Protein AF-A0A957HEE0-F1 (afdb_monomer_lite)

Sequence (381 aa):
MAFEAFITRAPDGRENDFDRDFEREPVIQIARSLYEHFSHGSKYYALLANLSLPTGKADHTRQVDALILSEDGIGVLDFKNAHAPFVPTLDDRPWEYDNGKKVKAGSSKNPFRQIEAQREAVYQMLTSLPLLINETQLPKPFVQHAGRNLKSKKSNKHFYHFEVPARVVLTGERFVIPEYKRESNQRWFDIIWMEECPQFTKTLSFNKGVTLSQDVIRVMIEKLFKMSPWIELESLYRKPYGYLAGDTLSSPLPLLLSSMSLGRRSDLAVRIPAERKHVSRRHATIRQTPHGAVIRDEGSTNGTWVNGVRLKKEGQCLLHHEDTIVLGKLDTGNSAQNATFTYLQHLNSLQPMNLPEFEETVSFTAIQFDSDVMDEEKQDE

Radius of gyration: 26.2 Å; chains: 1; bounding box: 78×48×88 Å

pLDDT: mean 76.29, std 20.08, range [25.2, 97.88]

Secondary structure (DSSP, 8-state):
--EEEEE-B-TTS-B---SSHHHHHHHHHHHHHHHHHHTTSSS-EEEEEEEEEEPSSTT-EEEEEEEEEETTEEEEEEEEE--S-EE--SSSSPPEETTSPBPP-TTSSSHHHHHHHHHHHHHHHHHT-TTTS-TTTS-S-----S-S-S---------------EEEEEESS--PPP-----TT-TTEEEEEGGGHHHHHHT----TT----HHHHHHIIIIIS--EE-HHHHTTTS--SEEEEETT-SSPEE--SSEEEEES-TTSSEEPPTT-TTS-SS-EEEEEETTEEEEEE-S-SS-EEETTEEPPTT-EEE--TT-EEEES-SS-S-GGGSEEEEEEE----SS---PPPS-----------------------

Structure (mmCIF, N/CA/C/O backbone):
data_AF-A0A957HEE0-F1
#
_entry.id   AF-A0A957HEE0-F1
#
loop_
_atom_site.group_PDB
_atom_site.id
_atom_site.type_symbol
_atom_site.label_atom_id
_atom_site.label_alt_id
_atom_site.label_comp_id
_atom_site.label_asym_id
_atom_site.label_entity_id
_atom_site.label_seq_id
_atom_site.pdbx_PDB_ins_code
_atom_site.Cartn_x
_atom_site.Cartn_y
_atom_site.Cartn_z
_atom_site.occupancy
_atom_site.B_iso_or_equiv
_atom_site.auth_seq_id
_atom_site.auth_comp_id
_atom_site.auth_asym_id
_atom_site.auth_atom_id
_atom_site.pdbx_PDB_model_num
ATOM 1 N N . MET A 1 1 ? 1.066 -7.269 12.495 1.00 59.47 1 MET A N 1
ATOM 2 C CA . MET A 1 1 ? 0.806 -7.773 11.130 1.00 59.47 1 MET A CA 1
ATOM 3 C C . MET A 1 1 ? 2.078 -7.605 10.331 1.00 59.47 1 MET A C 1
ATOM 5 O O . MET A 1 1 ? 2.776 -6.632 10.584 1.00 59.47 1 MET A O 1
ATOM 9 N N . ALA A 1 2 ? 2.401 -8.557 9.455 1.00 80.69 2 ALA A N 1
ATOM 10 C CA . ALA A 1 2 ? 3.632 -8.527 8.663 1.00 80.69 2 ALA A CA 1
ATOM 11 C C . ALA A 1 2 ? 3.466 -7.803 7.312 1.00 80.69 2 ALA A C 1
ATOM 13 O O . ALA A 1 2 ? 4.456 -7.390 6.729 1.00 80.69 2 ALA A O 1
ATOM 14 N N . PHE A 1 3 ? 2.231 -7.576 6.848 1.00 87.88 3 PHE A N 1
ATOM 15 C CA . PHE A 1 3 ? 1.937 -6.787 5.649 1.00 87.88 3 PHE A CA 1
ATOM 16 C C . PHE A 1 3 ? 0.722 -5.875 5.867 1.00 87.88 3 PHE A C 1
ATOM 18 O O . PHE A 1 3 ? -0.255 -6.317 6.478 1.00 87.88 3 PHE A O 1
ATOM 25 N N . GLU A 1 4 ? 0.769 -4.641 5.369 1.00 89.56 4 GLU A N 1
ATOM 26 C CA . GLU A 1 4 ? -0.338 -3.666 5.356 1.00 89.56 4 GLU A CA 1
ATOM 27 C C . GLU A 1 4 ? -0.292 -2.848 4.048 1.00 89.56 4 GLU A C 1
ATOM 29 O O . GLU A 1 4 ? 0.790 -2.559 3.529 1.00 89.56 4 GLU A O 1
ATOM 34 N N . ALA A 1 5 ? -1.450 -2.463 3.507 1.00 90.56 5 ALA A N 1
ATOM 35 C CA . ALA A 1 5 ? -1.536 -1.589 2.333 1.00 90.56 5 ALA A CA 1
ATOM 36 C C . ALA A 1 5 ? -2.110 -0.214 2.703 1.00 90.56 5 ALA A C 1
ATOM 38 O O . ALA A 1 5 ? -2.983 -0.108 3.564 1.00 90.56 5 ALA A O 1
ATOM 39 N N . PHE A 1 6 ? -1.634 0.844 2.048 1.00 90.69 6 PHE A N 1
ATOM 40 C CA . PHE A 1 6 ? -2.019 2.223 2.338 1.00 90.69 6 PHE A CA 1
ATOM 41 C C . PHE A 1 6 ? -2.271 3.015 1.060 1.00 90.69 6 PHE A C 1
ATOM 43 O O . PHE A 1 6 ? -1.596 2.817 0.048 1.00 90.69 6 PHE A O 1
ATOM 50 N N . ILE A 1 7 ? -3.194 3.969 1.149 1.00 88.81 7 ILE A N 1
ATOM 51 C CA . ILE A 1 7 ? -3.546 4.886 0.065 1.00 88.81 7 ILE A CA 1
ATOM 52 C C . ILE A 1 7 ? -3.644 6.325 0.577 1.00 88.81 7 ILE A C 1
ATOM 54 O O . ILE A 1 7 ? -3.912 6.583 1.760 1.00 88.81 7 ILE A O 1
ATOM 58 N N . THR A 1 8 ? -3.431 7.279 -0.323 1.00 82.56 8 THR A N 1
ATOM 59 C CA . THR A 1 8 ? -3.755 8.686 -0.084 1.00 82.56 8 THR A CA 1
ATOM 60 C C . THR A 1 8 ? -5.276 8.874 -0.127 1.00 82.56 8 THR A C 1
ATOM 62 O O . THR A 1 8 ? -5.947 8.387 -1.033 1.00 82.56 8 THR A O 1
ATOM 65 N N . ARG A 1 9 ? -5.847 9.596 0.842 1.00 75.19 9 ARG A N 1
ATOM 66 C CA . ARG A 1 9 ? -7.277 9.954 0.848 1.00 75.19 9 ARG A CA 1
ATOM 67 C C . ARG A 1 9 ? -7.455 11.463 0.759 1.00 75.19 9 ARG A C 1
ATOM 69 O O . ARG A 1 9 ? -6.655 12.219 1.313 1.00 75.19 9 ARG A O 1
ATOM 76 N N . ALA A 1 10 ? -8.511 11.892 0.079 1.00 69.88 10 ALA A N 1
ATOM 77 C CA . ALA A 1 10 ? -8.907 13.291 0.035 1.00 69.88 10 ALA A CA 1
ATOM 78 C C . ALA A 1 10 ? -9.445 13.758 1.410 1.00 69.88 10 ALA A C 1
ATOM 80 O O . ALA A 1 10 ? -9.827 12.930 2.245 1.00 69.88 10 ALA A O 1
ATOM 81 N N . PRO A 1 11 ? -9.493 15.078 1.691 1.00 64.00 11 PRO A N 1
ATOM 82 C CA . PRO A 1 11 ? -9.972 15.603 2.976 1.00 64.00 11 PRO A CA 1
ATOM 83 C C . PRO A 1 11 ? -11.408 15.191 3.343 1.00 64.00 11 PRO A C 1
ATOM 85 O O . PRO A 1 11 ? -11.744 15.117 4.527 1.00 64.00 11 PRO A O 1
ATOM 88 N N . ASP A 1 12 ? -12.241 14.909 2.340 1.00 62.12 12 ASP A N 1
ATOM 89 C CA . ASP A 1 12 ? -13.616 14.417 2.481 1.00 62.12 12 ASP A CA 1
ATOM 90 C C . ASP A 1 12 ? -13.698 12.909 2.800 1.00 62.12 12 ASP A C 1
ATOM 92 O O . ASP A 1 12 ? -14.785 12.380 3.028 1.00 62.12 12 ASP A O 1
ATOM 96 N N . GLY A 1 13 ? -12.553 12.222 2.871 1.00 57.16 13 GLY A N 1
ATOM 97 C CA . GLY A 1 13 ? -12.439 10.800 3.179 1.00 57.16 13 GLY A CA 1
ATOM 98 C C . GLY A 1 13 ? -12.572 9.877 1.970 1.00 57.16 13 GLY A C 1
ATOM 99 O O . GLY A 1 13 ? -12.403 8.666 2.138 1.00 57.16 13 GLY A O 1
ATOM 100 N N . ARG A 1 14 ? -12.832 10.412 0.768 1.00 61.22 14 ARG A N 1
ATOM 101 C CA . ARG A 1 14 ? -12.832 9.607 -0.457 1.00 61.22 14 ARG A CA 1
ATOM 102 C C . ARG A 1 14 ? -11.427 9.097 -0.747 1.00 61.22 14 ARG A C 1
ATOM 104 O O . ARG A 1 14 ? -10.429 9.770 -0.468 1.00 61.22 14 ARG A O 1
ATOM 111 N N . GLU A 1 15 ? -11.361 7.885 -1.282 1.00 63.69 15 GLU A N 1
ATOM 112 C CA . GLU A 1 15 ? -10.119 7.345 -1.820 1.00 63.69 15 GLU A CA 1
ATOM 113 C C . GLU A 1 15 ? -9.629 8.292 -2.915 1.00 63.69 15 GLU A C 1
ATOM 115 O O . GLU A 1 15 ? -10.381 8.627 -3.830 1.00 63.69 15 GLU A O 1
ATOM 120 N N . ASN A 1 16 ? -8.380 8.743 -2.810 1.00 62.28 16 ASN A N 1
ATOM 121 C CA . ASN A 1 16 ? -7.695 9.306 -3.964 1.00 62.28 16 ASN A CA 1
ATOM 122 C C . ASN A 1 16 ? -7.061 8.119 -4.697 1.00 62.28 16 ASN A C 1
ATOM 124 O O . ASN A 1 16 ? -5.842 7.935 -4.663 1.00 62.28 16 ASN A O 1
ATOM 128 N N . ASP A 1 17 ? -7.925 7.238 -5.206 1.00 62.34 17 ASP A N 1
ATOM 129 C CA . ASP A 1 17 ? -7.534 6.028 -5.927 1.00 62.34 17 ASP A CA 1
ATOM 130 C C . ASP A 1 17 ? -6.947 6.393 -7.297 1.00 62.34 17 ASP A C 1
ATOM 132 O O . ASP A 1 17 ? -6.822 7.565 -7.664 1.00 62.34 17 ASP A O 1
ATOM 136 N N . PHE A 1 18 ? -6.545 5.383 -8.049 1.00 60.59 18 PHE A N 1
ATOM 137 C CA . PHE A 1 18 ? -6.186 5.544 -9.439 1.00 60.59 18 PHE A CA 1
ATOM 138 C C . PHE A 1 18 ? -7.420 5.924 -10.261 1.00 60.59 18 PHE A C 1
ATOM 140 O O . PHE A 1 18 ? -8.429 5.224 -10.251 1.00 60.59 18 PHE A O 1
ATOM 147 N N . ASP A 1 19 ? -7.310 6.991 -11.054 1.00 56.88 19 ASP A N 1
ATOM 148 C CA . ASP A 1 19 ? -8.350 7.392 -12.014 1.00 56.88 19 ASP A CA 1
ATOM 149 C C . ASP A 1 19 ? -8.558 6.347 -13.131 1.00 56.88 19 ASP A C 1
ATOM 151 O O . ASP A 1 19 ? -9.445 6.492 -13.974 1.00 56.88 19 ASP A O 1
ATOM 155 N N . ARG A 1 20 ? -7.676 5.341 -13.221 1.00 63.25 20 ARG A N 1
ATOM 156 C CA . ARG A 1 20 ? -7.566 4.423 -14.355 1.00 63.25 20 ARG A CA 1
ATOM 157 C C . ARG A 1 20 ? -7.420 2.979 -13.879 1.00 63.25 20 ARG A C 1
ATOM 159 O O . ARG A 1 20 ? -6.473 2.650 -13.168 1.00 63.25 20 ARG A O 1
ATOM 166 N N . ASP A 1 21 ? -8.288 2.102 -14.381 1.00 61.62 21 ASP A N 1
ATOM 167 C CA . ASP A 1 21 ? -8.341 0.679 -14.000 1.00 61.62 21 ASP A CA 1
ATOM 168 C C . ASP A 1 21 ? -7.004 -0.055 -14.185 1.00 61.62 21 ASP A C 1
ATOM 170 O O . ASP A 1 21 ? -6.625 -0.902 -13.378 1.00 61.62 21 ASP A O 1
ATOM 174 N N . PHE A 1 22 ? -6.232 0.323 -15.208 1.00 66.06 22 PHE A N 1
ATOM 175 C CA . PHE A 1 22 ? -4.942 -0.300 -15.507 1.00 66.06 22 PHE A CA 1
ATOM 176 C C . PHE A 1 22 ? -3.837 0.000 -14.485 1.00 66.06 22 PHE A C 1
ATOM 178 O O . PHE A 1 22 ? -2.789 -0.640 -14.535 1.00 66.06 22 PHE A O 1
ATOM 185 N N . GLU A 1 23 ? -4.020 0.993 -13.612 1.00 74.19 23 GLU A N 1
ATOM 186 C CA . GLU A 1 23 ? -3.095 1.290 -12.509 1.00 74.19 23 GLU A CA 1
ATOM 187 C C . GLU A 1 23 ? -3.563 0.598 -11.220 1.00 74.19 23 GLU A C 1
ATOM 189 O O . GLU A 1 23 ? -2.738 0.176 -10.413 1.00 74.19 23 GLU A O 1
ATOM 194 N N . ARG A 1 24 ? -4.878 0.390 -11.065 1.00 78.69 24 ARG A N 1
ATOM 195 C CA . ARG A 1 24 ? -5.475 -0.273 -9.901 1.00 78.69 24 ARG A CA 1
ATOM 196 C C . ARG A 1 24 ? -5.249 -1.786 -9.892 1.00 78.69 24 ARG A C 1
ATOM 198 O O . ARG A 1 24 ? -4.842 -2.334 -8.867 1.00 78.69 24 ARG A O 1
ATOM 205 N N . GLU A 1 25 ? -5.479 -2.459 -11.018 1.00 79.56 25 GLU A N 1
ATOM 206 C CA . GLU A 1 25 ? -5.406 -3.927 -11.097 1.00 79.56 25 GLU A CA 1
ATOM 207 C C . GLU A 1 25 ? -4.012 -4.489 -10.741 1.00 79.56 25 GLU A C 1
ATOM 209 O O . GLU A 1 25 ? -3.916 -5.378 -9.885 1.00 79.56 25 GLU A O 1
ATOM 214 N N . PRO A 1 26 ? -2.895 -3.928 -11.253 1.00 83.69 26 PRO A N 1
ATOM 215 C CA . PRO A 1 26 ? -1.556 -4.351 -10.839 1.00 83.69 26 PRO A CA 1
ATOM 216 C C . PRO A 1 26 ? -1.301 -4.182 -9.345 1.00 83.69 26 PRO A C 1
ATOM 218 O O . PRO A 1 26 ? -0.618 -5.001 -8.732 1.00 83.69 26 PRO A O 1
ATOM 221 N N . VAL A 1 27 ? -1.845 -3.124 -8.741 1.00 88.06 27 VAL A N 1
ATOM 222 C CA . VAL A 1 27 ? -1.680 -2.861 -7.310 1.00 88.06 27 VAL A CA 1
ATOM 223 C C . VAL A 1 27 ? -2.408 -3.912 -6.484 1.00 88.06 27 VAL A C 1
ATOM 225 O O . VAL A 1 27 ? -1.830 -4.408 -5.516 1.00 88.06 27 VAL A O 1
ATOM 228 N N . ILE A 1 28 ? -3.613 -4.322 -6.893 1.00 84.69 28 ILE A N 1
ATOM 229 C CA . ILE A 1 28 ? -4.345 -5.437 -6.275 1.00 84.69 28 ILE A CA 1
ATOM 230 C C . ILE A 1 28 ? -3.516 -6.721 -6.346 1.00 84.69 28 ILE A C 1
ATOM 232 O O . ILE A 1 28 ? -3.320 -7.387 -5.325 1.00 84.69 28 ILE A O 1
ATOM 236 N N . GLN A 1 29 ? -2.987 -7.060 -7.523 1.00 84.75 29 GLN A N 1
ATOM 237 C CA . GLN A 1 29 ? -2.226 -8.295 -7.709 1.00 84.75 29 GLN A CA 1
ATOM 238 C C . GLN A 1 29 ? -0.922 -8.307 -6.908 1.00 84.75 29 GLN A C 1
ATOM 240 O O . GLN A 1 29 ? -0.583 -9.319 -6.285 1.00 84.75 29 GLN A O 1
ATOM 245 N N . ILE A 1 30 ? -0.200 -7.185 -6.877 1.00 88.75 30 ILE A N 1
ATOM 246 C CA . ILE A 1 30 ? 1.013 -7.039 -6.070 1.00 88.75 30 ILE A CA 1
ATOM 247 C C . ILE A 1 30 ? 0.667 -7.124 -4.586 1.00 88.75 30 ILE A C 1
ATOM 249 O O . ILE A 1 30 ? 1.320 -7.874 -3.864 1.00 88.75 30 ILE A O 1
ATOM 253 N N . ALA A 1 31 ? -0.377 -6.434 -4.124 1.00 89.44 31 ALA A N 1
ATOM 254 C CA . ALA A 1 31 ? -0.802 -6.477 -2.728 1.00 89.44 31 ALA A CA 1
ATOM 255 C C . ALA A 1 31 ? -1.195 -7.891 -2.284 1.00 89.44 31 ALA A C 1
ATOM 257 O O . ALA A 1 31 ? -0.722 -8.356 -1.248 1.00 89.44 31 ALA A O 1
ATOM 258 N N . ARG A 1 32 ? -1.987 -8.602 -3.097 1.00 86.31 32 ARG A N 1
ATOM 259 C CA . ARG A 1 32 ? -2.345 -10.008 -2.871 1.00 86.31 32 ARG A CA 1
ATOM 260 C C . ARG A 1 32 ? -1.097 -10.880 -2.771 1.00 86.31 32 ARG A C 1
ATOM 262 O O . ARG A 1 32 ? -0.937 -11.616 -1.803 1.00 86.31 32 ARG A O 1
ATOM 269 N N . SER A 1 33 ? -0.184 -10.751 -3.729 1.00 85.31 33 SER A N 1
ATOM 270 C CA . SER A 1 33 ? 1.017 -11.589 -3.790 1.00 85.31 33 SER A CA 1
ATOM 271 C C . SER A 1 33 ? 1.997 -11.295 -2.645 1.00 85.31 33 SER A C 1
ATOM 273 O O . SER A 1 33 ? 2.643 -12.208 -2.130 1.00 85.31 33 SER A O 1
ATOM 275 N N . LEU A 1 34 ? 2.107 -10.032 -2.213 1.00 87.00 34 LEU A N 1
ATOM 276 C CA . LEU A 1 34 ? 2.864 -9.642 -1.019 1.00 87.00 34 LEU A CA 1
ATOM 277 C C . LEU A 1 34 ? 2.204 -10.186 0.252 1.00 87.00 34 LEU A C 1
ATOM 279 O O . LEU A 1 34 ? 2.899 -10.711 1.119 1.00 87.00 34 LEU A O 1
ATOM 283 N N . TYR A 1 35 ? 0.876 -10.106 0.355 1.00 86.56 35 TYR A N 1
ATOM 284 C CA . TYR A 1 35 ? 0.127 -10.652 1.481 1.00 86.56 35 TYR A CA 1
ATOM 285 C C . TYR A 1 35 ? 0.333 -12.165 1.609 1.00 86.56 35 TYR A C 1
ATOM 287 O O . TYR A 1 35 ? 0.725 -12.630 2.679 1.00 86.56 35 TYR A O 1
ATOM 295 N N . GLU A 1 36 ? 0.128 -12.928 0.538 1.00 82.56 36 GLU A N 1
ATOM 296 C CA . GLU A 1 3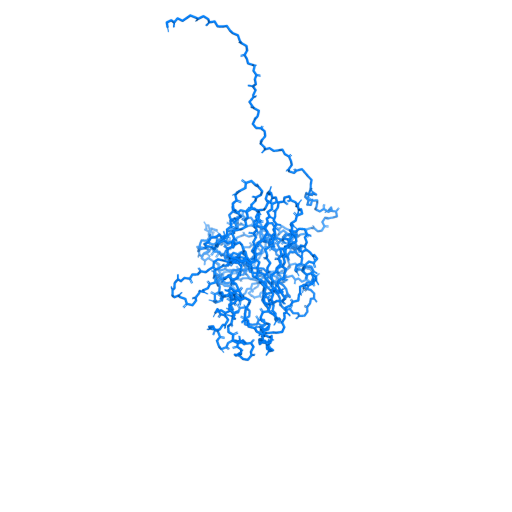6 ? 0.278 -14.389 0.540 1.00 82.56 36 GLU A CA 1
ATOM 297 C C . GLU A 1 36 ? 1.691 -14.831 0.931 1.00 82.56 36 GLU A C 1
ATOM 299 O O . GLU A 1 36 ? 1.860 -15.816 1.649 1.00 82.56 36 GLU A O 1
ATOM 304 N N . HIS A 1 37 ? 2.713 -14.093 0.490 1.00 80.50 37 HIS A N 1
ATOM 305 C CA . HIS A 1 37 ? 4.098 -14.480 0.722 1.00 80.50 37 HIS A CA 1
ATOM 306 C C . HIS A 1 37 ? 4.653 -13.998 2.070 1.00 80.50 37 HIS A C 1
ATOM 308 O O . HIS A 1 37 ? 5.378 -14.736 2.737 1.00 80.50 37 HIS A O 1
ATOM 314 N N . PHE A 1 38 ? 4.310 -12.779 2.498 1.00 81.94 38 PHE A N 1
ATOM 315 C CA . PHE A 1 38 ? 4.960 -12.130 3.638 1.00 81.94 38 PHE A CA 1
ATOM 316 C C . PHE A 1 38 ? 4.105 -12.050 4.905 1.00 81.94 38 PHE A C 1
ATOM 318 O O . PHE A 1 38 ? 4.651 -11.768 5.969 1.00 81.94 38 PHE A O 1
ATOM 325 N N . SER A 1 39 ? 2.802 -12.358 4.870 1.00 75.06 39 SER A N 1
ATOM 326 C CA . SER A 1 39 ? 1.937 -12.214 6.063 1.00 75.06 39 SER A CA 1
ATOM 327 C C . SER A 1 39 ? 2.274 -13.148 7.222 1.00 75.06 39 SER A C 1
ATOM 329 O O . SER A 1 39 ? 1.916 -12.855 8.364 1.00 75.06 39 SER A O 1
ATOM 331 N N . HIS A 1 40 ? 2.968 -14.248 6.937 1.00 74.06 40 HIS A N 1
ATOM 332 C CA . HIS A 1 40 ? 3.474 -15.195 7.934 1.00 74.06 40 HIS A CA 1
ATOM 333 C C . HIS A 1 40 ? 4.957 -14.977 8.269 1.00 74.06 40 HIS A C 1
ATOM 335 O O . HIS A 1 40 ? 5.518 -15.704 9.088 1.00 74.06 40 HIS A O 1
ATOM 341 N N . GLY A 1 41 ? 5.597 -13.993 7.633 1.00 75.69 41 GLY A N 1
ATOM 342 C CA . GLY A 1 41 ? 6.985 -13.637 7.879 1.00 75.69 41 GLY A CA 1
ATOM 343 C C . GLY A 1 41 ? 7.172 -12.874 9.190 1.00 75.69 41 GLY A C 1
ATOM 344 O O . GLY A 1 41 ? 6.235 -12.327 9.769 1.00 75.69 41 GLY A O 1
ATOM 345 N N . SER A 1 42 ? 8.420 -12.812 9.655 1.00 78.50 42 SER A N 1
ATOM 346 C CA . SER A 1 42 ? 8.799 -12.034 10.841 1.00 78.50 42 SER A CA 1
ATOM 347 C C . SER A 1 42 ? 9.022 -10.548 10.552 1.00 78.50 42 SER A C 1
ATOM 349 O O . SER A 1 42 ? 9.155 -9.774 11.492 1.00 78.50 42 SER A O 1
ATOM 351 N N . LYS A 1 43 ? 9.122 -10.167 9.274 1.00 83.38 43 LYS A N 1
ATOM 352 C CA . LYS A 1 43 ? 9.451 -8.807 8.840 1.00 83.38 43 LYS A CA 1
ATOM 353 C C . LYS A 1 43 ? 8.203 -8.049 8.433 1.00 83.38 43 LYS A C 1
ATOM 355 O O . LYS A 1 43 ? 7.285 -8.628 7.856 1.00 83.38 43 LYS A O 1
ATOM 360 N N . TYR A 1 44 ? 8.202 -6.753 8.700 1.00 88.69 44 TYR A N 1
ATOM 361 C CA . TYR A 1 44 ? 7.154 -5.852 8.260 1.00 88.69 44 TYR A CA 1
ATOM 362 C C . TYR A 1 44 ? 7.348 -5.408 6.805 1.00 88.69 44 TYR A C 1
ATOM 364 O O . TYR A 1 44 ? 8.450 -5.050 6.387 1.00 88.69 44 TYR A O 1
ATOM 372 N N . TYR A 1 45 ? 6.247 -5.391 6.059 1.00 90.19 45 TYR A N 1
ATOM 373 C CA . TYR A 1 45 ? 6.130 -4.890 4.698 1.00 90.19 45 TYR A CA 1
ATOM 374 C C . TYR A 1 45 ? 4.936 -3.935 4.611 1.00 90.19 45 TYR A C 1
ATOM 376 O O . TYR A 1 45 ? 3.884 -4.181 5.202 1.00 90.19 45 TYR A O 1
ATOM 384 N N . ALA A 1 46 ? 5.075 -2.862 3.843 1.00 92.38 46 ALA A N 1
ATOM 385 C CA . ALA A 1 46 ? 3.980 -1.958 3.531 1.00 92.38 46 ALA A CA 1
ATOM 386 C C . ALA A 1 46 ? 3.958 -1.628 2.040 1.00 92.38 46 ALA A C 1
ATOM 388 O O . ALA A 1 46 ? 4.993 -1.302 1.462 1.00 92.38 46 ALA A O 1
ATOM 389 N N . LEU A 1 47 ? 2.778 -1.690 1.425 1.00 93.69 47 LEU A N 1
ATOM 390 C CA . LEU A 1 47 ? 2.555 -1.199 0.067 1.00 93.69 47 LEU A CA 1
ATOM 391 C C . LEU A 1 47 ? 1.865 0.161 0.141 1.00 93.69 47 LEU A C 1
ATOM 393 O O . LEU A 1 47 ? 0.766 0.268 0.678 1.00 93.69 47 LEU A O 1
ATOM 397 N N . LEU A 1 48 ? 2.509 1.194 -0.390 1.00 93.94 48 LEU A N 1
ATOM 398 C CA . LEU A 1 48 ? 1.971 2.548 -0.473 1.00 93.94 48 LEU A CA 1
ATOM 399 C C . LEU A 1 48 ? 1.569 2.821 -1.918 1.00 93.94 48 LEU A C 1
ATOM 401 O O . LEU A 1 48 ? 2.427 2.762 -2.794 1.00 93.94 48 LEU A O 1
ATOM 405 N N . ALA A 1 49 ? 0.300 3.125 -2.166 1.00 91.88 49 ALA A N 1
ATOM 406 C CA . ALA A 1 49 ? -0.220 3.431 -3.495 1.00 91.88 49 ALA A CA 1
ATOM 407 C C . ALA A 1 49 ? -0.561 4.919 -3.653 1.00 91.88 49 ALA A C 1
ATOM 409 O O . ALA A 1 49 ? -0.984 5.572 -2.695 1.00 91.88 49 ALA A O 1
ATOM 410 N N . ASN A 1 50 ? -0.385 5.431 -4.874 1.00 88.19 50 ASN A N 1
ATOM 411 C CA . ASN A 1 50 ? -0.690 6.797 -5.297 1.00 88.19 50 ASN A CA 1
ATOM 412 C C . ASN A 1 50 ? -0.161 7.859 -4.315 1.00 88.19 50 ASN A C 1
ATOM 414 O O . ASN A 1 50 ? -0.919 8.587 -3.661 1.00 88.19 50 ASN A O 1
ATOM 418 N N . LEU A 1 51 ? 1.165 7.911 -4.164 1.00 89.69 51 LEU A N 1
ATOM 419 C CA . LEU A 1 51 ? 1.841 8.798 -3.218 1.00 89.69 51 LEU A CA 1
ATOM 420 C C . LEU A 1 51 ? 2.616 9.916 -3.922 1.00 89.69 51 LEU A C 1
ATOM 422 O O . LEU A 1 51 ? 3.074 9.794 -5.057 1.00 89.69 51 LEU A O 1
ATOM 426 N N . SER A 1 52 ? 2.792 11.023 -3.206 1.00 87.69 52 SER A N 1
ATOM 427 C CA . SER A 1 52 ? 3.589 12.167 -3.646 1.00 87.69 52 SER A CA 1
ATOM 428 C C . SER A 1 52 ? 4.825 12.306 -2.766 1.00 87.69 52 SER A C 1
ATOM 430 O O . SER A 1 52 ? 4.721 12.614 -1.581 1.00 87.69 52 SER A O 1
ATOM 432 N N . LEU A 1 53 ? 6.005 12.093 -3.346 1.00 85.81 53 LEU A N 1
ATOM 433 C CA . LEU A 1 53 ? 7.276 12.241 -2.643 1.00 85.81 53 LEU A CA 1
ATOM 434 C C . LEU A 1 53 ? 7.713 13.710 -2.625 1.00 85.81 53 LEU A C 1
ATOM 436 O O . LEU A 1 53 ? 7.712 14.342 -3.685 1.00 85.81 53 LEU A O 1
ATOM 440 N N . PRO A 1 54 ? 8.129 14.265 -1.475 1.00 78.88 54 PRO A N 1
ATOM 441 C CA . PRO A 1 54 ? 8.751 15.580 -1.446 1.00 78.88 54 PRO A CA 1
ATOM 442 C C . PRO A 1 54 ? 10.062 15.544 -2.234 1.00 78.88 54 PRO A C 1
ATOM 444 O O . PRO A 1 54 ? 10.819 14.574 -2.178 1.00 78.88 54 PRO A O 1
ATOM 447 N N . THR A 1 55 ? 10.342 16.609 -2.976 1.00 72.69 55 THR A N 1
ATOM 448 C CA . THR A 1 55 ? 11.638 16.787 -3.636 1.00 72.69 55 THR A CA 1
ATOM 449 C C . THR A 1 55 ? 12.483 17.790 -2.853 1.00 72.69 55 THR A C 1
ATOM 451 O O . THR A 1 55 ? 11.956 18.580 -2.076 1.00 72.69 55 THR A O 1
ATOM 454 N N . GLY A 1 56 ? 13.803 17.808 -3.066 1.00 61.31 56 GLY A N 1
ATOM 455 C CA . GLY A 1 56 ? 14.706 18.772 -2.414 1.00 61.31 56 GLY A CA 1
ATOM 456 C C . GLY A 1 56 ? 14.454 20.251 -2.766 1.00 61.31 56 GLY A C 1
ATOM 457 O O . GLY A 1 56 ? 15.203 21.117 -2.324 1.00 61.31 56 GLY A O 1
ATOM 458 N N . LYS A 1 57 ? 13.429 20.559 -3.574 1.00 67.44 57 LYS A N 1
ATOM 459 C CA . LYS A 1 57 ? 12.956 21.916 -3.868 1.00 67.44 57 LYS A CA 1
ATOM 460 C C . LYS A 1 57 ? 11.662 22.173 -3.098 1.00 67.44 57 LYS A C 1
ATOM 462 O O . LYS A 1 57 ? 10.748 21.354 -3.156 1.00 67.44 57 LYS A O 1
ATOM 467 N N . ALA A 1 58 ? 11.580 23.325 -2.432 1.00 66.19 58 ALA A N 1
ATOM 468 C CA . ALA A 1 58 ? 10.382 23.745 -1.708 1.00 66.19 58 ALA A CA 1
ATOM 469 C C . ALA A 1 58 ? 9.129 23.649 -2.603 1.00 66.19 58 ALA A C 1
ATOM 471 O O . ALA A 1 58 ? 9.176 24.001 -3.786 1.00 66.19 58 ALA A O 1
ATOM 472 N N . ASP A 1 59 ? 8.047 23.114 -2.039 1.00 67.50 59 ASP A N 1
ATOM 473 C CA . ASP A 1 59 ? 6.717 22.956 -2.648 1.00 67.50 59 ASP A CA 1
ATOM 474 C C . ASP A 1 59 ? 6.626 22.086 -3.913 1.00 67.50 59 ASP A C 1
ATOM 476 O O . ASP A 1 59 ? 5.581 22.034 -4.559 1.00 67.50 59 ASP A O 1
ATOM 480 N N . HIS A 1 60 ? 7.685 21.352 -4.265 1.00 76.44 60 HIS A N 1
ATOM 481 C CA . HIS A 1 60 ? 7.662 20.430 -5.398 1.00 76.44 60 HIS A CA 1
ATOM 482 C C . HIS A 1 60 ? 7.580 18.985 -4.916 1.00 76.44 60 HIS A C 1
ATOM 484 O O . HIS A 1 60 ? 8.466 18.500 -4.204 1.00 76.44 60 HIS A O 1
ATOM 490 N N . THR A 1 61 ? 6.550 18.276 -5.369 1.00 82.44 61 THR A N 1
ATOM 491 C CA . THR A 1 61 ? 6.377 16.843 -5.136 1.00 82.44 61 THR A CA 1
ATOM 492 C C . THR A 1 61 ? 6.516 16.051 -6.430 1.00 82.44 61 THR A C 1
ATOM 494 O O . THR A 1 61 ? 6.389 16.577 -7.538 1.00 82.44 61 THR A O 1
ATOM 497 N N . ARG A 1 62 ? 6.822 14.762 -6.294 1.00 87.31 62 ARG A N 1
ATOM 498 C CA . ARG A 1 62 ? 6.900 13.816 -7.401 1.00 87.31 62 ARG A CA 1
ATOM 499 C C . ARG A 1 62 ? 5.926 12.676 -7.165 1.00 87.31 62 ARG A C 1
ATOM 501 O O . ARG A 1 62 ? 6.031 11.984 -6.158 1.00 87.31 62 ARG A O 1
ATOM 508 N N . GLN A 1 63 ? 5.018 12.480 -8.114 1.00 89.25 63 GLN A N 1
ATOM 509 C CA . GLN A 1 63 ? 4.074 11.372 -8.076 1.00 89.25 63 GLN A CA 1
ATOM 510 C C . GLN A 1 63 ? 4.796 10.042 -8.315 1.00 89.25 63 GLN A C 1
ATOM 512 O O . GLN A 1 63 ? 5.652 9.925 -9.204 1.00 89.25 63 GLN A O 1
ATOM 517 N N . VAL A 1 64 ? 4.446 9.063 -7.492 1.00 90.00 64 VAL A N 1
ATOM 518 C CA . VAL A 1 64 ? 4.882 7.672 -7.575 1.00 90.00 64 VAL A CA 1
ATOM 519 C C . VAL A 1 64 ? 3.639 6.802 -7.500 1.00 90.00 64 VAL A C 1
ATOM 521 O O . VAL A 1 64 ? 2.794 7.018 -6.630 1.00 90.00 64 VAL A O 1
ATOM 524 N N . ASP A 1 65 ? 3.538 5.825 -8.395 1.00 90.94 65 ASP A N 1
ATOM 525 C CA . ASP A 1 65 ? 2.327 5.018 -8.488 1.00 90.94 65 ASP A CA 1
ATOM 526 C C . ASP A 1 65 ? 2.251 4.021 -7.333 1.00 90.94 65 ASP A C 1
ATOM 528 O O . ASP A 1 65 ? 1.231 3.943 -6.649 1.00 90.94 65 ASP A O 1
ATOM 532 N N . ALA A 1 66 ? 3.347 3.311 -7.046 1.00 92.50 66 ALA A N 1
ATOM 533 C CA . ALA A 1 66 ? 3.455 2.539 -5.818 1.00 92.50 66 ALA A CA 1
ATOM 534 C C . ALA A 1 66 ? 4.881 2.449 -5.266 1.00 92.50 66 ALA A C 1
ATOM 536 O O . ALA A 1 66 ? 5.883 2.487 -5.982 1.00 92.50 66 ALA A O 1
ATOM 537 N N . LEU A 1 67 ? 4.966 2.308 -3.947 1.00 92.62 67 LEU A N 1
ATOM 538 C CA . LEU A 1 67 ? 6.209 2.153 -3.211 1.00 92.62 67 LEU A CA 1
ATOM 539 C C . LEU A 1 67 ? 6.064 1.002 -2.214 1.00 92.62 67 LEU A C 1
ATOM 541 O O . LEU A 1 67 ? 5.117 0.958 -1.433 1.00 92.62 67 LEU A O 1
ATOM 545 N N . ILE A 1 68 ? 7.002 0.058 -2.249 1.00 91.19 68 ILE A N 1
ATOM 546 C CA . ILE A 1 68 ? 7.066 -1.051 -1.293 1.00 91.19 68 ILE A CA 1
ATOM 547 C C . ILE A 1 68 ? 8.088 -0.679 -0.225 1.00 91.19 68 ILE A C 1
ATOM 549 O O . ILE A 1 68 ? 9.247 -0.436 -0.550 1.00 91.19 68 ILE A O 1
ATOM 553 N N . LEU A 1 69 ? 7.676 -0.647 1.037 1.00 90.00 69 LEU A N 1
ATOM 554 C CA . LEU A 1 69 ? 8.550 -0.495 2.196 1.00 90.00 69 LEU A CA 1
ATOM 555 C C . LEU A 1 69 ? 8.705 -1.834 2.904 1.00 90.00 69 LEU A C 1
ATOM 557 O O . LEU A 1 69 ? 7.744 -2.582 3.051 1.00 90.00 69 LEU A O 1
ATOM 561 N N . SER A 1 70 ? 9.906 -2.109 3.387 1.00 87.88 70 SER A N 1
ATOM 562 C CA . SER A 1 70 ? 10.216 -3.245 4.242 1.00 87.88 70 SER A CA 1
ATOM 563 C C . SER A 1 70 ? 11.309 -2.858 5.227 1.00 87.88 70 SER A C 1
ATOM 565 O O . SER A 1 70 ? 12.011 -1.862 5.037 1.00 87.88 70 SER A O 1
ATOM 567 N N . GLU A 1 71 ? 11.496 -3.673 6.260 1.00 85.25 71 GLU A N 1
ATOM 568 C CA . GLU A 1 71 ? 12.622 -3.512 7.177 1.00 85.25 71 GLU A CA 1
ATOM 569 C C . GLU A 1 71 ? 13.987 -3.584 6.481 1.00 85.25 71 GLU A C 1
ATOM 571 O O . GLU A 1 71 ? 14.941 -2.948 6.929 1.00 85.25 71 GLU A O 1
ATOM 576 N N . ASP A 1 72 ? 14.069 -4.296 5.355 1.00 78.56 72 ASP A N 1
ATOM 577 C CA . ASP A 1 72 ? 15.311 -4.469 4.597 1.00 78.56 72 ASP A CA 1
ATOM 578 C C . ASP A 1 72 ? 15.493 -3.469 3.446 1.00 78.56 72 ASP A C 1
ATOM 580 O O . ASP A 1 72 ? 16.534 -3.492 2.784 1.00 78.56 72 ASP A O 1
ATOM 584 N N . GLY A 1 73 ? 14.497 -2.627 3.151 1.00 80.69 73 GLY A N 1
ATOM 585 C CA . GLY A 1 73 ? 14.637 -1.618 2.106 1.00 80.69 73 GLY A CA 1
ATOM 586 C C . GLY A 1 73 ? 13.338 -1.133 1.477 1.00 80.69 73 GLY A C 1
ATOM 587 O O . GLY A 1 73 ? 12.248 -1.261 2.028 1.00 80.69 73 GLY A O 1
ATOM 588 N N . ILE A 1 74 ? 13.489 -0.505 0.311 1.00 86.31 74 ILE A N 1
ATOM 589 C CA . ILE A 1 74 ? 12.421 0.205 -0.397 1.00 86.31 74 ILE A CA 1
ATOM 590 C C . ILE A 1 74 ? 12.435 -0.209 -1.865 1.00 86.31 74 ILE A C 1
ATOM 592 O O . ILE A 1 74 ? 13.514 -0.320 -2.434 1.00 86.31 74 ILE A O 1
ATOM 596 N N . GLY A 1 75 ? 11.271 -0.390 -2.487 1.00 87.62 75 GLY A N 1
ATOM 597 C CA . GLY A 1 75 ? 11.093 -0.622 -3.923 1.00 87.62 75 GLY A CA 1
ATOM 598 C C . GLY A 1 75 ? 10.141 0.400 -4.541 1.00 87.62 75 GLY A C 1
ATOM 599 O O . GLY A 1 75 ? 9.230 0.871 -3.867 1.00 87.62 75 GLY A O 1
ATOM 600 N N . VAL A 1 76 ? 10.345 0.745 -5.812 1.00 90.44 76 VAL A N 1
ATOM 601 C CA . VAL A 1 76 ? 9.506 1.704 -6.553 1.00 90.44 76 VAL A CA 1
ATOM 602 C C . VAL A 1 76 ? 8.838 0.992 -7.719 1.00 90.44 76 VAL A C 1
ATOM 604 O O . VAL A 1 76 ? 9.486 0.256 -8.461 1.00 90.44 76 VAL A O 1
ATOM 607 N N . LEU A 1 77 ? 7.548 1.224 -7.891 1.00 92.19 77 LEU A N 1
ATOM 608 C CA . LEU A 1 77 ? 6.754 0.667 -8.969 1.00 92.19 77 LEU A CA 1
ATOM 609 C C . LEU A 1 77 ? 6.082 1.804 -9.731 1.00 92.19 77 LEU A C 1
ATOM 611 O O . LEU A 1 77 ? 5.562 2.750 -9.136 1.00 92.19 77 LEU A O 1
ATOM 615 N N . ASP A 1 78 ? 6.108 1.682 -11.048 1.00 92.81 78 ASP A N 1
ATOM 616 C CA . ASP A 1 78 ? 5.436 2.576 -11.980 1.00 92.81 78 ASP A CA 1
ATOM 617 C C . ASP A 1 78 ? 4.593 1.711 -12.924 1.00 92.81 78 ASP A C 1
ATOM 619 O O . ASP A 1 78 ? 5.080 0.702 -13.441 1.00 92.81 78 ASP A O 1
ATOM 623 N N . PHE A 1 79 ? 3.321 2.057 -13.106 1.00 92.31 79 PHE A N 1
ATOM 624 C CA . PHE A 1 79 ? 2.378 1.278 -13.906 1.00 92.31 79 PHE A CA 1
ATOM 625 C C . PHE A 1 79 ? 2.201 1.926 -15.276 1.00 92.31 79 PHE A C 1
ATOM 627 O O . PHE A 1 79 ? 2.077 3.150 -15.414 1.00 92.31 79 PHE A O 1
ATOM 634 N N . LYS A 1 80 ? 2.211 1.107 -16.329 1.00 90.69 80 LYS A N 1
ATOM 635 C CA . LYS A 1 80 ? 2.023 1.576 -17.704 1.00 90.69 80 LYS A CA 1
ATOM 636 C C . LYS A 1 80 ? 1.108 0.632 -18.465 1.00 90.69 80 LYS A C 1
ATOM 638 O O . LYS A 1 80 ? 1.373 -0.560 -18.555 1.00 90.69 80 LYS A O 1
ATOM 643 N N . ASN A 1 81 ? 0.074 1.198 -19.077 1.00 89.44 81 ASN A N 1
ATOM 644 C CA . ASN A 1 81 ? -0.763 0.466 -20.017 1.00 89.44 81 ASN A CA 1
ATOM 645 C C . ASN A 1 81 ? -0.073 0.393 -21.379 1.00 89.44 81 ASN A C 1
ATOM 647 O O . ASN A 1 81 ? 0.183 1.426 -22.010 1.00 89.44 81 ASN A O 1
ATOM 651 N N . ALA A 1 82 ? 0.270 -0.813 -21.812 1.00 87.31 82 ALA A N 1
ATOM 652 C CA . ALA A 1 82 ? 0.938 -1.068 -23.072 1.00 87.31 82 ALA A CA 1
ATOM 653 C C . ALA A 1 82 ? -0.010 -1.810 -24.020 1.00 87.31 82 ALA A C 1
ATOM 655 O O . ALA A 1 82 ? -0.482 -2.901 -23.730 1.00 87.31 82 ALA A O 1
ATOM 656 N N . HIS A 1 83 ? -0.269 -1.201 -25.178 1.00 85.12 83 HIS A N 1
ATOM 657 C CA . HIS A 1 83 ? -1.229 -1.716 -26.165 1.00 85.12 83 HIS A CA 1
ATOM 658 C C . HIS A 1 83 ? -0.581 -2.142 -27.486 1.00 85.12 83 HIS A C 1
ATOM 660 O O . HIS A 1 83 ? -1.270 -2.578 -28.400 1.00 85.12 83 HIS A O 1
ATOM 666 N N . ALA A 1 84 ? 0.725 -1.929 -27.631 1.00 88.56 84 ALA A N 1
ATOM 667 C CA . ALA A 1 84 ? 1.479 -2.253 -28.831 1.00 88.56 84 ALA A CA 1
ATOM 668 C C . ALA A 1 84 ? 2.955 -2.465 -28.469 1.00 88.56 84 ALA A C 1
ATOM 670 O O . ALA A 1 84 ? 3.413 -1.867 -27.485 1.00 88.56 84 ALA A O 1
ATOM 671 N N . PRO A 1 85 ? 3.709 -3.239 -29.270 1.00 90.88 85 PRO A N 1
ATOM 672 C CA . PRO A 1 85 ? 5.148 -3.367 -29.106 1.00 90.88 85 PRO A CA 1
ATOM 673 C C . PRO A 1 85 ? 5.862 -2.018 -29.134 1.00 90.88 85 PRO A C 1
ATOM 675 O O . PRO A 1 85 ? 5.435 -1.082 -29.815 1.00 90.88 85 PRO A O 1
ATOM 678 N N . PHE A 1 86 ? 6.930 -1.915 -28.346 1.00 91.50 86 PHE A N 1
ATOM 679 C CA . PHE A 1 86 ? 7.792 -0.741 -28.272 1.00 91.50 86 PHE A CA 1
ATOM 680 C C . PHE A 1 86 ? 9.232 -1.161 -27.983 1.00 91.50 86 PHE A C 1
ATOM 682 O O . PHE A 1 86 ? 9.484 -2.224 -27.410 1.00 91.50 86 PHE A O 1
ATOM 689 N N . VAL A 1 87 ? 10.186 -0.295 -28.328 1.00 87.56 87 VAL A N 1
ATOM 690 C CA . VAL A 1 87 ? 11.605 -0.509 -28.013 1.00 87.56 87 VAL A CA 1
ATOM 691 C C . VAL A 1 87 ? 11.979 0.286 -26.759 1.00 87.56 87 VAL A C 1
ATOM 693 O O . VAL A 1 87 ? 12.045 1.518 -26.818 1.00 87.56 87 VAL A O 1
ATOM 696 N N . PRO A 1 88 ? 12.249 -0.373 -25.617 1.00 89.19 88 PRO A N 1
ATOM 697 C CA . PRO A 1 88 ? 12.733 0.325 -24.438 1.00 89.19 88 PRO A CA 1
ATOM 698 C C . PRO A 1 88 ? 14.161 0.834 -24.646 1.00 89.19 88 PRO A C 1
ATOM 700 O O . PRO A 1 88 ? 15.061 0.123 -25.096 1.00 89.19 88 PRO A O 1
ATOM 703 N N . THR A 1 89 ? 14.384 2.080 -24.252 1.00 86.12 89 THR A N 1
ATOM 704 C CA . THR A 1 89 ? 15.694 2.731 -24.198 1.00 86.12 89 THR A CA 1
ATOM 705 C C . THR A 1 89 ? 16.037 3.085 -22.751 1.00 86.12 89 THR A C 1
ATOM 707 O O . THR A 1 89 ? 15.179 3.520 -21.980 1.00 86.12 89 THR A O 1
ATOM 710 N N . LEU A 1 90 ? 17.304 2.905 -22.368 1.00 84.94 90 LEU A N 1
ATOM 711 C CA . LEU A 1 90 ? 17.818 3.238 -21.029 1.00 84.94 90 LEU A CA 1
ATOM 712 C C . LEU A 1 90 ? 18.600 4.563 -21.028 1.00 84.94 90 LEU A C 1
ATOM 714 O O . LEU A 1 90 ? 19.596 4.729 -20.325 1.00 84.94 90 LEU A O 1
ATOM 718 N N . ASP A 1 91 ? 18.170 5.501 -21.870 1.00 82.38 91 ASP A N 1
ATOM 719 C CA . ASP A 1 91 ? 18.773 6.822 -22.034 1.00 82.38 91 ASP A CA 1
ATOM 720 C C . ASP A 1 91 ? 17.686 7.897 -22.197 1.00 82.38 91 ASP A C 1
ATOM 722 O O . ASP A 1 91 ? 16.600 7.771 -21.643 1.00 82.38 91 ASP A O 1
ATOM 726 N N . ASP A 1 92 ? 17.979 8.996 -22.890 1.00 86.25 92 ASP A N 1
ATOM 727 C CA . ASP A 1 92 ? 17.051 10.114 -23.081 1.00 86.25 92 ASP A CA 1
ATOM 728 C C . ASP A 1 92 ? 16.128 9.961 -24.296 1.00 86.25 92 ASP A C 1
ATOM 730 O O . ASP A 1 92 ? 15.257 10.810 -24.508 1.00 86.25 92 ASP A O 1
ATOM 734 N N . ARG A 1 93 ? 16.316 8.921 -25.113 1.00 88.69 93 ARG A N 1
ATOM 735 C CA . ARG A 1 93 ? 15.454 8.653 -26.267 1.00 88.69 93 ARG A CA 1
ATOM 736 C C . ARG A 1 93 ? 14.075 8.204 -25.785 1.00 88.69 93 ARG A C 1
ATOM 738 O O . ARG A 1 93 ? 14.005 7.469 -24.806 1.00 88.69 93 ARG A O 1
ATOM 745 N N . PRO A 1 94 ? 12.979 8.612 -26.433 1.00 89.81 94 PRO A N 1
ATOM 746 C CA . PRO A 1 94 ? 11.643 8.163 -26.052 1.00 89.81 94 PRO A CA 1
ATOM 747 C C . PRO A 1 94 ? 11.495 6.644 -26.209 1.00 89.81 94 PRO A C 1
ATOM 749 O O . PRO A 1 94 ? 12.162 6.033 -27.042 1.00 89.81 94 PRO A O 1
ATOM 752 N N . TRP A 1 95 ? 10.595 6.048 -25.428 1.00 92.19 95 TRP A N 1
ATOM 753 C CA . TRP A 1 95 ? 10.042 4.739 -25.771 1.00 92.19 95 TRP A CA 1
ATOM 754 C C . TRP A 1 95 ? 8.935 4.978 -26.789 1.00 92.19 95 TRP A C 1
ATOM 756 O O . TRP A 1 95 ? 7.995 5.728 -26.512 1.00 92.19 95 TRP A O 1
ATOM 766 N N . GLU A 1 96 ? 9.066 4.385 -27.966 1.00 91.81 96 GLU A N 1
ATOM 767 C CA . GLU A 1 96 ? 8.137 4.570 -29.078 1.00 91.81 96 GLU A CA 1
ATOM 768 C C . GLU A 1 96 ? 7.489 3.234 -29.414 1.00 91.81 96 GLU A C 1
ATOM 770 O O . GLU A 1 96 ? 8.178 2.223 -29.557 1.00 91.81 96 GLU A O 1
ATOM 775 N N . TYR A 1 97 ? 6.159 3.247 -29.487 1.00 91.94 97 TYR A N 1
ATOM 776 C CA . TYR A 1 97 ? 5.374 2.158 -30.041 1.00 91.94 97 TYR A CA 1
ATOM 777 C C . TYR A 1 97 ? 5.668 2.022 -31.537 1.00 91.94 97 TYR A C 1
ATOM 779 O O . TYR A 1 97 ? 5.984 3.014 -32.196 1.00 91.94 97 TYR A O 1
ATOM 787 N N . ASP A 1 98 ? 5.454 0.836 -32.101 1.00 88.50 98 ASP A N 1
ATOM 788 C CA . ASP A 1 98 ? 5.662 0.570 -33.535 1.00 88.50 98 ASP A CA 1
ATOM 789 C C . ASP A 1 98 ? 4.850 1.499 -34.460 1.00 88.50 98 ASP A C 1
ATOM 791 O O . ASP A 1 98 ? 5.230 1.757 -35.600 1.00 88.50 98 ASP A O 1
ATOM 795 N N . ASN A 1 99 ? 3.746 2.066 -33.961 1.00 88.00 99 ASN A N 1
ATOM 796 C CA . ASN A 1 99 ? 2.934 3.060 -34.670 1.00 88.00 99 ASN A CA 1
ATOM 797 C C . ASN A 1 99 ? 3.466 4.510 -34.568 1.00 88.00 99 ASN A C 1
ATOM 799 O O . ASN A 1 99 ? 2.773 5.447 -34.964 1.00 88.00 99 ASN A O 1
ATOM 803 N N . GLY A 1 100 ? 4.654 4.715 -33.991 1.00 86.94 100 GLY A N 1
ATOM 804 C CA . GLY A 1 100 ? 5.316 6.012 -33.825 1.00 86.94 100 GLY A CA 1
ATOM 805 C C . GLY A 1 100 ? 4.815 6.859 -32.648 1.00 86.94 100 GLY A C 1
ATOM 806 O O . GLY A 1 100 ? 5.351 7.942 -32.397 1.00 86.94 100 GLY A O 1
ATOM 807 N N . LYS A 1 101 ? 3.798 6.410 -31.897 1.00 90.44 101 LYS A N 1
ATOM 808 C CA . LYS A 1 101 ? 3.368 7.098 -30.669 1.00 90.44 101 LYS A CA 1
ATOM 809 C C . LYS A 1 101 ? 4.361 6.839 -29.538 1.00 90.44 101 LYS A C 1
ATOM 811 O O . LYS A 1 101 ? 4.962 5.777 -29.448 1.00 90.44 101 LYS A O 1
ATOM 816 N N . LYS A 1 102 ? 4.492 7.794 -28.618 1.00 91.88 102 LYS A N 1
ATOM 817 C CA . LYS A 1 102 ? 5.378 7.670 -27.451 1.00 91.88 102 LYS A CA 1
ATOM 818 C C . LYS A 1 102 ? 4.658 7.030 -26.270 1.00 91.88 102 LYS A C 1
ATOM 820 O O . LYS A 1 102 ? 3.512 7.383 -25.985 1.00 91.88 102 LYS A O 1
ATOM 825 N N . VAL A 1 103 ? 5.352 6.159 -25.541 1.00 91.06 103 VAL A N 1
ATOM 826 C CA . VAL A 1 103 ? 4.892 5.658 -24.241 1.00 91.06 103 VAL A CA 1
ATOM 827 C C . VAL A 1 103 ? 4.893 6.825 -23.251 1.00 91.06 103 VAL A C 1
ATOM 829 O O . VAL A 1 103 ? 5.899 7.520 -23.084 1.00 91.06 103 VAL A O 1
ATOM 832 N N . LYS A 1 104 ? 3.749 7.071 -22.609 1.00 89.69 104 LYS A N 1
ATOM 833 C CA . LYS A 1 104 ? 3.561 8.201 -21.687 1.00 89.69 104 LYS A CA 1
ATOM 834 C C . LYS A 1 104 ? 4.496 8.074 -20.478 1.00 89.69 104 LYS A C 1
ATOM 836 O O . LYS A 1 104 ? 4.597 6.999 -19.899 1.00 89.69 104 LYS A O 1
ATOM 841 N N . ALA A 1 105 ? 5.118 9.183 -20.067 1.00 88.31 105 ALA A N 1
ATOM 842 C CA . ALA A 1 105 ? 6.088 9.196 -18.968 1.00 88.31 105 ALA A CA 1
ATOM 843 C C . ALA A 1 105 ? 6.034 10.458 -18.079 1.00 88.31 105 ALA A C 1
ATOM 845 O O . ALA A 1 105 ? 7.063 10.994 -17.662 1.00 88.31 105 ALA A O 1
ATOM 846 N N . GLY A 1 106 ? 4.834 10.988 -17.828 1.00 83.75 106 GLY A N 1
ATOM 847 C CA . GLY A 1 106 ? 4.665 12.233 -17.069 1.00 83.75 106 GLY A CA 1
ATOM 848 C C . GLY A 1 106 ? 5.466 13.394 -17.676 1.00 83.75 106 GLY A C 1
ATOM 849 O O . GLY A 1 106 ? 5.381 13.646 -18.876 1.00 83.75 106 GLY A O 1
ATOM 850 N N . SER A 1 107 ? 6.251 14.089 -16.846 1.00 83.94 107 SER A N 1
ATOM 851 C CA . SER A 1 107 ? 7.173 15.157 -17.272 1.00 83.94 107 SER A CA 1
ATOM 852 C C . SER A 1 107 ? 8.549 14.655 -17.737 1.00 83.94 107 SER A C 1
ATOM 854 O O . SER A 1 107 ? 9.399 15.459 -18.123 1.00 83.94 107 SER A O 1
ATOM 856 N N . SER A 1 108 ? 8.788 13.343 -17.696 1.00 88.00 108 SER A N 1
ATOM 857 C CA . SER A 1 108 ? 10.043 12.725 -18.121 1.00 88.00 108 SER A CA 1
ATOM 858 C C . SER A 1 108 ? 10.023 12.357 -19.605 1.00 88.00 108 SER A C 1
ATOM 860 O O . SER A 1 108 ? 8.974 12.221 -20.229 1.00 88.00 108 SER A O 1
ATOM 862 N N . LYS A 1 109 ? 11.216 12.171 -20.183 1.00 87.25 109 LYS A N 1
ATOM 863 C CA . LYS A 1 109 ? 11.377 11.839 -21.611 1.00 87.25 109 LYS A CA 1
ATOM 864 C C . LYS A 1 109 ? 10.862 10.442 -21.974 1.00 87.25 109 LYS A C 1
ATOM 866 O O . LYS A 1 109 ? 10.427 10.229 -23.101 1.00 87.25 109 LYS A O 1
ATOM 871 N N . ASN A 1 110 ? 10.954 9.501 -21.037 1.00 90.75 110 ASN A N 1
ATOM 872 C CA . ASN A 1 110 ? 10.495 8.121 -21.168 1.00 90.75 110 ASN A CA 1
ATOM 873 C C . ASN A 1 110 ? 10.259 7.505 -19.769 1.00 90.75 110 ASN A C 1
ATOM 875 O O . ASN A 1 110 ? 10.679 8.103 -18.765 1.00 90.75 110 ASN A O 1
ATOM 879 N N . PRO A 1 111 ? 9.608 6.329 -19.685 1.00 92.62 111 PRO A N 1
ATOM 880 C CA . PRO A 1 111 ? 9.338 5.663 -18.409 1.00 92.62 111 PRO A CA 1
ATOM 881 C C . PRO A 1 111 ? 10.599 5.321 -17.599 1.00 92.62 111 PRO A C 1
ATOM 883 O O . PRO A 1 111 ? 10.598 5.467 -16.380 1.00 92.62 111 PRO A O 1
ATOM 886 N N . PHE A 1 112 ? 11.715 4.973 -18.251 1.00 89.94 112 PHE A N 1
ATOM 887 C CA . PHE A 1 112 ? 12.994 4.732 -17.568 1.00 89.94 112 PHE A CA 1
ATOM 888 C C . PHE A 1 112 ? 13.497 5.969 -16.794 1.00 89.94 112 PHE A C 1
ATOM 890 O O . PHE A 1 112 ? 13.869 5.881 -15.623 1.00 89.94 112 PHE A O 1
ATOM 897 N N . ARG A 1 113 ? 13.453 7.154 -17.409 1.00 88.38 113 ARG A N 1
ATOM 898 C CA . ARG A 1 113 ? 13.809 8.432 -16.772 1.00 88.38 113 ARG A CA 1
ATOM 899 C C . ARG A 1 113 ? 12.780 8.874 -15.741 1.00 88.38 113 ARG A C 1
ATOM 901 O O . ARG A 1 113 ? 13.132 9.563 -14.786 1.00 88.38 113 ARG A O 1
ATOM 908 N N . GLN A 1 114 ? 11.509 8.516 -15.923 1.00 90.69 114 GLN A N 1
ATOM 909 C CA . GLN A 1 114 ? 10.477 8.754 -14.915 1.00 90.69 114 GLN A CA 1
ATOM 910 C C . GLN A 1 114 ? 10.811 8.013 -13.624 1.00 90.69 114 GLN A C 1
ATOM 912 O O . GLN A 1 114 ? 10.941 8.652 -12.578 1.00 90.69 114 GLN A O 1
ATOM 917 N N . ILE A 1 115 ? 11.031 6.702 -13.715 1.00 89.50 115 ILE A N 1
ATOM 918 C CA . ILE A 1 115 ? 11.302 5.879 -12.542 1.00 89.50 115 ILE A CA 1
ATOM 919 C C . ILE A 1 115 ? 12.669 6.193 -11.917 1.00 89.50 115 ILE A C 1
ATOM 921 O O . ILE A 1 115 ? 12.804 6.200 -10.696 1.00 89.50 115 ILE A O 1
ATOM 925 N N . GLU A 1 116 ? 13.676 6.562 -12.718 1.00 85.81 116 GLU A N 1
ATOM 926 C CA . GLU A 1 116 ? 14.957 7.077 -12.213 1.00 85.81 116 GLU A CA 1
ATOM 927 C C . GLU A 1 116 ? 14.755 8.329 -11.346 1.00 85.81 116 GLU A C 1
ATOM 929 O O . GLU A 1 116 ? 15.254 8.402 -10.222 1.00 85.81 116 GLU A O 1
ATOM 934 N N . ALA A 1 117 ? 13.967 9.293 -11.825 1.00 85.94 117 ALA A N 1
ATOM 935 C CA . ALA A 1 117 ? 13.685 10.513 -11.080 1.00 85.94 117 ALA A CA 1
ATOM 936 C C . ALA A 1 117 ? 12.840 10.261 -9.816 1.00 85.94 117 ALA A C 1
ATOM 938 O O . ALA A 1 117 ? 12.994 10.973 -8.822 1.00 85.94 117 ALA A O 1
ATOM 939 N N . GLN A 1 118 ? 11.952 9.261 -9.831 1.00 88.25 118 GLN A N 1
ATOM 940 C CA . GLN A 1 118 ? 11.205 8.817 -8.647 1.00 88.25 118 GLN A CA 1
ATOM 941 C C . GLN A 1 118 ? 12.139 8.207 -7.595 1.00 88.25 118 GLN A C 1
ATOM 943 O O . GLN A 1 118 ? 12.042 8.559 -6.422 1.00 88.25 118 GLN A O 1
ATOM 948 N N . ARG A 1 119 ? 13.102 7.372 -8.001 1.00 84.94 119 ARG A N 1
ATOM 949 C CA . ARG A 1 119 ? 14.124 6.829 -7.088 1.00 84.94 119 ARG A CA 1
ATOM 950 C C . ARG A 1 119 ? 15.002 7.913 -6.484 1.00 84.94 119 ARG A C 1
ATOM 952 O O . ARG A 1 119 ? 15.299 7.849 -5.296 1.00 84.94 119 ARG A O 1
ATOM 959 N N . GLU A 1 120 ? 15.390 8.909 -7.276 1.00 81.94 120 GLU A N 1
ATOM 960 C CA . GLU A 1 120 ? 16.135 10.055 -6.757 1.00 81.94 120 GLU A CA 1
ATOM 961 C C . GLU A 1 120 ? 15.311 10.808 -5.705 1.00 81.94 120 GLU A C 1
ATOM 963 O O . GLU A 1 120 ? 15.834 11.158 -4.652 1.00 81.94 120 GLU A O 1
ATOM 968 N N . ALA A 1 121 ? 14.004 10.990 -5.921 1.00 85.06 121 ALA A N 1
ATOM 969 C CA . ALA A 1 121 ? 13.131 11.587 -4.911 1.00 85.06 121 ALA A CA 1
ATOM 970 C C . ALA A 1 121 ? 13.062 10.747 -3.621 1.00 85.06 121 ALA A C 1
ATOM 972 O O . ALA A 1 121 ? 13.120 11.318 -2.534 1.00 85.06 121 ALA A O 1
ATOM 973 N N . VAL A 1 122 ? 13.018 9.409 -3.719 1.00 85.25 122 VAL A N 1
ATOM 974 C CA . VAL A 1 122 ? 13.122 8.522 -2.544 1.00 85.25 122 VAL A CA 1
ATOM 975 C C . VAL A 1 122 ? 14.443 8.761 -1.818 1.00 85.25 122 VAL A C 1
ATOM 977 O O . VAL A 1 122 ? 14.439 8.972 -0.611 1.00 85.25 122 VAL A O 1
ATOM 980 N N . TYR A 1 123 ? 15.568 8.775 -2.535 1.00 81.12 123 TYR A N 1
ATOM 981 C CA . TYR A 1 123 ? 16.881 9.003 -1.933 1.00 81.12 123 TYR A CA 1
ATOM 982 C C . TYR A 1 123 ? 16.950 10.355 -1.207 1.00 81.12 123 TYR A C 1
ATOM 984 O O . TYR A 1 123 ? 17.314 10.401 -0.033 1.00 81.12 123 TYR A O 1
ATOM 992 N N . GLN A 1 124 ? 16.523 11.439 -1.862 1.00 80.50 124 GLN A N 1
ATOM 993 C CA . GLN A 1 124 ? 16.496 12.780 -1.271 1.00 80.50 124 GLN A CA 1
ATOM 994 C C . GLN A 1 124 ? 15.620 12.828 -0.014 1.00 80.50 124 GLN A C 1
ATOM 996 O O . GLN A 1 124 ? 16.033 13.358 1.021 1.00 80.50 124 GLN A O 1
ATOM 1001 N N . MET A 1 125 ? 14.442 12.204 -0.066 1.00 84.06 125 MET A N 1
ATOM 1002 C CA . MET A 1 125 ? 13.567 12.067 1.092 1.00 84.06 125 MET A CA 1
ATOM 1003 C C . MET A 1 125 ? 14.275 11.340 2.241 1.00 84.06 125 MET A C 1
ATOM 1005 O O . MET A 1 125 ? 14.280 11.853 3.356 1.00 84.06 125 MET A O 1
ATOM 1009 N N . LEU A 1 126 ? 14.923 10.198 1.995 1.00 81.06 126 LEU A N 1
ATOM 1010 C CA . LEU A 1 126 ? 15.642 9.465 3.042 1.00 81.06 126 LEU A CA 1
ATOM 1011 C C . LEU A 1 126 ? 16.784 10.297 3.644 1.00 81.06 126 LEU A C 1
ATOM 1013 O O . LEU A 1 126 ? 16.932 10.335 4.862 1.00 81.06 126 LEU A O 1
ATOM 1017 N N . THR A 1 127 ? 17.542 11.030 2.822 1.00 77.81 127 THR A N 1
ATOM 1018 C CA . THR A 1 127 ? 18.608 11.918 3.323 1.00 77.81 127 THR A CA 1
ATOM 1019 C C . THR A 1 127 ? 18.086 13.091 4.155 1.00 77.81 127 THR A C 1
ATOM 1021 O O . THR A 1 127 ? 18.807 13.612 5.000 1.00 77.81 127 THR A O 1
ATOM 1024 N N . SER A 1 128 ? 16.822 13.486 3.973 1.00 77.94 128 SER A N 1
ATOM 1025 C CA . SER A 1 128 ? 16.176 14.523 4.789 1.00 77.94 128 SER A CA 1
ATOM 1026 C C . SER A 1 128 ? 15.706 14.026 6.165 1.00 77.94 128 SER A C 1
ATOM 1028 O O . SER A 1 128 ? 15.225 14.822 6.971 1.00 77.94 128 SER A O 1
ATOM 1030 N N . LEU A 1 129 ? 15.870 12.728 6.463 1.00 77.88 129 LEU A N 1
ATOM 1031 C CA . LEU A 1 129 ? 15.462 12.085 7.717 1.00 77.88 129 LEU A CA 1
ATOM 1032 C C . LEU A 1 129 ? 16.672 11.626 8.568 1.00 77.88 129 LEU A C 1
ATOM 1034 O O . LEU A 1 129 ? 16.728 10.459 8.966 1.00 77.88 129 LEU A O 1
ATOM 1038 N N . PRO A 1 130 ? 17.632 12.510 8.915 1.00 68.31 130 PRO A N 1
ATOM 1039 C CA . PRO A 1 130 ? 18.890 12.118 9.569 1.00 68.31 130 PRO A CA 1
ATOM 1040 C C . PRO A 1 130 ? 18.706 11.565 10.991 1.00 68.31 130 PRO A C 1
ATOM 1042 O O . PRO A 1 130 ? 19.570 10.866 11.508 1.00 68.31 130 PRO A O 1
ATOM 1045 N N . LEU A 1 131 ? 17.572 11.856 11.638 1.00 69.69 131 LEU A N 1
ATOM 1046 C CA . LEU A 1 131 ? 17.228 11.300 12.952 1.00 69.69 131 LEU A CA 1
ATOM 1047 C C . LEU A 1 131 ? 16.667 9.873 12.876 1.00 69.69 131 LEU A C 1
ATOM 1049 O O . LEU A 1 131 ? 16.554 9.213 13.906 1.00 69.69 131 LEU A O 1
ATOM 1053 N N . LEU A 1 132 ? 16.282 9.413 11.682 1.00 69.50 132 LEU A N 1
ATOM 1054 C CA . LEU A 1 132 ? 15.652 8.109 11.462 1.00 69.50 132 LEU A CA 1
ATOM 1055 C C . LEU A 1 132 ? 16.546 7.157 10.658 1.00 69.50 132 LEU A C 1
ATOM 1057 O O . LEU A 1 132 ? 16.365 5.946 10.751 1.00 69.50 132 LEU A O 1
ATOM 1061 N N . ILE A 1 133 ? 17.500 7.685 9.883 1.00 72.06 133 ILE A N 1
ATOM 1062 C CA . ILE A 1 133 ? 18.370 6.903 8.999 1.00 72.06 133 ILE A CA 1
ATOM 1063 C C . ILE A 1 133 ? 19.823 7.304 9.232 1.00 72.06 133 ILE A C 1
ATOM 1065 O O . ILE A 1 133 ? 20.186 8.474 9.165 1.00 72.06 133 ILE A O 1
ATOM 1069 N N . ASN A 1 134 ? 20.669 6.311 9.499 1.00 66.44 134 ASN A N 1
ATOM 1070 C CA . ASN A 1 134 ? 22.096 6.521 9.710 1.00 66.44 134 ASN A CA 1
ATOM 1071 C C . ASN A 1 134 ? 22.781 6.896 8.379 1.00 66.44 134 ASN A C 1
ATOM 1073 O O . ASN A 1 134 ? 22.635 6.176 7.400 1.00 66.44 134 ASN A O 1
ATOM 1077 N N . GLU A 1 135 ? 23.588 7.958 8.325 1.00 61.59 135 GLU A N 1
ATOM 1078 C CA . GLU A 1 135 ? 24.305 8.363 7.098 1.00 61.59 135 GLU A CA 1
ATOM 1079 C C . GLU A 1 135 ? 25.212 7.260 6.524 1.00 61.59 135 GLU A C 1
ATOM 1081 O O . GLU A 1 135 ? 25.425 7.187 5.318 1.00 61.59 135 GLU A O 1
ATOM 1086 N N . THR A 1 136 ? 25.703 6.342 7.361 1.00 64.19 136 THR A N 1
ATOM 1087 C CA . THR A 1 136 ? 26.478 5.167 6.912 1.00 64.19 136 THR A CA 1
ATOM 1088 C C . THR A 1 136 ? 25.642 4.147 6.134 1.00 64.19 136 THR A C 1
ATOM 1090 O O . THR A 1 136 ? 26.199 3.371 5.358 1.00 64.19 136 THR A O 1
ATOM 1093 N N . GLN A 1 137 ? 24.316 4.167 6.314 1.00 66.88 137 GLN A N 1
ATOM 1094 C CA . GLN A 1 137 ? 23.357 3.420 5.500 1.00 66.88 137 GLN A CA 1
ATOM 1095 C C . GLN A 1 137 ? 23.159 4.084 4.138 1.00 66.88 137 GLN A C 1
ATOM 1097 O O . GLN A 1 137 ? 22.895 3.376 3.176 1.00 66.88 137 GLN A O 1
ATOM 1102 N N . LEU A 1 138 ? 23.343 5.411 4.046 1.00 66.56 138 LEU A N 1
ATOM 1103 C CA . LEU A 1 138 ? 23.158 6.243 2.855 1.00 66.56 138 LEU A CA 1
ATOM 1104 C C . LEU A 1 138 ? 24.482 6.683 2.198 1.00 66.56 138 LEU A C 1
ATOM 1106 O O . LEU A 1 138 ? 24.848 7.854 2.300 1.00 66.56 138 LEU A O 1
ATOM 1110 N N . PRO A 1 139 ? 25.216 5.796 1.482 1.00 55.91 139 PRO A N 1
ATOM 1111 C CA . PRO A 1 139 ? 26.372 6.220 0.697 1.00 55.91 139 PRO A CA 1
ATOM 1112 C C . PRO A 1 139 ? 25.995 7.285 -0.343 1.00 55.91 139 PRO A C 1
ATOM 1114 O O . PRO A 1 139 ? 24.847 7.375 -0.768 1.00 55.91 139 PRO A O 1
ATOM 1117 N N . LYS A 1 140 ? 27.012 8.068 -0.744 1.00 53.44 140 LYS A N 1
ATOM 1118 C CA . LYS A 1 140 ? 26.952 9.238 -1.644 1.00 53.44 140 LYS A CA 1
ATOM 1119 C C . LYS A 1 140 ? 25.928 9.105 -2.789 1.00 53.44 140 LYS A C 1
ATOM 1121 O O . LYS A 1 140 ? 25.774 8.007 -3.323 1.00 53.44 140 LYS A O 1
ATOM 1126 N N . PRO A 1 141 ? 25.320 10.236 -3.216 1.00 49.28 141 PRO A N 1
ATOM 1127 C CA . PRO A 1 141 ? 24.205 10.272 -4.164 1.00 49.28 141 PRO A CA 1
ATOM 1128 C C . PRO A 1 141 ? 24.486 9.492 -5.440 1.00 49.28 141 PRO A C 1
ATOM 1130 O O . PRO A 1 141 ? 25.650 9.321 -5.816 1.00 49.28 141 PRO A O 1
ATOM 1133 N N . PHE A 1 142 ? 23.402 9.105 -6.124 1.00 49.91 142 PHE A N 1
ATOM 1134 C CA . PHE A 1 142 ? 23.415 8.628 -7.505 1.00 49.91 142 PHE A CA 1
ATOM 1135 C C . PHE A 1 142 ? 24.487 9.379 -8.299 1.00 49.91 142 PHE A C 1
ATOM 1137 O O . PHE A 1 142 ? 24.323 10.540 -8.679 1.00 49.91 142 PHE A O 1
ATOM 1144 N N . VAL A 1 143 ? 25.621 8.727 -8.555 1.00 42.94 143 VAL A N 1
ATOM 1145 C CA . VAL A 1 143 ? 26.502 9.200 -9.613 1.00 42.94 143 VAL A CA 1
ATOM 1146 C C . VAL A 1 143 ? 25.682 8.976 -10.870 1.00 42.94 143 VAL A C 1
ATOM 1148 O O . VAL A 1 143 ? 25.414 7.820 -11.187 1.00 42.94 143 VAL A O 1
ATOM 1151 N N . GLN A 1 144 ? 25.224 10.075 -11.488 1.00 40.53 144 GLN A N 1
ATOM 1152 C CA . GLN A 1 144 ? 24.492 10.111 -12.759 1.00 40.53 144 GLN A CA 1
ATOM 1153 C C . GLN A 1 144 ? 24.772 8.850 -13.571 1.00 40.53 144 GLN A C 1
ATOM 1155 O O . GLN A 1 144 ? 25.921 8.630 -13.979 1.00 40.53 144 GLN A O 1
ATOM 1160 N N . HIS A 1 145 ? 23.736 8.037 -13.801 1.00 41.94 145 HIS A N 1
ATOM 1161 C CA . HIS A 1 145 ? 23.843 6.949 -14.763 1.00 41.94 145 HIS A CA 1
ATOM 1162 C C . HIS A 1 145 ? 24.405 7.504 -16.057 1.00 41.94 145 HIS A C 1
ATOM 1164 O O . HIS A 1 145 ? 24.074 8.617 -16.472 1.00 41.94 145 HIS A O 1
ATOM 1170 N N . ALA A 1 146 ? 25.347 6.749 -16.608 1.00 37.72 146 ALA A N 1
ATOM 1171 C CA . ALA A 1 146 ? 26.311 7.181 -17.595 1.00 37.72 146 ALA A CA 1
ATOM 1172 C C . ALA A 1 146 ? 25.660 7.808 -18.838 1.00 37.72 146 ALA A C 1
ATOM 1174 O O . ALA A 1 146 ? 25.501 7.185 -19.873 1.00 37.72 146 ALA A O 1
ATOM 1175 N N . GLY A 1 147 ? 25.418 9.115 -18.776 1.00 37.53 147 GLY A N 1
ATOM 1176 C CA . GLY A 1 147 ? 25.431 10.005 -19.933 1.00 37.53 147 GLY A CA 1
ATOM 1177 C C . GLY A 1 147 ? 26.848 10.481 -20.273 1.00 37.53 147 GLY A C 1
ATOM 1178 O O . GLY A 1 147 ? 27.011 11.499 -20.941 1.00 37.53 147 GLY A O 1
ATOM 1179 N N . ARG A 1 148 ? 27.904 9.814 -19.777 1.00 34.28 148 ARG A N 1
ATOM 1180 C CA . ARG A 1 148 ? 29.298 10.178 -20.065 1.00 34.28 148 ARG A CA 1
ATOM 1181 C C . ARG A 1 148 ? 29.970 9.131 -20.938 1.00 34.28 148 ARG A C 1
ATOM 1183 O O . ARG A 1 148 ? 30.440 8.109 -20.457 1.00 34.28 148 ARG A O 1
ATOM 1190 N N . ASN A 1 149 ? 30.032 9.481 -22.221 1.00 33.03 149 ASN A N 1
ATOM 1191 C CA . ASN A 1 149 ? 31.101 9.205 -23.178 1.00 33.03 149 ASN A CA 1
ATOM 1192 C C . ASN A 1 149 ? 32.161 8.177 -22.727 1.00 33.03 149 ASN A C 1
ATOM 1194 O O . ASN A 1 149 ? 32.997 8.441 -21.859 1.00 33.03 149 ASN A O 1
ATOM 1198 N N . LEU A 1 150 ? 32.161 7.040 -23.423 1.00 37.81 150 LEU A N 1
ATOM 1199 C CA . LEU A 1 150 ? 33.136 5.948 -23.406 1.00 37.81 150 LEU A CA 1
ATOM 1200 C C . LEU A 1 150 ? 34.575 6.416 -23.729 1.00 37.81 150 LEU A C 1
ATOM 1202 O O . LEU A 1 150 ? 35.089 6.112 -24.799 1.00 37.81 150 LEU A O 1
ATOM 1206 N N . LYS A 1 151 ? 35.262 7.152 -22.843 1.00 34.09 151 LYS A N 1
ATOM 1207 C CA . LYS A 1 151 ? 36.711 7.453 -22.973 1.00 34.09 151 LYS A CA 1
ATOM 1208 C C . LYS A 1 151 ? 37.458 7.566 -21.636 1.00 34.09 151 LYS A C 1
ATOM 1210 O O . LYS A 1 151 ? 38.361 8.384 -21.494 1.00 34.09 151 LYS A O 1
ATOM 1215 N N . SER A 1 152 ? 37.141 6.734 -20.646 1.00 38.50 152 SER A N 1
ATOM 1216 C CA . SER A 1 152 ? 37.966 6.632 -19.431 1.00 38.50 152 SER A CA 1
ATOM 1217 C C . SER A 1 152 ? 38.295 5.176 -19.110 1.00 38.50 152 SER A C 1
ATOM 1219 O O . SER A 1 152 ? 37.432 4.405 -18.709 1.00 38.50 152 SER A O 1
ATOM 1221 N N . LYS A 1 153 ? 39.574 4.810 -19.269 1.00 35.62 153 LYS A N 1
ATOM 1222 C CA . LYS A 1 153 ? 40.169 3.509 -18.900 1.00 35.62 153 LYS A CA 1
ATOM 1223 C C . LYS A 1 153 ? 40.476 3.386 -17.396 1.00 35.62 153 LYS A C 1
ATOM 1225 O O . LYS A 1 153 ? 41.346 2.608 -17.012 1.00 35.62 153 LYS A O 1
ATOM 1230 N N . LYS A 1 154 ? 39.817 4.151 -16.522 1.00 35.56 154 LYS A N 1
ATOM 1231 C CA . LYS A 1 154 ? 39.990 3.991 -15.072 1.00 35.56 154 LYS A CA 1
ATOM 1232 C C . LYS A 1 154 ? 38.809 3.227 -14.493 1.00 35.56 154 LYS A C 1
ATOM 1234 O O . LYS A 1 154 ? 37.683 3.711 -14.472 1.00 35.56 154 LYS A O 1
ATOM 1239 N N . SER A 1 155 ? 39.105 2.006 -14.063 1.00 39.28 155 SER A N 1
ATOM 1240 C CA . SER A 1 155 ? 38.218 1.131 -13.313 1.00 39.28 155 SER A CA 1
ATOM 1241 C C . SER A 1 155 ? 37.751 1.831 -12.037 1.00 39.28 155 SER A C 1
ATOM 1243 O O . SER A 1 155 ? 38.513 2.005 -11.088 1.00 39.28 155 SER A O 1
ATOM 1245 N N . ASN A 1 156 ? 36.479 2.216 -11.991 1.00 36.41 156 ASN A N 1
ATOM 1246 C CA . ASN A 1 156 ? 35.865 2.663 -10.748 1.00 36.41 156 ASN A CA 1
ATOM 1247 C C . ASN A 1 156 ? 35.485 1.434 -9.917 1.00 36.41 156 ASN A C 1
ATOM 1249 O O . ASN A 1 156 ? 34.372 0.918 -9.982 1.00 36.41 156 ASN A O 1
ATOM 1253 N N . LYS A 1 157 ? 36.453 0.955 -9.132 1.00 36.34 157 LYS A N 1
ATOM 1254 C CA . LYS A 1 157 ? 36.205 0.130 -7.949 1.00 36.34 157 LYS A CA 1
ATOM 1255 C C . LYS A 1 157 ? 35.547 1.028 -6.909 1.00 36.34 157 LYS A C 1
ATOM 1257 O O . LYS A 1 157 ? 36.272 1.766 -6.269 1.00 36.34 157 LYS A O 1
ATOM 1262 N N . HIS A 1 158 ? 34.219 1.005 -6.816 1.00 33.88 158 HIS A N 1
ATOM 1263 C CA . HIS A 1 158 ? 33.408 1.251 -5.615 1.00 33.88 158 HIS A CA 1
ATOM 1264 C C . HIS A 1 158 ? 31.926 1.162 -6.022 1.00 33.88 158 HIS A C 1
ATOM 1266 O O . HIS A 1 158 ? 31.337 2.133 -6.490 1.00 33.88 158 HIS A O 1
ATOM 1272 N N . PHE A 1 159 ? 31.348 -0.034 -5.894 1.00 38.34 159 PHE A N 1
ATOM 1273 C CA . PHE A 1 159 ? 29.919 -0.280 -6.085 1.00 38.34 159 PHE A CA 1
ATOM 1274 C C . PHE A 1 159 ? 29.207 -0.022 -4.755 1.00 38.34 159 PHE A C 1
ATOM 1276 O O . PHE A 1 159 ? 29.360 -0.801 -3.818 1.00 38.34 159 PHE A O 1
ATOM 1283 N N . TYR A 1 160 ? 28.460 1.076 -4.662 1.00 37.94 160 TYR A N 1
ATOM 1284 C CA . TYR A 1 160 ? 27.587 1.364 -3.525 1.00 37.94 160 TYR A CA 1
ATOM 1285 C C . TYR A 1 160 ? 26.139 1.193 -3.995 1.00 37.94 160 TYR A C 1
ATOM 1287 O O . TYR A 1 160 ? 25.608 2.015 -4.739 1.00 37.94 160 TYR A O 1
ATOM 1295 N N . HIS A 1 161 ? 25.543 0.052 -3.647 1.00 39.25 161 HIS A N 1
ATOM 1296 C CA . HIS A 1 161 ? 24.221 -0.362 -4.102 1.00 39.25 161 HIS A CA 1
ATOM 1297 C C . HIS A 1 161 ? 23.119 0.231 -3.222 1.00 39.25 161 HIS A C 1
ATOM 1299 O O . HIS A 1 161 ? 22.688 -0.389 -2.258 1.00 39.25 161 HIS A O 1
ATOM 1305 N N . PHE A 1 162 ? 22.574 1.374 -3.635 1.00 46.53 162 PHE A N 1
ATOM 1306 C CA . PHE A 1 162 ? 21.138 1.588 -3.479 1.00 46.53 162 PHE A CA 1
ATOM 1307 C C . PHE A 1 162 ? 20.413 0.945 -4.647 1.00 46.53 162 PHE A C 1
ATOM 1309 O O . PHE A 1 162 ? 20.060 1.591 -5.634 1.00 46.53 162 PHE A O 1
ATOM 1316 N N . GLU A 1 163 ? 20.193 -0.360 -4.557 1.00 53.34 163 GLU A N 1
ATOM 1317 C CA . GLU A 1 163 ? 19.210 -1.014 -5.413 1.00 53.34 163 GLU A CA 1
ATOM 1318 C C . GLU A 1 163 ? 17.879 -0.970 -4.676 1.00 53.34 163 GLU A C 1
ATOM 1320 O O . GLU A 1 163 ? 17.442 -1.954 -4.101 1.00 53.34 163 GLU A O 1
ATOM 1325 N N . VAL A 1 164 ? 17.246 0.205 -4.663 1.00 57.38 164 VAL A N 1
ATOM 1326 C CA . VAL A 1 164 ? 15.781 0.253 -4.615 1.00 57.38 164 VAL A CA 1
ATOM 1327 C C . VAL A 1 164 ? 15.329 -0.449 -5.894 1.00 57.38 164 VAL A C 1
ATOM 1329 O O . VAL A 1 164 ? 15.548 0.161 -6.953 1.00 57.38 164 VAL A O 1
ATOM 1332 N N . PRO A 1 165 ? 14.835 -1.707 -5.868 1.00 74.81 165 PRO A N 1
ATOM 1333 C CA . PRO A 1 165 ? 14.357 -2.349 -7.078 1.00 74.81 165 PRO A CA 1
ATOM 1334 C C . PRO A 1 165 ? 13.256 -1.465 -7.633 1.00 74.81 165 PRO A C 1
ATOM 1336 O O . PRO A 1 165 ? 12.288 -1.147 -6.941 1.00 74.81 165 PRO A O 1
ATOM 1339 N N . ALA A 1 166 ? 13.464 -1.000 -8.855 1.00 84.38 166 ALA A N 1
ATOM 1340 C CA . ALA A 1 166 ? 12.490 -0.184 -9.531 1.00 84.38 166 ALA A CA 1
ATOM 1341 C C . ALA A 1 166 ? 12.010 -0.920 -10.764 1.00 84.38 166 ALA A C 1
ATOM 1343 O O . ALA A 1 166 ? 12.817 -1.471 -11.526 1.00 84.38 166 ALA A O 1
ATOM 1344 N N . ARG A 1 167 ? 10.695 -0.993 -10.907 1.00 89.19 167 ARG A N 1
ATOM 1345 C CA . ARG A 1 167 ? 10.061 -1.759 -11.966 1.00 89.19 167 ARG A CA 1
ATOM 1346 C C . ARG A 1 167 ? 9.004 -0.922 -12.647 1.00 89.19 167 ARG A C 1
ATOM 1348 O O . ARG A 1 167 ? 8.208 -0.271 -11.976 1.00 89.19 167 ARG A O 1
ATOM 1355 N N . VAL A 1 168 ? 9.007 -0.983 -13.971 1.00 91.06 168 VAL A N 1
ATOM 1356 C CA . VAL A 1 168 ? 7.833 -0.606 -14.750 1.00 91.06 168 VAL A CA 1
ATOM 1357 C C . VAL A 1 168 ? 7.006 -1.869 -14.923 1.00 91.06 168 VAL A C 1
ATOM 1359 O O . VAL A 1 168 ? 7.494 -2.858 -15.469 1.00 91.06 168 VAL A O 1
ATOM 1362 N N . VAL A 1 169 ? 5.785 -1.843 -14.407 1.00 91.44 169 VAL A N 1
ATOM 1363 C CA . VAL A 1 169 ? 4.830 -2.941 -14.513 1.00 91.44 169 VAL A CA 1
ATOM 1364 C C . VAL A 1 169 ? 3.879 -2.623 -15.657 1.00 91.44 169 VAL A C 1
ATOM 1366 O O . VAL A 1 169 ? 3.188 -1.600 -15.645 1.00 91.44 169 VAL A O 1
ATOM 1369 N N . LEU A 1 170 ? 3.878 -3.489 -16.662 1.00 90.88 170 LEU A N 1
ATOM 1370 C CA . LEU A 1 170 ? 3.054 -3.345 -17.848 1.00 90.88 170 LEU A CA 1
ATOM 1371 C C . LEU A 1 170 ? 1.726 -4.077 -17.692 1.00 90.88 170 LEU A C 1
ATOM 1373 O O . LEU A 1 170 ? 1.682 -5.234 -17.269 1.00 90.88 170 LEU A O 1
ATOM 1377 N N . THR A 1 171 ? 0.661 -3.397 -18.095 1.00 88.31 171 THR A N 1
ATOM 1378 C CA . THR A 1 171 ? -0.684 -3.951 -18.267 1.00 88.31 171 THR A CA 1
ATOM 1379 C C . THR A 1 171 ? -1.087 -3.950 -19.732 1.00 88.31 171 THR A C 1
ATOM 1381 O O . THR A 1 171 ? -0.476 -3.255 -20.544 1.00 88.31 171 THR A O 1
ATOM 1384 N N . GLY A 1 172 ? -2.119 -4.728 -20.057 1.00 85.25 172 GLY A N 1
ATOM 1385 C CA . GLY A 1 172 ? -2.605 -4.908 -21.421 1.00 85.25 172 GLY A CA 1
ATOM 1386 C C . GLY A 1 172 ? -2.185 -6.249 -22.017 1.00 85.25 172 GLY A C 1
ATOM 1387 O O . GLY A 1 172 ? -1.808 -7.174 -21.299 1.00 85.25 172 GLY A O 1
ATOM 1388 N N . GLU A 1 173 ? -2.288 -6.352 -23.338 1.00 84.88 173 GLU A N 1
ATOM 1389 C CA . GLU A 1 173 ? -1.945 -7.568 -24.070 1.00 84.88 173 GLU A CA 1
ATOM 1390 C C . GLU A 1 173 ? -0.426 -7.767 -24.104 1.00 84.88 173 GLU A C 1
ATOM 1392 O O . GLU A 1 173 ? 0.332 -6.863 -24.473 1.00 84.88 173 GLU A O 1
ATOM 1397 N N . ARG A 1 174 ? 0.025 -8.963 -23.715 1.00 89.75 174 ARG A N 1
ATOM 1398 C CA . ARG A 1 174 ? 1.447 -9.292 -23.671 1.00 89.75 174 ARG A CA 1
ATOM 1399 C C . ARG A 1 174 ? 2.019 -9.409 -25.077 1.00 89.75 174 ARG A C 1
ATOM 1401 O O . ARG A 1 174 ? 1.537 -10.169 -25.909 1.00 89.75 174 ARG A O 1
ATOM 1408 N N . PHE A 1 175 ? 3.148 -8.748 -25.291 1.00 91.44 175 PHE A N 1
ATOM 1409 C CA . PHE A 1 175 ? 3.957 -8.902 -26.495 1.00 91.44 175 PHE A CA 1
ATOM 1410 C C . PHE A 1 175 ? 5.437 -9.055 -26.152 1.00 91.44 175 PHE A C 1
ATOM 1412 O O . PHE A 1 175 ? 5.891 -8.786 -25.035 1.00 91.44 175 PHE A O 1
ATOM 1419 N N . VAL A 1 176 ? 6.211 -9.497 -27.143 1.00 87.56 176 VAL A N 1
ATOM 1420 C CA . VAL A 1 176 ? 7.663 -9.601 -27.012 1.00 87.56 176 VAL A CA 1
ATOM 1421 C C . VAL A 1 176 ? 8.252 -8.199 -26.968 1.00 87.56 176 VAL A C 1
ATOM 1423 O O . VAL A 1 176 ? 8.161 -7.440 -27.930 1.00 87.56 176 VAL A O 1
ATOM 1426 N N . ILE A 1 177 ? 8.881 -7.870 -25.845 1.00 83.44 177 ILE A N 1
ATOM 1427 C CA . ILE A 1 177 ? 9.671 -6.652 -25.709 1.00 83.44 177 ILE A CA 1
ATOM 1428 C C . ILE A 1 177 ? 11.075 -6.969 -26.223 1.00 83.44 177 ILE A C 1
ATOM 1430 O O . ILE A 1 177 ? 11.708 -7.888 -25.693 1.00 83.44 177 ILE A O 1
ATOM 1434 N N . PRO A 1 178 ? 11.582 -6.244 -27.236 1.00 82.81 178 PRO A N 1
ATOM 1435 C CA . PRO A 1 178 ? 12.948 -6.414 -27.699 1.00 82.81 178 PRO A CA 1
ATOM 1436 C C . PRO A 1 178 ? 13.935 -6.292 -26.538 1.00 82.81 178 PRO A C 1
ATOM 1438 O O . PRO A 1 178 ? 13.834 -5.379 -25.714 1.00 82.81 178 PRO A O 1
ATOM 1441 N N . GLU A 1 179 ? 14.895 -7.214 -26.478 1.00 71.88 179 GLU A N 1
ATOM 1442 C CA . GLU A 1 179 ? 15.879 -7.236 -25.404 1.00 71.88 179 GLU A CA 1
ATOM 1443 C C . GLU A 1 179 ? 16.694 -5.935 -25.426 1.00 71.88 179 GLU A C 1
ATOM 1445 O O . GLU A 1 179 ?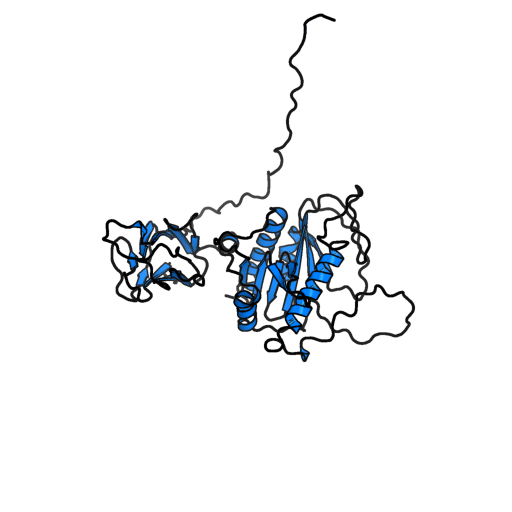 17.416 -5.627 -26.379 1.00 71.88 179 GLU A O 1
ATOM 1450 N N . TYR A 1 180 ? 16.559 -5.135 -24.371 1.00 75.62 180 TYR A N 1
ATOM 1451 C CA . TYR A 1 180 ? 17.361 -3.934 -24.210 1.00 75.62 180 TYR A CA 1
ATOM 1452 C C . TYR A 1 180 ? 18.721 -4.305 -23.631 1.00 75.62 180 TYR A C 1
ATOM 1454 O O . TYR A 1 180 ? 18.851 -5.147 -22.739 1.00 75.62 180 TYR A O 1
ATOM 1462 N N . LYS A 1 181 ? 19.771 -3.639 -24.114 1.00 64.19 181 LYS A N 1
ATOM 1463 C CA . LYS A 1 181 ? 21.118 -3.846 -23.582 1.00 64.19 181 LYS A CA 1
ATOM 1464 C C . LYS A 1 181 ? 21.186 -3.310 -22.157 1.00 64.19 181 LYS A C 1
ATOM 1466 O O . LYS A 1 181 ? 21.270 -2.103 -21.949 1.00 64.19 181 LYS A O 1
ATOM 1471 N N . ARG A 1 182 ? 21.176 -4.221 -21.184 1.00 66.75 182 ARG A N 1
ATOM 1472 C CA . ARG A 1 182 ? 21.468 -3.906 -19.785 1.00 66.75 182 ARG A CA 1
ATOM 1473 C C . ARG A 1 182 ? 22.936 -3.514 -19.677 1.00 66.75 182 ARG A C 1
ATOM 1475 O O . ARG A 1 182 ? 23.823 -4.348 -19.865 1.00 66.75 182 ARG A O 1
ATOM 1482 N N . GLU A 1 183 ? 23.210 -2.252 -19.369 1.00 62.09 183 GLU A N 1
ATOM 1483 C CA . GLU A 1 183 ? 24.563 -1.869 -18.985 1.00 62.09 183 GLU A CA 1
ATOM 1484 C C . GLU A 1 183 ? 24.908 -2.526 -17.639 1.00 62.09 183 GLU A C 1
ATOM 1486 O O . GLU A 1 183 ? 24.054 -2.694 -16.764 1.00 62.09 183 GLU A O 1
ATOM 1491 N N . SER A 1 184 ? 26.169 -2.917 -17.440 1.00 53.19 184 SER A N 1
ATOM 1492 C CA . SER A 1 184 ? 26.605 -3.675 -16.253 1.00 53.19 184 SER A CA 1
ATOM 1493 C C . SER A 1 184 ? 26.296 -2.989 -14.908 1.00 53.19 184 SER A C 1
ATOM 1495 O O . SER A 1 184 ? 26.270 -3.647 -13.871 1.00 53.19 184 SER A O 1
ATOM 1497 N N . ASN A 1 185 ? 26.072 -1.675 -14.925 1.00 54.53 185 ASN A N 1
ATOM 1498 C CA . ASN A 1 185 ? 25.746 -0.791 -13.802 1.00 54.53 185 ASN A CA 1
ATOM 1499 C C . ASN A 1 185 ? 24.231 -0.522 -13.617 1.00 54.53 185 ASN A C 1
ATOM 1501 O O . ASN A 1 185 ? 23.856 0.133 -12.647 1.00 54.53 185 ASN A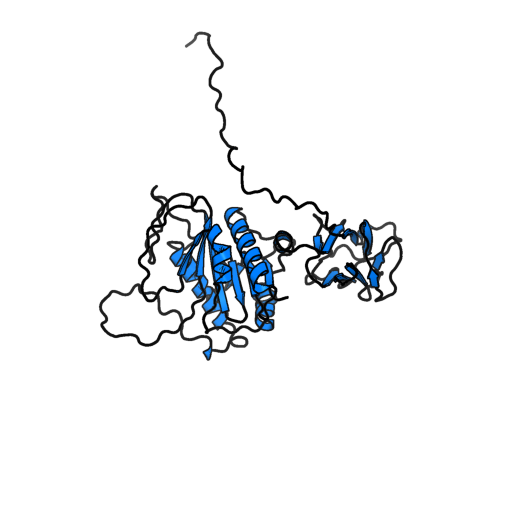 O 1
ATOM 1505 N N . GLN A 1 186 ? 23.350 -1.023 -14.490 1.00 64.62 186 GLN A N 1
ATOM 1506 C CA . GLN A 1 186 ? 21.906 -0.725 -14.492 1.00 64.62 186 GLN A CA 1
ATOM 1507 C C . GLN A 1 186 ? 21.036 -1.892 -13.974 1.00 64.62 186 GLN A C 1
ATOM 1509 O O . GLN A 1 186 ? 19.943 -2.139 -14.471 1.00 64.62 186 GLN A O 1
ATOM 1514 N N . ARG A 1 187 ? 21.490 -2.613 -12.937 1.00 68.25 187 ARG A N 1
ATOM 1515 C CA . ARG A 1 187 ? 20.773 -3.779 -12.359 1.00 68.25 187 ARG A CA 1
ATOM 1516 C C . ARG A 1 187 ? 19.512 -3.437 -11.554 1.00 68.25 187 ARG A C 1
ATOM 1518 O O . ARG A 1 187 ? 18.717 -4.311 -11.227 1.00 68.25 187 ARG A O 1
ATOM 1525 N N . TRP A 1 188 ? 19.323 -2.161 -11.242 1.00 77.44 188 TRP A N 1
ATOM 1526 C CA . TRP A 1 188 ? 18.225 -1.672 -10.414 1.00 77.44 188 TRP A CA 1
ATOM 1527 C C . TRP A 1 188 ? 16.877 -1.592 -11.147 1.00 77.44 188 TRP A C 1
ATOM 1529 O O . TRP A 1 188 ? 15.846 -1.514 -10.482 1.00 77.44 188 TRP A O 1
ATOM 1539 N N . PHE A 1 189 ? 16.884 -1.587 -12.484 1.00 84.44 189 PHE A N 1
ATOM 1540 C CA . PHE A 1 189 ? 15.714 -1.376 -13.337 1.00 84.44 189 PHE A CA 1
ATOM 1541 C C . PHE A 1 189 ? 15.311 -2.667 -14.048 1.00 84.44 189 PHE A C 1
ATOM 1543 O O . PHE A 1 189 ? 16.168 -3.384 -14.565 1.00 84.44 189 PHE A O 1
ATOM 1550 N N . ASP A 1 190 ? 14.011 -2.932 -14.115 1.00 86.25 190 ASP A N 1
ATOM 1551 C CA . ASP A 1 190 ? 13.464 -3.982 -14.973 1.00 86.25 190 ASP A CA 1
ATOM 1552 C C . ASP A 1 190 ? 12.052 -3.618 -15.430 1.00 86.25 190 ASP A C 1
ATOM 1554 O O . ASP A 1 190 ? 11.396 -2.755 -14.836 1.00 86.25 190 ASP A O 1
ATOM 1558 N N . ILE A 1 191 ? 11.599 -4.297 -16.474 1.00 90.00 191 ILE A N 1
ATOM 1559 C CA . ILE A 1 191 ? 10.239 -4.200 -16.993 1.00 90.00 191 ILE A CA 1
ATOM 1560 C C . ILE A 1 191 ? 9.609 -5.570 -16.804 1.00 90.00 191 ILE A C 1
ATOM 1562 O O . ILE A 1 191 ? 10.181 -6.566 -17.237 1.00 90.00 191 ILE A O 1
ATOM 1566 N N . ILE A 1 192 ? 8.458 -5.615 -16.145 1.00 89.94 192 ILE A N 1
ATOM 1567 C CA . ILE A 1 192 ? 7.717 -6.857 -15.931 1.00 89.94 192 ILE A CA 1
ATOM 1568 C C . ILE A 1 192 ? 6.282 -6.684 -16.400 1.00 89.94 192 ILE A C 1
ATOM 1570 O O . ILE A 1 192 ? 5.735 -5.583 -16.365 1.00 89.94 192 ILE A O 1
ATOM 1574 N N . TRP A 1 193 ? 5.666 -7.775 -16.813 1.00 90.50 193 TRP A N 1
ATOM 1575 C CA . TRP A 1 193 ? 4.238 -7.845 -17.063 1.00 90.50 193 TRP A CA 1
ATOM 1576 C C . TRP A 1 193 ? 3.475 -8.088 -15.764 1.00 90.50 193 TRP A C 1
ATOM 1578 O O . TRP A 1 193 ? 3.989 -8.691 -14.822 1.00 90.50 193 TRP A O 1
ATOM 1588 N N . MET A 1 194 ? 2.225 -7.635 -15.724 1.00 88.62 194 MET A N 1
ATOM 1589 C CA . MET A 1 194 ? 1.318 -7.820 -14.591 1.00 88.62 194 MET A CA 1
ATOM 1590 C C . MET A 1 194 ? 1.236 -9.291 -14.130 1.00 88.62 194 MET A C 1
ATOM 1592 O O . MET A 1 194 ? 1.362 -9.589 -12.945 1.00 88.62 194 MET A O 1
ATOM 1596 N N . GLU A 1 195 ? 1.146 -10.240 -15.062 1.00 85.12 195 GLU A N 1
ATOM 1597 C CA . GLU A 1 195 ? 1.141 -11.686 -14.779 1.00 85.12 195 GLU A CA 1
ATOM 1598 C C . GLU A 1 195 ? 2.425 -12.215 -14.109 1.00 85.12 195 GLU A C 1
ATOM 1600 O O . GLU A 1 195 ? 2.406 -13.261 -13.463 1.00 85.12 195 GLU A O 1
ATOM 1605 N N . GLU A 1 196 ? 3.541 -11.488 -14.214 1.00 86.88 196 GLU A N 1
ATOM 1606 C CA . GLU A 1 196 ? 4.828 -11.851 -13.613 1.00 86.88 196 GLU A CA 1
ATOM 1607 C C . GLU A 1 196 ? 4.947 -11.347 -12.164 1.00 86.88 196 GLU A C 1
ATOM 1609 O O . GLU A 1 196 ? 5.834 -11.789 -11.425 1.00 86.88 196 GLU A O 1
ATOM 1614 N N . CYS A 1 197 ? 4.035 -10.472 -11.714 1.00 87.06 197 CYS A N 1
ATOM 1615 C CA . CYS A 1 197 ? 4.019 -9.923 -10.358 1.00 87.06 197 CYS A CA 1
ATOM 1616 C C . CYS A 1 197 ? 4.051 -10.993 -9.245 1.00 87.06 197 CYS A C 1
ATOM 1618 O O . CYS A 1 197 ? 4.846 -10.824 -8.318 1.00 87.06 197 CYS A O 1
ATOM 1620 N N . PRO A 1 198 ? 3.291 -12.109 -9.306 1.00 83.00 198 PRO A N 1
ATOM 1621 C CA . PRO A 1 198 ? 3.319 -13.133 -8.259 1.00 83.00 198 PRO A CA 1
ATOM 1622 C C . PRO A 1 198 ? 4.670 -13.840 -8.128 1.00 83.00 198 PRO A C 1
ATOM 1624 O O . PRO A 1 198 ? 5.071 -14.232 -7.033 1.00 83.00 198 PRO A O 1
ATOM 1627 N N . GLN A 1 199 ? 5.387 -14.027 -9.239 1.00 81.62 199 GLN A N 1
ATOM 1628 C CA . GLN A 1 199 ? 6.729 -14.604 -9.197 1.00 81.62 199 GLN A CA 1
ATOM 1629 C C . GLN A 1 199 ? 7.744 -13.566 -8.717 1.00 81.62 199 GLN A C 1
ATOM 1631 O O . GLN A 1 199 ? 8.611 -13.880 -7.900 1.00 81.62 199 GLN A O 1
ATOM 1636 N N . PHE A 1 200 ? 7.596 -12.319 -9.166 1.00 83.75 200 PHE A N 1
ATOM 1637 C CA . PHE A 1 200 ? 8.400 -11.198 -8.702 1.00 83.75 200 PHE A CA 1
ATOM 1638 C C . PHE A 1 200 ? 8.352 -11.059 -7.175 1.00 83.75 200 PHE A C 1
ATOM 1640 O O . PHE A 1 200 ? 9.417 -11.030 -6.558 1.00 83.75 200 PHE A O 1
ATOM 1647 N N . THR A 1 201 ? 7.170 -11.051 -6.548 1.00 79.81 201 THR A N 1
ATOM 1648 C CA . THR A 1 201 ? 7.050 -10.872 -5.088 1.00 79.81 201 THR A CA 1
ATOM 1649 C C . THR A 1 201 ? 7.708 -11.995 -4.287 1.00 79.81 201 THR A C 1
ATOM 1651 O O . THR A 1 201 ? 8.293 -11.720 -3.244 1.00 79.81 201 THR A O 1
ATOM 1654 N N . LYS A 1 202 ? 7.692 -13.238 -4.786 1.00 77.44 202 LYS A N 1
ATOM 1655 C CA . LYS A 1 202 ? 8.400 -14.382 -4.170 1.00 77.44 202 LYS A CA 1
ATOM 1656 C C . LYS A 1 202 ? 9.919 -14.245 -4.229 1.00 77.44 202 LYS A C 1
ATOM 1658 O O . LYS A 1 202 ? 10.635 -14.797 -3.402 1.00 77.44 202 LYS A O 1
ATOM 1663 N N . THR A 1 203 ? 10.413 -13.536 -5.239 1.00 74.56 203 THR A N 1
ATOM 1664 C CA . THR A 1 203 ? 11.843 -13.261 -5.437 1.00 74.56 203 THR A CA 1
ATOM 1665 C C . THR A 1 203 ? 12.246 -11.869 -4.957 1.00 74.56 203 THR A C 1
ATOM 1667 O O . THR A 1 203 ? 13.385 -11.454 -5.171 1.00 74.56 203 THR A O 1
ATOM 1670 N N . LEU A 1 204 ? 11.325 -11.132 -4.327 1.00 75.56 204 LEU A N 1
ATOM 1671 C CA . LEU A 1 204 ? 11.558 -9.762 -3.907 1.00 75.56 204 LEU A CA 1
ATOM 1672 C C . LEU A 1 204 ? 12.608 -9.741 -2.798 1.00 75.56 204 LEU A C 1
ATOM 1674 O O . LEU A 1 204 ? 12.359 -10.128 -1.658 1.00 75.56 204 LEU A O 1
ATOM 1678 N N . SER A 1 205 ? 13.788 -9.247 -3.146 1.00 71.00 205 SER A N 1
ATOM 1679 C CA . SER A 1 205 ? 14.877 -8.992 -2.216 1.00 71.00 205 SER A CA 1
ATOM 1680 C C . SER A 1 205 ? 15.249 -7.521 -2.265 1.00 71.00 205 SER A C 1
ATOM 1682 O O . SER A 1 205 ? 15.415 -6.953 -3.346 1.00 71.00 205 SER A O 1
ATOM 1684 N N . PHE A 1 206 ? 15.438 -6.922 -1.097 1.00 70.62 206 PHE A N 1
ATOM 1685 C CA . PHE A 1 206 ? 16.012 -5.591 -0.980 1.00 70.62 206 PHE A CA 1
ATOM 1686 C C . PHE A 1 206 ? 17.510 -5.716 -0.709 1.00 70.62 206 PHE A C 1
ATOM 1688 O O . PHE A 1 206 ? 17.945 -6.557 0.083 1.00 70.62 206 PHE A O 1
ATOM 1695 N N . ASN A 1 207 ? 18.321 -4.910 -1.391 1.00 57.06 207 ASN A N 1
ATOM 1696 C CA . ASN A 1 207 ? 19.758 -4.920 -1.150 1.00 57.06 207 ASN A CA 1
ATOM 1697 C C . ASN A 1 207 ? 20.099 -4.237 0.175 1.00 57.06 207 ASN A C 1
ATOM 1699 O O . ASN A 1 207 ? 19.486 -3.244 0.559 1.00 57.06 207 ASN A O 1
ATOM 1703 N N . LYS A 1 208 ? 21.152 -4.742 0.828 1.00 53.53 208 LYS A N 1
ATOM 1704 C CA . LYS A 1 208 ? 21.709 -4.174 2.061 1.00 53.53 208 LYS A CA 1
ATOM 1705 C C . LYS A 1 208 ? 22.091 -2.710 1.818 1.00 53.53 208 LYS A C 1
ATOM 1707 O O . LYS A 1 208 ? 23.005 -2.443 1.042 1.00 53.53 208 LYS A O 1
ATOM 1712 N N . GLY A 1 209 ? 21.394 -1.784 2.469 1.00 57.75 209 GLY A N 1
ATOM 1713 C CA . GLY A 1 209 ? 21.624 -0.352 2.286 1.00 57.75 209 GLY A CA 1
ATOM 1714 C C . GLY A 1 209 ? 20.779 0.489 3.228 1.00 57.75 209 GLY A C 1
ATOM 1715 O O . GLY A 1 209 ? 21.344 1.164 4.068 1.00 57.75 209 GLY A O 1
ATOM 1716 N N . VAL A 1 210 ? 19.447 0.389 3.163 1.00 70.69 210 VAL A N 1
ATOM 1717 C CA . VAL A 1 210 ? 18.542 1.046 4.126 1.00 70.69 210 VAL A CA 1
ATOM 1718 C C . VAL A 1 210 ? 17.955 -0.003 5.055 1.00 70.69 210 VAL A C 1
ATOM 1720 O O . VAL A 1 210 ? 17.384 -0.980 4.582 1.00 70.69 210 VAL A O 1
ATOM 1723 N N . THR A 1 211 ? 18.046 0.212 6.362 1.00 76.12 211 THR A N 1
ATOM 1724 C CA . THR A 1 211 ? 17.319 -0.590 7.347 1.00 76.12 211 THR A CA 1
ATOM 1725 C C . THR A 1 211 ? 16.347 0.315 8.080 1.00 76.12 211 THR A C 1
ATOM 1727 O O . THR A 1 211 ? 16.758 1.234 8.787 1.00 76.12 211 THR A O 1
ATOM 1730 N N . LEU A 1 212 ? 15.053 0.067 7.891 1.00 81.81 212 LEU A N 1
ATOM 1731 C CA . LEU A 1 212 ? 13.984 0.852 8.500 1.00 81.81 212 LEU A CA 1
ATOM 1732 C C . LEU A 1 212 ? 13.292 -0.010 9.547 1.00 81.81 212 LEU A C 1
ATOM 1734 O O . LEU A 1 212 ? 12.708 -1.028 9.207 1.00 81.81 212 LEU A O 1
ATOM 1738 N N . SER A 1 213 ? 13.312 0.375 10.821 1.00 86.62 213 SER A N 1
ATOM 1739 C CA . SER A 1 213 ? 12.483 -0.348 11.788 1.00 86.62 213 SER A CA 1
ATOM 1740 C C . SER A 1 213 ? 10.999 -0.172 11.450 1.00 86.62 213 SER A C 1
ATOM 1742 O O . SER A 1 213 ? 10.597 0.823 10.835 1.00 86.62 213 SER A O 1
ATOM 1744 N N . GLN A 1 214 ? 10.160 -1.107 11.900 1.00 88.81 214 GLN A N 1
ATOM 1745 C CA . GLN A 1 214 ? 8.711 -0.992 11.741 1.00 88.81 214 GLN A CA 1
ATOM 1746 C C . GLN A 1 214 ? 8.174 0.356 12.259 1.00 88.81 214 GLN A C 1
ATOM 1748 O O . GLN A 1 214 ? 7.322 0.966 11.612 1.00 88.81 214 GLN A O 1
ATOM 1753 N N . ASP A 1 215 ? 8.697 0.854 13.382 1.00 87.44 215 ASP A N 1
ATOM 1754 C CA . ASP A 1 215 ? 8.295 2.144 13.953 1.00 87.44 215 ASP A CA 1
ATOM 1755 C C . ASP A 1 215 ? 8.635 3.318 13.029 1.00 87.44 215 ASP A C 1
ATOM 1757 O O . ASP A 1 215 ? 7.814 4.216 12.841 1.00 87.44 215 ASP A O 1
ATOM 1761 N N . VAL A 1 216 ? 9.817 3.299 12.400 1.00 86.62 216 VAL A N 1
ATOM 1762 C CA . VAL A 1 216 ? 10.212 4.318 11.417 1.00 86.62 216 VAL A CA 1
ATOM 1763 C C . VAL A 1 216 ? 9.271 4.284 10.217 1.00 86.62 216 VAL A C 1
ATOM 1765 O O . VAL A 1 216 ? 8.781 5.335 9.803 1.00 86.62 216 VAL A O 1
ATOM 1768 N N . ILE A 1 217 ? 8.956 3.091 9.703 1.00 89.75 217 ILE A N 1
ATOM 1769 C CA . ILE A 1 217 ? 8.026 2.933 8.578 1.00 89.75 217 ILE A CA 1
ATOM 1770 C C . ILE A 1 217 ? 6.648 3.503 8.938 1.00 89.75 217 ILE A C 1
ATOM 1772 O O . ILE A 1 217 ? 6.095 4.289 8.170 1.00 89.75 217 ILE A O 1
ATOM 1776 N N . ARG A 1 218 ? 6.107 3.181 10.119 1.00 89.06 218 ARG A N 1
ATOM 1777 C CA . ARG A 1 218 ? 4.814 3.725 10.571 1.00 89.06 218 ARG A CA 1
ATOM 1778 C C . ARG A 1 218 ? 4.839 5.245 10.698 1.00 89.06 218 ARG A C 1
ATOM 1780 O O . ARG A 1 218 ? 3.931 5.910 10.207 1.00 89.06 218 ARG A O 1
ATOM 1787 N N . VAL A 1 219 ? 5.901 5.809 11.275 1.00 87.12 219 VAL A N 1
ATOM 1788 C CA . VAL A 1 219 ? 6.075 7.266 11.374 1.00 87.12 219 VAL A CA 1
ATOM 1789 C C . VAL A 1 219 ? 6.119 7.919 9.992 1.00 87.12 219 VAL A C 1
ATOM 1791 O O . VAL A 1 219 ? 5.503 8.968 9.803 1.00 87.12 219 VAL A O 1
ATOM 1794 N N . MET A 1 220 ? 6.804 7.312 9.018 1.00 87.38 220 MET A N 1
ATOM 1795 C CA . MET A 1 220 ? 6.818 7.809 7.641 1.00 87.38 220 MET A CA 1
ATOM 1796 C C . MET A 1 220 ? 5.410 7.786 7.033 1.00 87.38 220 MET A C 1
ATOM 1798 O O . MET A 1 220 ? 4.948 8.799 6.516 1.00 87.38 220 MET A O 1
ATOM 1802 N N . ILE A 1 221 ? 4.690 6.674 7.150 1.00 89.50 221 ILE A N 1
ATOM 1803 C CA . ILE A 1 221 ? 3.330 6.532 6.610 1.00 89.50 221 ILE A CA 1
ATOM 1804 C C . ILE A 1 221 ? 2.377 7.571 7.211 1.00 89.50 221 ILE A C 1
ATOM 1806 O O . ILE A 1 221 ? 1.697 8.288 6.477 1.00 89.50 221 ILE A O 1
ATOM 1810 N N . GLU A 1 222 ? 2.363 7.701 8.537 1.00 85.50 222 GLU A N 1
ATOM 1811 C CA . GLU A 1 222 ? 1.406 8.550 9.248 1.00 85.50 222 GLU A CA 1
ATOM 1812 C C . GLU A 1 222 ? 1.762 10.038 9.186 1.00 85.50 222 GLU A C 1
ATOM 1814 O O . GLU A 1 222 ? 0.889 10.883 8.988 1.00 85.50 222 GLU A O 1
ATOM 1819 N N . LYS A 1 223 ? 3.039 10.387 9.388 1.00 83.75 223 LYS A N 1
ATOM 1820 C CA . LYS A 1 223 ? 3.453 11.788 9.562 1.00 83.75 223 LYS A CA 1
ATOM 1821 C C . LYS A 1 223 ? 4.000 12.409 8.289 1.00 83.75 223 LYS A C 1
ATOM 1823 O O . LYS A 1 223 ? 3.722 13.581 8.036 1.00 83.75 223 LYS A O 1
ATOM 1828 N N . LEU A 1 224 ? 4.786 11.652 7.522 1.00 84.94 224 LEU A N 1
ATOM 1829 C CA . LEU A 1 224 ? 5.417 12.158 6.305 1.00 84.94 224 LEU A CA 1
ATOM 1830 C C . LEU A 1 224 ? 4.452 12.075 5.122 1.00 84.94 224 LEU A C 1
ATOM 1832 O O . LEU A 1 224 ? 4.193 13.090 4.481 1.00 84.94 224 LEU A O 1
ATOM 1836 N N . PHE A 1 225 ? 3.885 10.895 4.869 1.00 86.62 225 PHE A N 1
ATOM 1837 C CA . PHE A 1 225 ? 2.986 10.676 3.735 1.00 86.62 225 PHE A CA 1
ATOM 1838 C C . PHE A 1 225 ? 1.515 10.951 4.059 1.00 86.62 225 PHE A C 1
ATOM 1840 O O . PHE A 1 225 ? 0.738 11.203 3.143 1.00 86.62 225 PHE A O 1
ATOM 1847 N N . LYS A 1 226 ? 1.132 10.945 5.345 1.00 87.19 226 LYS A N 1
ATOM 1848 C CA . LYS A 1 226 ? -0.254 11.151 5.809 1.00 87.19 226 LYS A CA 1
ATOM 1849 C C . LYS A 1 226 ? -1.244 10.185 5.147 1.00 87.19 226 LYS A C 1
ATOM 1851 O O . LYS A 1 226 ? -2.360 10.565 4.797 1.00 87.19 226 LYS A O 1
ATOM 1856 N N . MET A 1 227 ? -0.819 8.939 4.960 1.00 87.81 227 MET A N 1
ATOM 1857 C CA . MET A 1 227 ? -1.614 7.912 4.288 1.00 87.81 227 MET A CA 1
ATOM 1858 C C . MET A 1 227 ? -2.490 7.156 5.281 1.00 87.81 227 MET A C 1
ATOM 1860 O O . MET A 1 227 ? -2.182 7.060 6.468 1.00 87.81 227 MET A O 1
ATOM 1864 N N . SER A 1 228 ? -3.596 6.615 4.777 1.00 85.12 228 SER A N 1
ATOM 1865 C CA . SER A 1 228 ? -4.529 5.801 5.557 1.00 85.12 228 SER A CA 1
ATOM 1866 C C . SER A 1 228 ? -4.462 4.342 5.106 1.00 85.12 228 SER A C 1
ATOM 1868 O O . SER A 1 228 ? -4.193 4.099 3.927 1.00 85.12 228 SER A O 1
ATOM 1870 N N . PRO A 1 229 ? -4.731 3.369 5.996 1.00 86.94 229 PRO A N 1
ATOM 1871 C CA . PRO A 1 229 ? -4.884 1.975 5.595 1.00 86.94 229 PRO A CA 1
ATOM 1872 C C . PRO A 1 229 ? -5.909 1.818 4.463 1.00 86.94 229 PRO A C 1
ATOM 1874 O O . PRO A 1 229 ? -6.956 2.480 4.456 1.00 86.94 229 PRO A O 1
ATOM 1877 N N . TRP A 1 230 ? -5.607 0.939 3.511 1.00 84.94 230 TRP A N 1
ATOM 1878 C CA . TRP A 1 230 ? -6.459 0.648 2.360 1.00 84.94 230 TRP A CA 1
ATOM 1879 C C . TRP A 1 230 ? -7.248 -0.644 2.589 1.00 84.94 230 TRP A C 1
ATOM 1881 O O . TRP A 1 230 ? -6.935 -1.713 2.067 1.00 84.94 230 TRP A O 1
ATOM 1891 N N . ILE A 1 231 ? -8.261 -0.539 3.446 1.00 77.06 231 ILE A N 1
ATOM 1892 C CA . ILE A 1 231 ? -9.074 -1.664 3.930 1.00 77.06 231 ILE A CA 1
ATOM 1893 C C . ILE A 1 231 ? -9.870 -2.295 2.777 1.00 77.06 231 ILE A C 1
ATOM 1895 O O . ILE A 1 231 ? -10.022 -3.512 2.704 1.00 77.06 231 ILE A O 1
ATOM 1899 N N . GLU A 1 232 ? -10.347 -1.464 1.858 1.00 76.31 232 GLU A N 1
ATOM 1900 C CA . GLU A 1 232 ? -11.094 -1.836 0.664 1.00 76.31 232 GLU A CA 1
ATOM 1901 C C . GLU A 1 232 ? -10.257 -2.771 -0.220 1.00 76.31 232 GLU A C 1
ATOM 1903 O O . GLU A 1 232 ? -10.718 -3.854 -0.578 1.00 76.31 232 GLU A O 1
ATOM 1908 N N . LEU A 1 233 ? -8.992 -2.419 -0.470 1.00 80.31 233 LEU A N 1
ATOM 1909 C CA . LEU A 1 233 ? -8.044 -3.266 -1.193 1.00 80.31 233 LEU A CA 1
ATOM 1910 C C . LEU A 1 233 ? -7.768 -4.575 -0.455 1.00 80.31 233 LEU A C 1
ATOM 1912 O O . LEU A 1 233 ? -7.800 -5.648 -1.054 1.00 80.31 233 LEU A O 1
ATOM 1916 N N . GLU A 1 234 ? -7.495 -4.494 0.848 1.00 77.62 234 GLU A N 1
ATOM 1917 C CA . GLU A 1 234 ? -7.200 -5.676 1.655 1.00 77.62 234 GLU A CA 1
ATOM 1918 C C . GLU A 1 234 ? -8.339 -6.705 1.617 1.00 77.62 234 GLU A C 1
ATOM 1920 O O . GLU A 1 234 ? -8.080 -7.907 1.650 1.00 77.62 234 GLU A O 1
ATOM 1925 N N . SER A 1 235 ? -9.590 -6.259 1.478 1.00 71.94 235 SER A N 1
ATOM 1926 C CA . SER A 1 235 ? -10.765 -7.136 1.417 1.00 71.94 235 SER A CA 1
ATOM 1927 C C . SER A 1 235 ? -10.811 -8.054 0.193 1.00 71.94 235 SER A C 1
ATOM 1929 O O . SER A 1 235 ? -11.492 -9.077 0.220 1.00 71.94 235 SER A O 1
ATOM 1931 N N . LEU A 1 236 ? -10.049 -7.730 -0.857 1.00 74.50 236 LEU A N 1
ATOM 1932 C CA . LEU A 1 236 ? -9.984 -8.500 -2.103 1.00 74.50 236 LEU A CA 1
ATOM 1933 C C . LEU A 1 236 ? -9.073 -9.734 -2.015 1.00 74.50 236 LEU A C 1
ATOM 1935 O O . LEU A 1 236 ? -9.053 -10.560 -2.932 1.00 74.50 236 LEU A O 1
ATOM 1939 N N . TYR A 1 237 ? -8.264 -9.844 -0.958 1.00 73.44 237 TYR A N 1
ATOM 1940 C CA . TYR A 1 237 ? -7.342 -10.972 -0.760 1.00 73.44 237 TYR A CA 1
ATOM 1941 C C . TYR A 1 237 ? -7.263 -11.477 0.681 1.00 73.44 237 TYR A C 1
ATOM 1943 O O . TYR A 1 237 ? -6.800 -12.592 0.919 1.00 73.44 237 TYR A O 1
ATOM 1951 N N . ARG A 1 238 ? -7.734 -10.703 1.660 1.00 74.19 238 ARG A N 1
ATOM 1952 C CA . ARG A 1 238 ? -7.960 -11.182 3.023 1.00 74.19 238 ARG A CA 1
ATOM 1953 C C . ARG A 1 238 ? -9.394 -11.666 3.132 1.00 74.19 238 ARG A C 1
ATOM 1955 O O . ARG A 1 238 ? -10.309 -10.945 2.761 1.00 74.19 238 ARG A O 1
ATOM 1962 N N . LYS A 1 239 ? -9.602 -12.853 3.708 1.00 74.56 239 LYS A N 1
ATOM 1963 C CA . LYS A 1 239 ? -10.945 -13.284 4.117 1.00 74.56 239 LYS A CA 1
ATOM 1964 C C . LYS A 1 239 ? -11.345 -12.494 5.369 1.00 74.56 239 LYS A C 1
ATOM 1966 O O . LYS A 1 239 ? -10.747 -12.743 6.422 1.00 74.56 239 LYS A O 1
ATOM 1971 N N . PRO A 1 240 ? -12.297 -11.545 5.299 1.00 81.88 240 PRO A N 1
ATOM 1972 C CA . PRO A 1 240 ? -12.790 -10.886 6.500 1.00 81.88 240 PRO A CA 1
ATOM 1973 C C . PRO A 1 240 ? -13.441 -11.908 7.423 1.00 81.88 240 PRO A C 1
ATOM 1975 O O . PRO A 1 240 ? -14.072 -12.858 6.971 1.00 81.88 240 PRO A O 1
ATOM 1978 N N . TYR A 1 241 ? -13.340 -11.696 8.733 1.00 85.88 241 TYR A N 1
ATOM 1979 C CA . TYR A 1 241 ? -14.089 -12.510 9.701 1.00 85.88 241 TYR A CA 1
ATOM 1980 C C . TYR A 1 241 ? -15.527 -12.006 9.905 1.00 85.88 241 TYR A C 1
ATOM 1982 O O . TYR A 1 241 ? -16.314 -12.594 10.647 1.00 85.88 241 TYR A O 1
ATOM 1990 N N . GLY A 1 242 ? -15.884 -10.905 9.251 1.00 89.81 242 GLY A N 1
ATOM 1991 C CA . GLY A 1 242 ? -17.235 -10.374 9.159 1.00 89.81 242 GLY A CA 1
ATOM 1992 C C . GLY A 1 242 ? -17.235 -8.972 8.571 1.00 89.81 242 GLY A C 1
ATOM 1993 O O . GLY A 1 242 ? -16.188 -8.450 8.199 1.00 89.81 242 GLY A O 1
ATOM 1994 N N . TYR A 1 243 ? -18.408 -8.365 8.501 1.00 91.56 243 TYR A N 1
ATOM 1995 C CA . TYR A 1 243 ? -18.615 -7.035 7.949 1.00 91.56 243 TYR A CA 1
ATOM 1996 C C . TYR A 1 243 ? -19.467 -6.198 8.898 1.00 91.56 243 TYR A C 1
ATOM 1998 O O . TYR A 1 243 ? -20.275 -6.731 9.659 1.00 91.56 243 TYR A O 1
ATOM 2006 N N . LEU A 1 244 ? -19.309 -4.880 8.826 1.00 92.50 244 LEU A N 1
ATOM 2007 C CA . LEU A 1 244 ? -20.240 -3.921 9.409 1.00 92.50 244 LEU A CA 1
ATOM 2008 C C . LEU A 1 244 ? -20.975 -3.200 8.289 1.00 92.50 244 LEU A C 1
ATOM 2010 O O . LEU A 1 244 ? -20.366 -2.440 7.545 1.00 92.50 244 LEU A O 1
ATOM 2014 N N . ALA A 1 245 ? -22.283 -3.391 8.190 1.00 91.56 245 ALA A N 1
ATOM 2015 C CA . ALA A 1 245 ? -23.146 -2.552 7.362 1.00 91.56 245 ALA A CA 1
ATOM 2016 C C . ALA A 1 245 ? -23.834 -1.526 8.264 1.00 91.56 245 ALA A C 1
ATOM 2018 O O . ALA A 1 245 ? -24.241 -1.882 9.362 1.00 91.56 245 ALA A O 1
ATOM 2019 N N . GLY A 1 246 ? -23.962 -0.260 7.874 1.00 89.56 246 GLY A N 1
ATOM 2020 C CA . GLY A 1 246 ? -24.528 0.731 8.790 1.00 89.56 246 GLY A CA 1
ATOM 2021 C C . GLY A 1 246 ? -24.838 2.074 8.161 1.00 89.56 246 GLY A C 1
ATOM 2022 O O . GLY A 1 246 ? -24.404 2.373 7.055 1.00 89.56 246 GLY A O 1
ATOM 2023 N N . ASP A 1 247 ? -25.563 2.906 8.903 1.00 85.00 247 ASP A N 1
ATOM 2024 C CA . ASP A 1 247 ? -26.086 4.196 8.436 1.00 85.00 247 ASP A CA 1
ATOM 2025 C C . ASP A 1 247 ? -25.005 5.270 8.225 1.00 85.00 247 ASP A C 1
ATOM 2027 O O . ASP A 1 247 ? -25.253 6.313 7.622 1.00 85.00 247 ASP A O 1
ATOM 2031 N N . THR A 1 248 ? -23.798 5.035 8.738 1.00 84.62 248 THR A N 1
ATOM 2032 C CA . THR A 1 248 ? -22.630 5.899 8.531 1.00 84.62 248 THR A CA 1
ATOM 2033 C C . THR A 1 248 ? -21.677 5.384 7.455 1.00 84.62 248 THR A C 1
ATOM 2035 O O . THR A 1 248 ? -20.620 5.983 7.272 1.00 84.62 248 THR A O 1
ATOM 2038 N N . LEU A 1 249 ? -21.993 4.268 6.792 1.00 80.25 249 LEU A N 1
ATOM 2039 C CA . LEU A 1 249 ? -21.130 3.619 5.806 1.00 80.25 249 LEU A CA 1
ATOM 2040 C C . LEU A 1 249 ? -21.834 3.582 4.447 1.00 80.25 249 LEU A C 1
ATOM 2042 O O . LEU A 1 249 ? -23.012 3.252 4.361 1.00 80.25 249 LEU A O 1
ATOM 2046 N N . SER A 1 250 ? -21.113 3.907 3.374 1.00 76.31 250 SER A N 1
ATOM 2047 C CA . SER A 1 250 ? -21.639 3.820 2.003 1.00 76.31 250 SER A CA 1
ATOM 2048 C C . SER A 1 250 ? -21.732 2.379 1.490 1.00 76.31 250 SER A C 1
ATOM 2050 O O . SER A 1 250 ? -22.521 2.096 0.594 1.00 76.31 250 SER A O 1
ATOM 2052 N N . SER A 1 251 ? -20.932 1.471 2.049 1.00 78.56 251 SER A N 1
ATOM 2053 C CA . SER A 1 251 ? -20.924 0.036 1.755 1.00 78.56 251 SER A CA 1
ATOM 2054 C C . SER A 1 251 ? -20.516 -0.756 3.008 1.00 78.56 251 SER A C 1
ATOM 2056 O O . SER A 1 251 ? -19.958 -0.164 3.939 1.00 78.56 251 SER A O 1
ATOM 2058 N N . PRO A 1 252 ? -20.805 -2.070 3.085 1.00 84.12 252 PRO A N 1
ATOM 2059 C CA . PRO A 1 252 ? -20.380 -2.892 4.213 1.00 84.12 252 PRO A CA 1
ATOM 2060 C C . PRO A 1 252 ? -18.858 -2.866 4.398 1.00 84.12 252 PRO A C 1
ATOM 2062 O O . PRO A 1 252 ? -18.106 -3.251 3.507 1.00 84.12 252 PRO A O 1
ATOM 2065 N N . LEU A 1 253 ? -18.400 -2.443 5.575 1.00 84.19 253 LEU A N 1
ATOM 2066 C CA . LEU A 1 253 ? -16.984 -2.377 5.912 1.00 84.19 253 LEU A CA 1
ATOM 2067 C C . LEU A 1 253 ? -16.470 -3.771 6.312 1.00 84.19 253 LEU A C 1
ATOM 2069 O O . LEU A 1 253 ? -16.963 -4.327 7.299 1.00 84.19 253 LEU A O 1
ATOM 2073 N N . PRO A 1 254 ? -15.468 -4.331 5.620 1.00 85.69 254 PRO A N 1
ATOM 2074 C CA . PRO A 1 254 ? -14.897 -5.623 5.967 1.00 85.69 254 PRO A CA 1
ATOM 2075 C C . PRO A 1 254 ? -14.032 -5.528 7.228 1.00 85.69 254 PRO A C 1
ATOM 2077 O O . PRO A 1 254 ? -13.206 -4.629 7.389 1.00 85.69 254 PRO A O 1
ATOM 2080 N N . LEU A 1 255 ? -14.198 -6.497 8.126 1.00 86.38 255 LEU A N 1
ATOM 2081 C CA . LEU A 1 255 ? -13.395 -6.634 9.332 1.00 86.38 255 LEU A CA 1
ATOM 2082 C C . LEU A 1 255 ? -12.180 -7.516 9.044 1.00 86.38 255 LEU A C 1
ATOM 2084 O O . LEU A 1 255 ? -12.265 -8.746 9.040 1.00 86.38 255 LEU A O 1
ATOM 2088 N N . LEU A 1 256 ? -11.053 -6.862 8.767 1.00 80.38 256 LEU A N 1
ATOM 2089 C CA . LEU A 1 256 ? -9.821 -7.509 8.293 1.00 80.38 256 LEU A CA 1
ATOM 2090 C C . LEU A 1 256 ? -8.724 -7.564 9.351 1.00 80.38 256 LEU A C 1
ATOM 2092 O O . LEU A 1 256 ? -7.926 -8.499 9.380 1.00 80.38 256 LEU A O 1
ATOM 2096 N N . LEU A 1 257 ? -8.684 -6.566 10.236 1.00 79.25 257 LEU A N 1
ATOM 2097 C CA . LEU A 1 257 ? -7.688 -6.488 11.298 1.00 79.25 257 LEU A CA 1
ATOM 2098 C C . LEU A 1 257 ? -8.194 -7.227 12.537 1.00 79.25 257 LEU A C 1
ATOM 2100 O O . LEU A 1 257 ? -9.374 -7.143 12.890 1.00 79.25 257 LEU A O 1
ATOM 2104 N N . SER A 1 258 ? -7.282 -7.873 13.265 1.00 78.44 258 SER A N 1
ATOM 2105 C CA . SER A 1 258 ? -7.603 -8.582 14.514 1.00 78.44 258 SER A CA 1
ATOM 2106 C C . SER A 1 258 ? -8.222 -7.678 15.585 1.00 78.44 258 SER A C 1
ATOM 2108 O O . SER A 1 258 ? -8.873 -8.169 16.505 1.00 78.44 258 SER A O 1
ATOM 2110 N N . SER A 1 259 ? -8.034 -6.361 15.470 1.00 86.06 259 SER A N 1
ATOM 2111 C CA . SER A 1 259 ? -8.656 -5.348 16.313 1.00 86.06 259 SER A CA 1
ATOM 2112 C C . SER A 1 259 ? -8.929 -4.088 15.493 1.00 86.06 259 SER A C 1
ATOM 2114 O O . SER A 1 259 ? -7.994 -3.448 15.019 1.00 86.06 259 SER A O 1
ATOM 2116 N N . MET A 1 260 ? -10.194 -3.691 15.381 1.00 88.44 260 MET A N 1
ATOM 2117 C CA . MET A 1 260 ? -10.628 -2.465 14.708 1.00 88.44 260 MET A CA 1
ATOM 2118 C C . MET A 1 260 ? -11.297 -1.528 15.709 1.00 88.44 260 MET A C 1
ATOM 2120 O O . MET A 1 260 ? -12.256 -1.898 16.383 1.00 88.44 260 MET A O 1
ATOM 2124 N N . SER A 1 261 ? -10.767 -0.314 15.837 1.00 92.19 261 SER A N 1
ATOM 2125 C CA . SER A 1 261 ? -11.297 0.725 16.720 1.00 92.19 261 SER A CA 1
ATOM 2126 C C . SER A 1 261 ? -12.347 1.576 16.004 1.00 92.19 261 SER A C 1
ATOM 2128 O O . SER A 1 261 ? -12.168 1.946 14.847 1.00 92.19 261 SER A O 1
ATOM 2130 N N . LEU A 1 262 ? -13.427 1.913 16.709 1.00 94.56 262 LEU A N 1
ATOM 2131 C CA . LEU A 1 262 ? -14.552 2.698 16.206 1.00 94.56 262 LEU A CA 1
ATOM 2132 C C . LEU A 1 262 ? -14.702 3.994 17.009 1.00 94.56 262 LEU A C 1
ATOM 2134 O O . LEU A 1 262 ? -14.644 3.990 18.246 1.00 94.56 262 LEU A O 1
ATOM 2138 N N . GLY A 1 263 ? -14.931 5.116 16.326 1.00 94.00 263 GLY A N 1
ATOM 2139 C CA . GLY A 1 263 ? -15.212 6.396 16.977 1.00 94.00 263 GLY A CA 1
ATOM 2140 C C . GLY A 1 263 ? -15.051 7.607 16.062 1.00 94.00 263 GLY A C 1
ATOM 2141 O O . GLY A 1 263 ? -14.784 7.476 14.873 1.00 94.00 263 GLY A O 1
ATOM 2142 N N . ARG A 1 264 ? -15.216 8.810 16.623 1.00 92.31 264 ARG A N 1
ATOM 2143 C CA . ARG A 1 264 ? -15.121 10.076 15.864 1.00 92.31 264 ARG A CA 1
ATOM 2144 C C . ARG A 1 264 ? -13.699 10.566 15.580 1.00 92.31 264 ARG A C 1
ATOM 2146 O O . ARG A 1 264 ? -13.526 11.558 14.875 1.00 92.31 264 ARG A O 1
ATOM 2153 N N . ARG A 1 265 ? -12.680 9.961 16.190 1.00 86.00 265 ARG A N 1
ATOM 2154 C CA . ARG A 1 265 ? -11.280 10.301 15.907 1.00 86.00 265 ARG A CA 1
ATOM 2155 C C . ARG A 1 265 ? -10.916 9.864 14.487 1.00 86.00 265 ARG A C 1
ATOM 2157 O O . ARG A 1 265 ? -11.282 8.772 14.069 1.00 86.00 265 ARG A O 1
ATOM 2164 N N . SER A 1 266 ? -10.210 10.724 13.757 1.00 75.25 266 SER A N 1
ATOM 2165 C CA . SER A 1 266 ? -9.856 10.486 12.353 1.00 75.25 266 SER A CA 1
ATOM 2166 C C . SER A 1 266 ? -8.788 9.411 12.160 1.00 75.25 266 SER A C 1
ATOM 2168 O O . SER A 1 266 ? -8.658 8.902 11.059 1.00 75.25 266 SER A O 1
ATOM 2170 N N . ASP A 1 267 ? -8.036 9.080 13.210 1.00 73.56 267 ASP A N 1
ATOM 2171 C CA . ASP A 1 267 ? -6.963 8.081 13.217 1.00 73.56 267 ASP A CA 1
ATOM 2172 C C . ASP A 1 267 ? -7.433 6.667 13.614 1.00 73.56 267 ASP A C 1
ATOM 2174 O O . ASP A 1 267 ? -6.612 5.783 13.839 1.00 73.56 267 ASP A O 1
ATOM 2178 N N . LEU A 1 268 ? -8.744 6.442 13.755 1.00 77.56 268 LEU A N 1
ATOM 2179 C CA . LEU A 1 268 ? -9.292 5.122 14.083 1.00 77.56 268 LEU A CA 1
ATOM 2180 C C . LEU A 1 268 ? -9.604 4.309 12.825 1.00 77.56 268 LEU A C 1
ATOM 2182 O O . LEU A 1 268 ? -9.892 4.872 11.773 1.00 77.56 268 LEU A O 1
ATOM 2186 N N . ALA A 1 269 ? -9.608 2.980 12.969 1.00 75.56 269 ALA A N 1
ATOM 2187 C CA . ALA A 1 269 ? -9.859 2.056 11.861 1.00 75.56 269 ALA A CA 1
ATOM 2188 C C . ALA A 1 269 ? -11.252 2.248 11.236 1.00 75.56 269 ALA A C 1
ATOM 2190 O O . ALA A 1 269 ? -11.406 2.144 10.025 1.00 75.56 269 ALA A O 1
ATOM 2191 N N . VAL A 1 270 ? -12.260 2.549 12.061 1.00 84.12 270 VAL A N 1
ATOM 2192 C CA . VAL A 1 270 ? -13.618 2.885 11.623 1.00 84.12 270 VAL A CA 1
ATOM 2193 C C . VAL A 1 270 ? -13.941 4.303 12.072 1.00 84.12 270 VAL A C 1
ATOM 2195 O O . VAL A 1 270 ? -14.297 4.555 13.231 1.00 84.12 270 VAL A O 1
ATOM 2198 N N . ARG A 1 271 ? -13.804 5.245 11.137 1.00 88.00 271 ARG A N 1
ATOM 2199 C CA . ARG A 1 271 ? -14.104 6.655 11.371 1.00 88.00 271 ARG A CA 1
ATOM 2200 C C . ARG A 1 271 ? -15.605 6.895 11.282 1.00 88.00 271 ARG A C 1
ATOM 2202 O O . ARG A 1 271 ? -16.216 6.734 10.232 1.00 88.00 271 ARG A O 1
ATOM 2209 N N . ILE A 1 272 ? -16.178 7.364 12.382 1.00 89.62 272 ILE A N 1
ATOM 2210 C CA . ILE A 1 272 ? -17.571 7.799 12.445 1.00 89.62 272 ILE A CA 1
ATOM 2211 C C . ILE A 1 272 ? -17.628 9.314 12.203 1.00 89.62 272 ILE A C 1
ATOM 2213 O O . ILE A 1 272 ? -16.815 10.040 12.791 1.00 89.62 272 ILE A O 1
ATOM 2217 N N . PRO A 1 273 ? -18.568 9.812 11.374 1.00 88.75 273 PRO A N 1
ATOM 2218 C CA . PRO A 1 273 ? -18.688 11.235 11.076 1.00 88.75 273 PRO A CA 1
ATOM 2219 C C . PRO A 1 273 ? -18.800 12.105 12.338 1.00 88.75 273 PRO A C 1
ATOM 2221 O O . PRO A 1 273 ? -19.393 11.711 13.351 1.00 88.75 273 PRO A O 1
ATOM 2224 N N . ALA A 1 274 ? -18.193 13.294 12.302 1.00 87.12 274 ALA A N 1
ATOM 2225 C CA . ALA A 1 274 ? -18.065 14.160 13.476 1.00 87.12 274 ALA A CA 1
ATOM 2226 C C . ALA A 1 274 ? -19.426 14.673 13.986 1.00 87.12 274 ALA A C 1
ATOM 2228 O O . ALA A 1 274 ? -19.558 15.016 15.164 1.00 87.12 274 ALA A O 1
ATOM 2229 N N . GLU A 1 275 ? -20.429 14.672 13.110 1.00 89.56 275 GLU A N 1
ATOM 2230 C CA . GLU A 1 275 ? -21.809 15.092 13.332 1.00 89.56 275 GLU A CA 1
ATOM 2231 C C . GLU A 1 275 ? -22.564 14.125 14.249 1.00 89.56 275 GLU A C 1
ATOM 2233 O O . GLU A 1 275 ? -23.551 14.528 14.860 1.00 89.56 275 GLU A O 1
ATOM 2238 N N . ARG A 1 276 ? -22.094 12.876 14.403 1.00 90.94 276 ARG A N 1
ATOM 2239 C CA . ARG A 1 276 ? -22.671 11.879 15.317 1.00 90.94 276 ARG A CA 1
ATOM 2240 C C . ARG A 1 276 ? -22.238 12.160 16.762 1.00 90.94 276 ARG A C 1
ATOM 2242 O O . ARG A 1 276 ? -21.412 11.449 17.341 1.00 90.94 276 ARG A O 1
ATOM 2249 N N . LYS A 1 277 ? -22.749 13.240 17.366 1.00 92.88 277 LYS A N 1
ATOM 2250 C CA . LYS A 1 277 ? -22.249 13.775 18.651 1.00 92.88 277 LYS A CA 1
ATOM 2251 C C . LYS A 1 277 ? -22.398 12.813 19.829 1.00 92.88 277 LYS A C 1
ATOM 2253 O O . LYS A 1 277 ? -21.681 12.969 20.819 1.00 92.88 277 LYS A O 1
ATOM 2258 N N . HIS A 1 278 ? -23.283 11.816 19.749 1.00 94.75 278 HIS A N 1
ATOM 2259 C CA . HIS A 1 278 ? -23.412 10.811 20.806 1.00 94.75 278 HIS A CA 1
ATOM 2260 C C . HIS A 1 278 ? -22.295 9.765 20.790 1.00 94.75 278 HIS A C 1
ATOM 2262 O O . HIS A 1 278 ? -22.118 9.045 21.777 1.00 94.75 278 HIS A O 1
ATOM 2268 N N . VAL A 1 279 ? -21.506 9.703 19.721 1.00 95.88 279 VAL A N 1
ATOM 2269 C CA . VAL A 1 279 ? -20.387 8.777 19.610 1.00 95.88 279 VAL A CA 1
ATOM 2270 C C . VAL A 1 279 ? -19.145 9.396 20.265 1.00 95.88 279 VAL A C 1
ATOM 2272 O O . VAL A 1 279 ? -18.765 10.529 19.983 1.00 95.88 279 VAL A O 1
ATOM 2275 N N . SER A 1 280 ? -18.479 8.689 21.176 1.00 95.69 280 SER A N 1
ATOM 2276 C CA . SER A 1 280 ? -17.200 9.124 21.744 1.00 95.69 280 SER A CA 1
ATOM 2277 C C . SER A 1 280 ? -16.079 9.158 20.694 1.00 95.69 280 SER A C 1
ATOM 2279 O O . SER A 1 280 ? -16.132 8.508 19.652 1.00 95.69 280 SER A O 1
ATOM 2281 N N . ARG A 1 281 ? -15.027 9.936 20.975 1.00 93.38 281 ARG A N 1
ATOM 2282 C CA . ARG A 1 281 ? -13.835 10.034 20.111 1.00 93.38 281 ARG A CA 1
ATOM 2283 C C . ARG A 1 281 ? -13.223 8.662 19.829 1.00 93.38 281 ARG A C 1
ATOM 2285 O O . ARG A 1 281 ? -12.987 8.349 18.674 1.00 93.38 281 ARG A O 1
ATOM 2292 N N . ARG A 1 282 ? -13.036 7.859 20.875 1.00 94.69 282 ARG A N 1
ATOM 2293 C CA . ARG A 1 282 ? -12.782 6.417 20.827 1.00 94.69 282 ARG A CA 1
ATOM 2294 C C . ARG A 1 282 ? -13.931 5.773 21.592 1.00 94.69 282 ARG A C 1
ATOM 2296 O O . ARG A 1 282 ? -14.121 6.118 22.755 1.00 94.69 282 ARG A O 1
ATOM 2303 N N . HIS A 1 283 ? -14.765 4.997 20.911 1.00 96.38 283 HIS A N 1
ATOM 2304 C CA . HIS A 1 283 ? -16.044 4.542 21.456 1.00 96.38 283 HIS A CA 1
ATOM 2305 C C . HIS A 1 283 ? -16.018 3.062 21.793 1.00 96.38 283 HIS A C 1
ATOM 2307 O O . HIS A 1 283 ? -16.334 2.684 22.915 1.00 96.38 283 HIS A O 1
ATOM 2313 N N . ALA A 1 284 ? -15.636 2.244 20.821 1.00 97.50 284 ALA A N 1
ATOM 2314 C CA . ALA A 1 284 ? -15.637 0.801 20.943 1.00 97.50 284 ALA A CA 1
ATOM 2315 C C . ALA A 1 284 ? -14.492 0.205 20.124 1.00 97.50 284 ALA A C 1
ATOM 2317 O O . ALA A 1 284 ? -13.902 0.873 19.272 1.00 97.50 284 ALA A O 1
ATOM 2318 N N . THR A 1 285 ? -14.203 -1.063 20.371 1.00 96.75 285 THR A N 1
ATOM 2319 C CA . THR A 1 285 ? -13.276 -1.864 19.579 1.00 96.75 285 THR A CA 1
ATOM 2320 C C . THR A 1 285 ? -13.949 -3.188 19.245 1.00 96.75 285 THR A C 1
ATOM 2322 O O . THR A 1 285 ? -14.519 -3.818 20.132 1.00 96.75 285 THR A O 1
ATOM 2325 N N . ILE A 1 286 ? -13.857 -3.634 17.994 1.00 96.44 286 ILE A N 1
ATOM 2326 C CA . ILE A 1 286 ? -14.218 -4.999 17.598 1.00 96.44 286 ILE A CA 1
ATOM 2327 C C . ILE A 1 286 ? -12.937 -5.799 17.417 1.00 96.44 286 ILE A C 1
ATOM 2329 O O . ILE A 1 286 ? -11.988 -5.325 16.794 1.00 96.44 286 ILE A O 1
ATOM 2333 N N . ARG A 1 287 ? -12.890 -6.997 17.997 1.00 91.50 287 ARG A N 1
ATOM 2334 C CA . ARG A 1 287 ? -11.735 -7.890 17.936 1.00 91.50 287 ARG A CA 1
ATOM 2335 C C . ARG A 1 287 ? -12.121 -9.254 17.406 1.00 91.50 287 ARG A C 1
ATOM 2337 O O . ARG A 1 287 ? -13.152 -9.799 17.792 1.00 91.50 287 ARG A O 1
ATOM 2344 N N . GLN A 1 288 ? -11.247 -9.829 16.595 1.00 87.81 288 GLN A N 1
ATOM 2345 C CA . GLN A 1 288 ? -11.327 -11.235 16.239 1.00 87.81 288 GLN A CA 1
ATOM 2346 C C . GLN A 1 288 ? -10.808 -12.081 17.403 1.00 87.81 288 GLN A C 1
ATOM 2348 O O . GLN A 1 288 ? -9.726 -11.835 17.937 1.00 87.81 288 GLN A O 1
ATOM 2353 N N . THR A 1 289 ? -11.574 -13.094 17.786 1.00 84.44 289 THR A N 1
ATOM 2354 C CA . THR A 1 289 ? -11.179 -14.100 18.776 1.00 84.44 289 THR A CA 1
ATOM 2355 C C . THR A 1 289 ? -11.369 -15.500 18.187 1.00 84.44 289 THR A C 1
ATOM 2357 O O . THR A 1 289 ? -12.079 -15.639 17.187 1.00 84.44 289 THR A O 1
ATOM 2360 N N . PRO A 1 290 ? -10.811 -16.558 18.805 1.00 75.56 290 PRO A N 1
ATOM 2361 C CA . PRO A 1 290 ? -11.092 -17.936 18.394 1.00 75.56 290 PRO A CA 1
ATOM 2362 C C . PRO A 1 290 ? -12.585 -18.304 18.406 1.00 75.56 290 PRO A C 1
ATOM 2364 O O . PRO A 1 290 ? -12.984 -19.242 17.726 1.00 75.56 290 PRO A O 1
ATOM 2367 N N . HIS A 1 291 ? -13.409 -17.572 19.163 1.00 80.62 291 HIS A N 1
ATOM 2368 C CA . HIS A 1 291 ? -14.849 -17.808 19.289 1.00 80.62 291 HIS A CA 1
ATOM 2369 C C . HIS A 1 291 ? -15.705 -16.929 18.363 1.00 80.62 291 HIS A C 1
ATOM 2371 O O . HIS A 1 291 ? -16.923 -17.066 18.366 1.00 80.62 291 HIS A O 1
ATOM 2377 N N . GLY A 1 292 ? -15.093 -16.034 17.581 1.00 85.56 292 GLY A N 1
ATOM 2378 C CA . GLY A 1 292 ? -15.791 -15.081 16.715 1.00 85.56 292 GLY A CA 1
ATOM 2379 C C . GLY A 1 292 ? -15.437 -13.624 17.015 1.00 85.56 292 GLY A C 1
ATOM 2380 O O . GLY A 1 292 ? -14.462 -13.332 17.718 1.00 85.56 292 GLY A O 1
ATOM 2381 N N . ALA A 1 293 ? -16.212 -12.698 16.451 1.00 93.31 293 ALA A N 1
ATOM 2382 C CA . ALA A 1 293 ? -16.023 -11.268 16.666 1.00 93.31 293 ALA A CA 1
ATOM 2383 C C . ALA A 1 293 ? -16.566 -10.846 18.037 1.00 93.31 293 ALA A C 1
ATOM 2385 O O . ALA A 1 293 ? -17.695 -11.163 18.389 1.00 93.31 293 ALA A O 1
ATOM 2386 N N . VAL A 1 294 ? -15.779 -10.099 18.806 1.00 96.44 294 VAL A N 1
ATOM 2387 C CA . VAL A 1 294 ? -16.180 -9.542 20.103 1.00 96.44 294 VAL A CA 1
ATOM 2388 C C . VAL A 1 294 ? -16.139 -8.026 20.019 1.00 96.44 294 VAL A C 1
ATOM 2390 O O . VAL A 1 294 ? -15.095 -7.460 19.694 1.00 96.44 294 VAL A O 1
ATOM 2393 N N . ILE A 1 295 ? -17.244 -7.360 20.351 1.00 97.88 295 ILE A N 1
ATOM 2394 C CA . ILE A 1 295 ? -17.269 -5.911 20.555 1.00 97.88 295 ILE A CA 1
ATOM 2395 C C . ILE A 1 295 ? -16.998 -5.582 22.019 1.00 97.88 295 ILE A C 1
ATOM 2397 O O . ILE A 1 295 ? -17.514 -6.236 22.924 1.00 97.88 295 ILE A O 1
ATOM 2401 N N . ARG A 1 296 ? -16.204 -4.542 22.258 1.00 97.56 296 ARG A N 1
ATOM 2402 C CA . ARG A 1 296 ? -15.910 -3.993 23.579 1.00 97.56 296 ARG A CA 1
ATOM 2403 C C . ARG A 1 296 ? -16.146 -2.490 23.588 1.00 97.56 296 ARG A C 1
ATOM 2405 O O . ARG A 1 296 ? -15.651 -1.787 22.712 1.00 97.56 296 ARG A O 1
ATOM 2412 N N . ASP A 1 297 ? -16.851 -2.000 24.599 1.00 97.75 297 ASP A N 1
ATOM 2413 C CA . ASP A 1 297 ? -16.957 -0.566 24.874 1.00 97.75 297 ASP A CA 1
ATOM 2414 C C . ASP A 1 297 ? -15.616 -0.038 25.421 1.00 97.75 297 ASP A C 1
ATOM 2416 O O . ASP A 1 297 ? -14.991 -0.680 26.257 1.00 97.75 297 ASP A O 1
ATOM 2420 N N . GLU A 1 298 ? -15.148 1.127 24.978 1.00 96.69 298 GLU A N 1
ATOM 2421 C CA . GLU A 1 298 ? -13.875 1.730 25.423 1.00 96.69 298 GLU A CA 1
ATOM 2422 C C . GLU A 1 298 ? -14.108 2.829 26.478 1.00 96.69 298 GLU A C 1
ATOM 2424 O O . GLU A 1 298 ? -13.433 3.860 26.492 1.00 96.69 298 GLU A O 1
ATOM 2429 N N . GLY A 1 299 ? -15.113 2.643 27.341 1.00 94.00 299 GLY A N 1
ATOM 2430 C CA . GLY A 1 299 ? -15.493 3.617 28.364 1.00 94.00 299 GLY A CA 1
ATOM 2431 C C . GLY A 1 299 ? -16.269 4.798 27.782 1.00 94.00 299 GLY A C 1
ATOM 2432 O O . GLY A 1 299 ? -16.081 5.943 28.206 1.00 94.00 299 GLY A O 1
ATOM 2433 N N . SER A 1 300 ? -17.123 4.533 26.793 1.00 96.12 300 SER A N 1
ATOM 2434 C CA . SER A 1 300 ? -17.849 5.572 26.066 1.00 96.12 300 SER A CA 1
ATOM 2435 C C . SER A 1 300 ? -18.807 6.358 26.973 1.00 96.12 300 SER A C 1
ATOM 2437 O O . SER A 1 300 ? -19.299 5.878 27.996 1.00 96.12 300 SER A O 1
ATOM 2439 N N . THR A 1 301 ? -19.092 7.608 26.597 1.00 94.88 301 THR A N 1
ATOM 2440 C CA . THR A 1 301 ? -19.940 8.505 27.403 1.00 94.88 301 THR A CA 1
ATOM 2441 C C . THR A 1 301 ? -21.394 8.038 27.432 1.00 94.88 301 THR A C 1
ATOM 2443 O O . THR A 1 301 ? -22.041 8.082 28.475 1.00 94.88 301 THR A O 1
ATOM 2446 N N . ASN A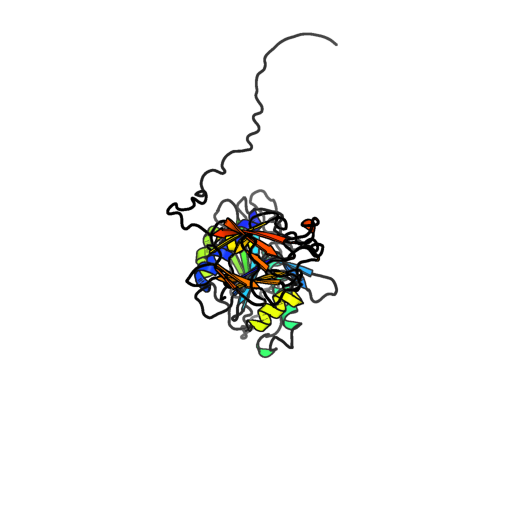 1 302 ? -21.908 7.588 26.287 1.00 94.06 302 ASN A N 1
ATOM 2447 C CA . ASN A 1 302 ? -23.318 7.232 26.122 1.00 94.06 302 ASN A CA 1
ATOM 2448 C C . ASN A 1 302 ? -23.565 5.717 26.121 1.00 94.06 302 ASN A C 1
ATOM 2450 O O . ASN A 1 302 ? -24.688 5.291 26.382 1.00 94.06 302 ASN A O 1
ATOM 2454 N N . GLY A 1 303 ? -22.515 4.909 25.967 1.00 95.25 303 GLY A N 1
ATOM 2455 C CA . GLY A 1 303 ? -22.589 3.456 25.955 1.00 95.25 303 GLY A CA 1
ATOM 2456 C C . GLY A 1 303 ? -22.637 2.855 24.552 1.00 95.25 303 GLY A C 1
ATOM 2457 O O . GLY A 1 303 ? -23.055 3.488 23.582 1.00 95.25 303 GLY A O 1
ATOM 2458 N N . THR A 1 304 ? -22.257 1.583 24.510 1.00 97.31 304 THR A N 1
ATOM 2459 C CA . THR A 1 304 ? -22.431 0.678 23.375 1.00 97.31 304 THR A CA 1
ATOM 2460 C C . THR A 1 304 ? -23.609 -0.252 23.659 1.00 97.31 304 THR A C 1
ATOM 2462 O O . THR A 1 304 ? -23.736 -0.765 24.776 1.00 97.31 304 THR A O 1
ATOM 2465 N N . TRP A 1 305 ? -24.457 -0.479 22.661 1.00 97.06 305 TRP A N 1
ATOM 2466 C CA . TRP A 1 305 ? -25.626 -1.351 22.750 1.00 97.06 305 TRP A CA 1
ATOM 2467 C C . TRP A 1 305 ? -25.548 -2.435 21.680 1.00 97.06 305 TRP A C 1
ATOM 2469 O O . TRP A 1 305 ? -25.184 -2.136 20.545 1.00 97.06 305 TRP A O 1
ATOM 2479 N N . VAL A 1 306 ? -25.907 -3.666 22.035 1.00 97.12 306 VAL A N 1
ATOM 2480 C CA . VAL A 1 306 ? -26.020 -4.804 21.112 1.00 97.12 306 VAL A CA 1
ATOM 2481 C C . VAL A 1 306 ? -27.427 -5.370 21.251 1.00 97.12 306 VAL A C 1
ATOM 2483 O O . VAL A 1 306 ? -27.845 -5.689 22.362 1.00 97.12 306 VAL A O 1
ATOM 2486 N N . ASN A 1 307 ? -28.184 -5.424 20.155 1.00 95.69 307 ASN A N 1
ATOM 2487 C CA . ASN A 1 307 ? -29.586 -5.861 20.121 1.00 95.69 307 ASN A CA 1
ATOM 2488 C C . ASN A 1 307 ? -30.462 -5.163 21.179 1.00 95.69 307 ASN A C 1
ATOM 2490 O O . ASN A 1 307 ? -31.255 -5.787 21.879 1.00 95.69 307 ASN A O 1
ATOM 2494 N N . GLY A 1 308 ? -30.264 -3.851 21.353 1.00 93.44 308 GLY A N 1
ATOM 2495 C CA . GLY A 1 308 ? -30.984 -3.048 22.349 1.00 93.44 308 GLY A CA 1
ATOM 2496 C C . GLY A 1 308 ? -30.531 -3.249 23.802 1.00 93.44 308 GLY A C 1
ATOM 2497 O O . GLY A 1 308 ? -31.028 -2.564 24.692 1.00 93.44 308 GLY A O 1
ATOM 2498 N N . VAL A 1 309 ? -29.552 -4.119 24.067 1.00 95.38 309 VAL A N 1
ATOM 2499 C CA . VAL A 1 309 ? -28.993 -4.354 25.405 1.00 95.38 309 VAL A CA 1
ATOM 2500 C C . VAL A 1 309 ? -27.701 -3.561 25.583 1.00 95.38 309 VAL A C 1
ATOM 2502 O O . VAL A 1 309 ? -26.760 -3.687 24.798 1.00 95.38 309 VAL A O 1
ATOM 2505 N N . ARG A 1 310 ? -27.626 -2.736 26.634 1.00 95.94 310 ARG A N 1
ATOM 2506 C CA . ARG A 1 310 ? -26.422 -1.946 26.929 1.00 95.94 310 ARG A CA 1
ATOM 2507 C C . ARG A 1 310 ? -25.309 -2.842 27.449 1.00 95.94 310 ARG A C 1
ATOM 2509 O O . ARG A 1 310 ? -25.502 -3.579 28.417 1.00 95.94 310 ARG A O 1
ATOM 2516 N N . LEU A 1 311 ? -24.112 -2.694 26.893 1.00 96.62 311 LEU A N 1
ATOM 2517 C CA . LEU A 1 311 ? -22.920 -3.283 27.489 1.00 96.62 311 LEU A CA 1
ATOM 2518 C C . LEU A 1 311 ? -22.610 -2.603 28.828 1.00 96.62 311 LEU A C 1
ATOM 2520 O O . LEU A 1 311 ? -22.827 -1.401 29.012 1.00 96.62 311 LEU A O 1
ATOM 2524 N N . LYS A 1 312 ? -22.043 -3.365 29.770 1.00 94.44 312 LYS A N 1
ATOM 2525 C CA . LYS A 1 312 ? -21.403 -2.765 30.950 1.00 94.44 312 LYS A CA 1
ATOM 2526 C C . LYS A 1 312 ? -20.313 -1.800 30.477 1.00 94.44 312 LYS A C 1
ATOM 2528 O O . LYS A 1 312 ? -19.721 -2.010 29.421 1.00 94.44 312 LYS A O 1
ATOM 2533 N N . LYS A 1 313 ? -20.029 -0.754 31.256 1.00 89.81 313 LYS A N 1
ATOM 2534 C CA . LYS A 1 313 ? -18.922 0.162 30.948 1.00 89.81 313 LYS A CA 1
ATOM 2535 C C . LYS A 1 313 ? -17.623 -0.639 30.839 1.00 89.81 313 LYS A C 1
ATOM 2537 O O . LYS A 1 313 ? -17.346 -1.444 31.723 1.00 89.81 313 LYS A O 1
ATOM 2542 N N . GLU A 1 314 ? -16.888 -0.451 29.744 1.00 93.00 314 GLU A N 1
ATOM 2543 C CA . GLU A 1 314 ? -15.699 -1.252 29.392 1.00 93.00 314 GLU A CA 1
ATOM 2544 C C . GLU A 1 314 ? -15.938 -2.763 29.205 1.00 93.00 314 GLU A C 1
ATOM 2546 O O . GLU A 1 314 ? -14.990 -3.543 29.064 1.00 93.00 314 GLU A O 1
ATOM 2551 N N . GLY A 1 315 ? -17.205 -3.175 29.191 1.00 93.38 315 GLY A N 1
ATOM 2552 C CA . GLY A 1 315 ? -17.651 -4.540 28.980 1.00 93.38 315 GLY A CA 1
ATOM 2553 C C . GLY A 1 315 ? -17.601 -4.943 27.513 1.00 93.38 315 GLY A C 1
ATOM 2554 O O . GLY A 1 315 ? -17.457 -4.114 26.612 1.00 93.38 315 GLY A O 1
ATOM 2555 N N . GLN A 1 316 ? -17.732 -6.246 27.288 1.00 96.44 316 GLN A N 1
ATOM 2556 C CA . GLN A 1 316 ? -17.635 -6.855 25.970 1.00 96.44 316 GLN A CA 1
ATOM 2557 C C . GLN A 1 316 ? -18.767 -7.850 25.724 1.00 96.44 316 GLN A C 1
ATOM 2559 O O . GLN A 1 316 ? -19.343 -8.387 26.672 1.00 96.44 316 GLN A O 1
ATOM 2564 N N . CYS A 1 317 ? -19.061 -8.098 24.454 1.00 96.50 317 CYS A N 1
ATOM 2565 C CA . CYS A 1 317 ? -20.086 -9.024 23.993 1.00 96.50 317 CYS A CA 1
ATOM 2566 C C . CYS A 1 317 ? -19.605 -9.731 22.722 1.00 96.50 317 CYS A C 1
ATOM 2568 O O . CYS A 1 317 ? -18.979 -9.104 21.864 1.00 96.50 317 CYS A O 1
ATOM 2570 N N . LEU A 1 318 ? -19.856 -11.040 22.634 1.00 96.44 318 LEU A N 1
ATOM 2571 C CA . LEU A 1 318 ? -19.665 -11.805 21.405 1.00 96.44 318 LEU A CA 1
ATOM 2572 C C . LEU A 1 318 ? -20.768 -11.413 20.419 1.00 96.44 318 LEU A C 1
ATOM 2574 O O . LEU A 1 318 ? -21.934 -11.407 20.798 1.00 96.44 318 LEU A O 1
ATOM 2578 N N . LEU A 1 319 ? -20.384 -11.084 19.191 1.00 96.25 319 LEU A N 1
ATOM 2579 C CA . LEU A 1 319 ? -21.306 -10.730 18.124 1.00 96.25 319 LEU A CA 1
ATOM 2580 C C . LEU A 1 319 ? -21.715 -11.971 17.331 1.00 96.25 319 LEU A C 1
ATOM 2582 O O . LEU A 1 319 ? -20.870 -12.772 16.920 1.00 96.25 319 LEU A O 1
ATOM 2586 N N . HIS A 1 320 ? -23.007 -12.072 17.062 1.00 94.56 320 HIS A N 1
ATOM 2587 C CA . HIS A 1 320 ? -23.627 -13.052 16.184 1.00 94.56 320 HIS A CA 1
ATOM 2588 C C . HIS A 1 320 ? -24.089 -12.397 14.880 1.00 94.56 320 HIS A C 1
ATOM 2590 O O . HIS A 1 320 ? -24.293 -11.186 14.813 1.00 94.56 320 HIS A O 1
ATOM 2596 N N . HIS A 1 321 ? -24.209 -13.194 13.815 1.00 93.94 321 HIS A N 1
ATOM 2597 C CA . HIS A 1 321 ? -24.711 -12.714 12.526 1.00 93.94 321 HIS A CA 1
ATOM 2598 C C . HIS A 1 321 ? -26.048 -11.973 12.705 1.00 93.94 321 HIS A C 1
ATOM 2600 O O . HIS A 1 321 ? -26.911 -12.456 13.430 1.00 93.94 321 HIS A O 1
ATOM 2606 N N . GLU A 1 322 ? -26.177 -10.816 12.052 1.00 95.00 322 GLU A N 1
ATOM 2607 C CA . GLU A 1 322 ? -27.306 -9.872 12.124 1.00 95.00 322 GLU A CA 1
ATOM 2608 C C . GLU A 1 322 ? -27.454 -9.091 13.439 1.00 95.00 322 GLU A C 1
ATOM 2610 O O . GLU A 1 322 ? -28.396 -8.309 13.588 1.00 95.00 322 GLU A O 1
ATOM 2615 N N . ASP A 1 323 ? -26.491 -9.189 14.362 1.00 97.25 323 ASP A N 1
ATOM 2616 C CA . ASP A 1 323 ? -26.507 -8.362 15.567 1.00 97.25 323 ASP A CA 1
ATOM 2617 C C . ASP A 1 323 ? -26.488 -6.869 15.224 1.00 97.25 323 ASP A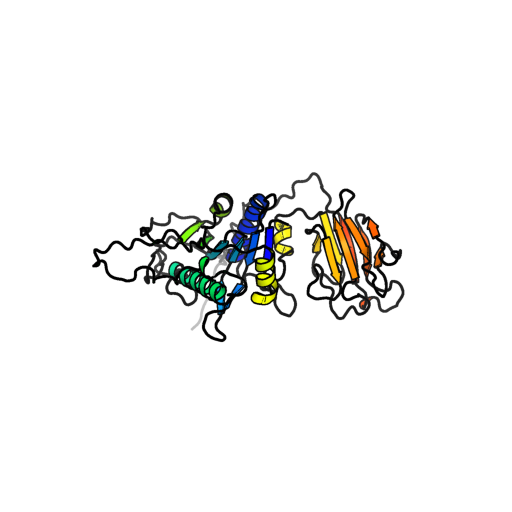 C 1
ATOM 2619 O O . ASP A 1 323 ? -25.617 -6.368 14.503 1.00 97.25 323 ASP A O 1
ATOM 2623 N N . THR A 1 324 ? -27.427 -6.133 15.814 1.00 96.62 324 THR A N 1
ATOM 2624 C CA . THR A 1 324 ? -27.515 -4.680 15.692 1.00 96.62 324 THR A CA 1
ATOM 2625 C C . THR A 1 324 ? -26.683 -4.015 16.780 1.00 96.62 324 THR A C 1
ATOM 2627 O O . THR A 1 324 ? -26.956 -4.151 17.973 1.00 96.62 324 THR A O 1
ATOM 2630 N N . ILE A 1 325 ? -25.691 -3.238 16.370 1.00 97.06 325 ILE A N 1
ATOM 2631 C CA . ILE A 1 325 ? -24.779 -2.488 17.225 1.00 97.06 325 ILE A CA 1
ATOM 2632 C C . ILE A 1 325 ? -25.147 -1.008 17.153 1.00 97.06 325 ILE A C 1
ATOM 2634 O O . ILE A 1 325 ? -25.110 -0.408 16.081 1.00 97.06 325 ILE A O 1
ATOM 2638 N N . VAL A 1 326 ? -25.427 -0.385 18.296 1.00 96.25 326 VAL A N 1
ATOM 2639 C CA . VAL A 1 326 ? -25.653 1.064 18.389 1.00 96.25 326 VAL A CA 1
ATOM 2640 C C . VAL A 1 326 ? -24.585 1.695 19.272 1.00 96.25 326 VAL A C 1
ATOM 2642 O O . VAL A 1 326 ? -24.435 1.352 20.446 1.00 96.25 326 VAL A O 1
ATOM 2645 N N . LEU A 1 327 ? -23.863 2.663 18.715 1.00 96.06 327 LEU A N 1
ATOM 2646 C CA . LEU A 1 327 ? -22.921 3.506 19.445 1.00 96.06 327 LEU A CA 1
ATOM 2647 C C . LEU A 1 327 ? -23.607 4.830 19.785 1.00 96.06 327 LEU A C 1
ATOM 2649 O O . LEU A 1 327 ? -23.916 5.621 18.889 1.00 96.06 327 LEU A O 1
ATOM 2653 N N . GLY A 1 328 ? -23.839 5.095 21.073 1.00 92.44 328 GLY A N 1
ATOM 2654 C CA . GLY A 1 328 ? -24.553 6.293 21.518 1.00 92.44 328 GLY A CA 1
ATOM 2655 C C . GLY A 1 328 ? -25.707 5.995 22.476 1.00 92.44 328 GLY A C 1
ATOM 2656 O O . GLY A 1 328 ? -25.574 5.202 23.404 1.00 92.44 328 GLY A O 1
ATOM 2657 N N . LYS A 1 329 ? -26.835 6.690 22.305 1.00 88.44 329 LYS A N 1
ATOM 2658 C CA . LYS A 1 329 ? -28.018 6.571 23.174 1.00 88.44 329 LYS A CA 1
ATOM 2659 C C . LYS A 1 329 ? -29.138 5.822 22.459 1.00 88.44 329 LYS A C 1
ATOM 2661 O O . LYS A 1 329 ? -29.582 6.294 21.424 1.00 88.44 329 LYS A O 1
ATOM 2666 N N . LEU A 1 330 ? -29.654 4.734 23.028 1.00 76.94 330 LEU A N 1
ATOM 2667 C CA . LEU A 1 330 ? -30.770 3.992 22.421 1.00 76.94 330 LEU A CA 1
ATOM 2668 C C . LEU A 1 330 ? -32.087 4.801 22.384 1.00 76.94 330 LEU A C 1
ATOM 2670 O O . LEU A 1 330 ? -32.913 4.582 21.510 1.00 76.94 330 LEU A O 1
ATOM 2674 N N . ASP A 1 331 ? -32.257 5.759 23.302 1.00 64.25 331 ASP A N 1
ATOM 2675 C CA . ASP A 1 331 ? -33.585 6.205 23.748 1.00 64.25 331 ASP A CA 1
ATOM 2676 C C . ASP A 1 331 ? -33.851 7.709 23.564 1.00 64.25 331 ASP A C 1
ATOM 2678 O O . ASP A 1 331 ? -34.272 8.423 24.471 1.00 64.25 331 ASP A O 1
ATOM 2682 N N . THR A 1 332 ? -33.545 8.253 22.389 1.00 55.09 332 THR A N 1
ATOM 2683 C CA . THR A 1 332 ? -33.893 9.650 22.090 1.00 55.09 332 THR A CA 1
ATOM 2684 C C . THR A 1 332 ? -34.426 9.745 20.678 1.00 55.09 332 THR A C 1
ATOM 2686 O O . THR A 1 332 ? -33.782 9.222 19.774 1.00 55.09 332 THR A O 1
ATOM 2689 N N . GLY A 1 333 ? -35.527 10.475 20.466 1.00 59.16 333 GLY A N 1
ATOM 2690 C CA . GLY A 1 333 ? -36.124 10.773 19.150 1.00 59.16 333 GLY A CA 1
ATOM 2691 C C . GLY A 1 333 ? -35.217 11.540 18.171 1.00 59.16 333 GLY A C 1
ATOM 2692 O O . GLY A 1 333 ? -35.698 12.143 17.221 1.00 59.16 333 GLY A O 1
ATOM 2693 N N . ASN A 1 334 ? -33.904 11.535 18.409 1.00 63.03 334 ASN A N 1
ATOM 2694 C CA . ASN A 1 334 ? -32.848 12.065 17.568 1.00 63.03 334 ASN A CA 1
ATOM 2695 C C . ASN A 1 334 ? -31.752 10.998 17.341 1.00 63.03 334 ASN A C 1
ATOM 2697 O O . ASN A 1 334 ? -30.574 11.200 17.652 1.00 63.03 334 ASN A O 1
ATOM 2701 N N . SER A 1 335 ? -32.152 9.841 16.800 1.00 71.12 335 SER A N 1
ATOM 2702 C CA . SER A 1 335 ? -31.262 8.722 16.444 1.00 71.12 335 SER A CA 1
ATOM 2703 C C . SER A 1 335 ? -30.153 9.113 15.459 1.00 71.12 335 SER A C 1
ATOM 2705 O O . SER A 1 335 ? -29.116 8.456 15.415 1.00 71.12 335 SER A O 1
ATOM 2707 N N . ALA A 1 336 ? -30.316 10.230 14.740 1.00 81.69 336 ALA A N 1
ATOM 2708 C CA . ALA A 1 336 ? -29.324 10.786 13.818 1.00 81.69 336 ALA A CA 1
ATOM 2709 C C . ALA A 1 336 ? -27.983 11.151 14.486 1.00 81.69 336 ALA A C 1
ATOM 2711 O O . ALA A 1 336 ? -26.982 11.343 13.803 1.00 81.69 336 ALA A O 1
ATOM 2712 N N . GLN A 1 337 ? -27.931 11.254 15.819 1.00 88.00 337 GLN A N 1
ATOM 2713 C CA . GLN A 1 337 ? -26.700 11.547 16.565 1.00 88.00 337 GLN A CA 1
ATOM 2714 C C . GLN A 1 337 ? -25.901 10.294 16.966 1.00 88.00 337 GLN A C 1
ATOM 2716 O O . GLN A 1 337 ? -24.756 10.428 17.410 1.00 88.00 337 GLN A O 1
ATOM 2721 N N . ASN A 1 338 ? -26.483 9.101 16.823 1.00 92.19 338 ASN A N 1
ATOM 2722 C CA . ASN A 1 338 ? -25.837 7.811 17.087 1.00 92.19 338 ASN A CA 1
ATOM 2723 C C . ASN A 1 338 ? -25.168 7.266 15.819 1.00 92.19 338 ASN A C 1
ATOM 2725 O O . ASN A 1 338 ? -25.332 7.840 14.750 1.00 92.19 338 ASN A O 1
ATOM 2729 N N . ALA A 1 339 ? -24.456 6.148 15.921 1.00 93.12 339 ALA A N 1
ATOM 2730 C CA . ALA A 1 339 ? -24.091 5.336 14.758 1.00 93.12 339 ALA A CA 1
ATOM 2731 C C . ALA A 1 339 ? -24.655 3.927 14.938 1.00 93.12 339 ALA A C 1
ATOM 2733 O O . ALA A 1 339 ? -24.524 3.362 16.028 1.00 93.12 339 ALA A O 1
ATOM 2734 N N . THR A 1 340 ? -25.283 3.388 13.895 1.00 94.19 340 THR A N 1
ATOM 2735 C CA . THR A 1 340 ? -25.914 2.067 13.920 1.00 94.19 340 THR A CA 1
ATOM 2736 C C . THR A 1 340 ? -25.273 1.172 12.877 1.00 94.19 340 THR A C 1
ATOM 2738 O O . THR A 1 340 ? -25.161 1.539 11.708 1.00 94.19 340 THR A O 1
ATOM 2741 N N . PHE A 1 341 ? -24.882 -0.021 13.305 1.00 95.81 341 PHE A N 1
ATOM 2742 C CA . PHE A 1 341 ? -24.293 -1.042 12.458 1.00 95.81 341 PHE A CA 1
ATOM 2743 C C . PHE A 1 341 ? -25.040 -2.359 12.632 1.00 95.81 341 PHE A C 1
ATOM 2745 O O . PHE A 1 341 ? -25.566 -2.649 13.698 1.00 95.81 341 PHE A O 1
ATOM 2752 N N . THR A 1 342 ? -25.039 -3.171 11.592 1.00 96.06 342 THR A N 1
ATOM 2753 C CA . THR A 1 342 ? -25.400 -4.582 11.608 1.00 96.06 342 THR A CA 1
ATOM 2754 C C . THR A 1 342 ? -24.119 -5.367 11.385 1.00 96.06 342 THR A C 1
ATOM 2756 O O . THR A 1 342 ? -23.390 -5.103 10.421 1.00 96.06 342 THR A O 1
ATOM 2759 N N . TYR A 1 343 ? -23.818 -6.300 12.284 1.00 95.56 343 TYR A N 1
ATOM 2760 C CA . TYR A 1 343 ? -22.702 -7.215 12.106 1.00 95.56 343 TYR A CA 1
ATOM 2761 C C . TYR A 1 343 ? -23.123 -8.378 11.213 1.00 95.56 343 TYR A C 1
ATOM 2763 O O . TYR A 1 343 ? -24.032 -9.135 11.534 1.00 95.56 343 TYR A O 1
ATOM 2771 N N . LEU A 1 344 ? -22.433 -8.549 10.092 1.00 92.38 344 LEU A N 1
ATOM 2772 C CA . LEU A 1 344 ? -22.635 -9.672 9.188 1.00 92.38 344 LEU A CA 1
ATOM 2773 C C . LEU A 1 344 ? -21.445 -10.610 9.339 1.00 92.38 344 LEU A C 1
ATOM 2775 O O . LEU A 1 344 ? -20.346 -10.316 8.868 1.00 92.38 344 LEU A O 1
ATOM 2779 N N . GLN A 1 345 ? -21.640 -11.739 10.017 1.00 87.69 345 GLN A N 1
ATOM 2780 C CA . GLN A 1 345 ? -20.609 -12.773 10.068 1.00 87.69 345 GLN A CA 1
ATOM 2781 C C . GLN A 1 345 ? -20.263 -13.222 8.646 1.00 87.69 345 GLN A C 1
ATOM 2783 O O . GLN A 1 345 ? -21.164 -13.484 7.848 1.00 87.69 345 GLN A O 1
ATOM 2788 N N . HIS A 1 346 ? -18.970 -13.329 8.337 1.00 79.38 346 HIS A N 1
ATOM 2789 C CA . HIS A 1 346 ? -18.545 -13.944 7.087 1.00 79.38 346 HIS A CA 1
ATOM 2790 C C . HIS A 1 346 ? -18.870 -15.435 7.181 1.00 79.38 346 HIS A C 1
ATOM 2792 O O . HIS A 1 346 ? -18.171 -16.201 7.851 1.00 79.38 346 HIS A O 1
ATOM 2798 N N . LEU A 1 347 ? -19.975 -15.841 6.560 1.00 64.25 347 LEU A N 1
ATOM 2799 C CA . LEU A 1 347 ? -20.334 -17.242 6.453 1.00 64.25 347 LEU A CA 1
ATOM 2800 C C . LEU A 1 347 ? -19.277 -17.898 5.568 1.00 64.25 347 LEU A C 1
ATOM 2802 O O . LEU A 1 347 ? -19.123 -17.542 4.403 1.00 64.25 347 LEU A O 1
ATOM 2806 N N . ASN A 1 348 ? -18.543 -18.868 6.112 1.00 49.22 348 ASN A N 1
ATOM 2807 C CA . ASN A 1 348 ? -17.864 -19.856 5.281 1.00 49.22 348 ASN A CA 1
ATOM 2808 C C . ASN A 1 348 ? -18.957 -20.716 4.633 1.00 49.22 348 ASN A C 1
ATOM 2810 O O . ASN A 1 348 ? -19.162 -21.864 5.023 1.00 49.22 348 ASN A O 1
ATOM 2814 N N . SER A 1 349 ? -19.720 -20.158 3.694 1.00 38.69 349 SER A N 1
ATOM 2815 C CA . SER A 1 349 ? -20.480 -20.993 2.788 1.00 38.69 349 SER A CA 1
ATOM 2816 C C . SER A 1 349 ? -19.455 -21.828 2.029 1.00 38.69 349 SER A C 1
ATOM 2818 O O . SER A 1 349 ? -18.473 -21.328 1.482 1.00 38.69 349 SER A O 1
ATOM 2820 N N . LEU A 1 350 ? -19.671 -23.138 2.031 1.00 37.28 350 LEU A N 1
ATOM 2821 C CA . LEU A 1 350 ? -19.094 -24.080 1.082 1.00 37.28 350 LEU A CA 1
ATOM 2822 C C . LEU A 1 350 ? -19.634 -23.782 -0.326 1.00 37.28 350 LEU A C 1
ATOM 2824 O O . LEU A 1 350 ? -20.261 -24.620 -0.961 1.00 37.28 350 LEU A O 1
ATOM 2828 N N . GLN A 1 351 ? -19.414 -22.566 -0.803 1.00 32.28 351 GLN A N 1
ATOM 2829 C CA . GLN A 1 351 ? -19.415 -22.235 -2.208 1.00 32.28 351 GLN A CA 1
ATOM 2830 C C . GLN A 1 351 ? -18.145 -21.420 -2.416 1.00 32.28 351 GLN A C 1
ATOM 2832 O O . GLN A 1 351 ? -17.996 -20.385 -1.759 1.00 32.28 351 GLN A O 1
ATOM 2837 N N . PRO A 1 352 ? -17.189 -21.880 -3.246 1.00 30.80 352 PRO A N 1
ATOM 2838 C CA . PRO A 1 352 ? -16.158 -20.974 -3.713 1.00 30.80 352 PRO A CA 1
ATOM 2839 C C . PRO A 1 352 ? -16.892 -19.742 -4.230 1.00 30.80 352 PRO A C 1
ATOM 2841 O O . PRO A 1 352 ? -17.805 -19.848 -5.049 1.00 30.80 352 PRO A O 1
ATOM 2844 N N . MET A 1 353 ? -16.562 -18.583 -3.669 1.00 29.95 353 MET A N 1
ATOM 2845 C CA . MET A 1 353 ? -16.895 -17.335 -4.320 1.00 29.95 353 MET A CA 1
ATOM 2846 C C . MET A 1 353 ? -16.188 -17.454 -5.669 1.00 29.95 353 MET A C 1
ATOM 2848 O O . MET A 1 353 ? -14.958 -17.387 -5.716 1.00 29.95 353 MET A O 1
ATOM 2852 N N . ASN A 1 354 ? -16.940 -17.772 -6.724 1.00 32.22 354 ASN A N 1
ATOM 2853 C CA . ASN A 1 354 ? -16.466 -17.608 -8.083 1.00 32.22 354 ASN A CA 1
ATOM 2854 C C . ASN A 1 354 ? -16.224 -16.106 -8.212 1.00 32.22 354 ASN A C 1
ATOM 2856 O O . ASN A 1 354 ? -17.123 -15.335 -8.539 1.00 32.22 354 ASN A O 1
ATOM 2860 N N . LEU A 1 355 ? -15.004 -15.688 -7.873 1.00 36.03 355 LEU A N 1
ATOM 2861 C CA . LEU A 1 355 ? -14.384 -14.580 -8.570 1.00 36.03 355 LEU A CA 1
ATOM 2862 C C . LEU A 1 355 ? -14.588 -14.900 -10.054 1.00 36.03 355 LEU A C 1
ATOM 2864 O O . LEU A 1 355 ? -14.370 -16.062 -10.412 1.00 36.03 355 LEU A O 1
ATOM 2868 N N . PRO A 1 356 ? -15.070 -13.959 -10.883 1.00 28.31 356 PRO A N 1
ATOM 2869 C CA . PRO A 1 356 ? -15.151 -14.211 -12.311 1.00 28.31 356 PRO A CA 1
ATOM 2870 C C . PRO A 1 356 ? -13.789 -14.750 -12.743 1.00 28.31 356 PRO A C 1
ATOM 2872 O O . PRO A 1 356 ? -12.761 -14.097 -12.536 1.00 28.31 356 PRO A O 1
ATOM 2875 N N . GLU A 1 357 ? -13.775 -15.994 -13.227 1.00 31.44 357 GLU A N 1
ATOM 2876 C CA . GLU A 1 357 ? -12.626 -16.481 -13.968 1.00 31.44 357 GLU A CA 1
ATOM 2877 C C . GLU A 1 357 ? -12.400 -15.469 -15.086 1.00 31.44 357 GLU A C 1
ATOM 2879 O O . GLU A 1 357 ? -13.345 -14.903 -15.633 1.00 31.44 357 GLU A O 1
ATOM 2884 N N . PHE A 1 358 ? -11.131 -15.163 -15.312 1.00 33.47 358 PHE A N 1
ATOM 2885 C CA . PHE A 1 358 ? -10.640 -14.161 -16.245 1.00 33.47 358 PHE A CA 1
ATOM 2886 C C . PHE A 1 358 ? -10.942 -14.581 -17.696 1.00 33.47 358 PHE A C 1
ATOM 2888 O O . PHE A 1 358 ? -10.034 -14.783 -18.486 1.00 33.47 358 PHE A O 1
ATOM 2895 N N . GLU A 1 359 ? -12.209 -14.732 -18.061 1.00 35.19 359 GLU A N 1
ATOM 2896 C CA . GLU A 1 359 ? -12.677 -14.931 -19.423 1.00 35.19 359 GLU A CA 1
ATOM 2897 C C . GLU A 1 359 ? -13.978 -14.138 -19.614 1.00 35.19 359 GLU A C 1
ATOM 2899 O O . GLU A 1 359 ? -14.884 -14.168 -18.788 1.00 35.19 359 GLU A O 1
ATOM 2904 N N . GLU A 1 360 ? -14.019 -13.390 -20.719 1.00 33.09 360 GLU A N 1
ATOM 2905 C CA . GLU A 1 360 ? -15.133 -12.562 -21.206 1.00 33.09 360 GLU A CA 1
ATOM 2906 C C . GLU A 1 360 ? -15.276 -11.139 -20.631 1.00 33.09 360 GLU A C 1
ATOM 2908 O O . GLU A 1 360 ? -16.327 -10.691 -20.185 1.00 33.09 360 GLU A O 1
ATOM 2913 N N . THR A 1 361 ? -14.230 -10.332 -20.815 1.00 29.69 361 THR A N 1
ATOM 2914 C CA . THR A 1 361 ? -14.425 -8.950 -21.306 1.00 29.69 361 THR A CA 1
ATOM 2915 C C . THR A 1 361 ? -13.831 -8.824 -22.705 1.00 29.69 361 THR A C 1
ATOM 2917 O O . THR A 1 361 ? -12.919 -8.050 -22.980 1.00 29.69 361 THR A O 1
ATOM 2920 N N . VAL A 1 362 ? -14.371 -9.630 -23.617 1.00 32.25 362 VAL A N 1
ATOM 2921 C CA . VAL A 1 362 ? -14.343 -9.333 -25.047 1.00 32.25 362 VAL A CA 1
ATOM 2922 C C . VAL A 1 362 ? -15.766 -8.935 -25.416 1.00 32.25 362 VAL A C 1
ATOM 2924 O O . VAL A 1 362 ? -16.710 -9.623 -25.050 1.00 32.25 362 VAL A O 1
ATOM 2927 N N . SER A 1 363 ? -15.891 -7.840 -26.164 1.00 32.66 363 SER A N 1
ATOM 2928 C CA . SER A 1 363 ? -17.131 -7.286 -26.721 1.00 32.66 363 SER A CA 1
ATOM 2929 C C . SER A 1 363 ? -17.949 -6.385 -25.794 1.00 32.66 363 SER A C 1
ATOM 2931 O O . SER A 1 363 ? -18.823 -6.836 -25.074 1.00 32.66 363 SER A O 1
ATOM 2933 N N . PHE A 1 364 ? -17.684 -5.081 -2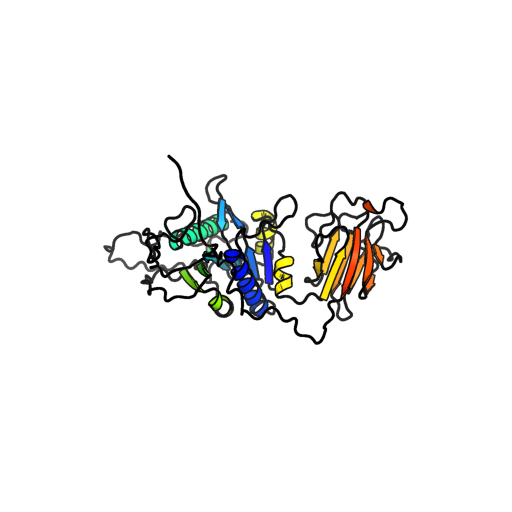5.885 1.00 25.20 364 PHE A N 1
ATOM 2934 C CA . PHE A 1 364 ? -18.698 -4.027 -26.052 1.00 25.20 364 PHE A CA 1
ATOM 2935 C C . PHE A 1 364 ? -17.935 -2.724 -26.334 1.00 25.20 364 PHE A C 1
ATOM 2937 O O . PHE A 1 364 ? -17.649 -1.931 -25.445 1.00 25.20 364 PHE A O 1
ATOM 2944 N N . THR A 1 365 ? -17.429 -2.529 -27.554 1.00 25.97 365 THR A N 1
ATOM 2945 C CA . THR A 1 365 ? -18.009 -1.498 -28.430 1.00 25.97 365 THR A CA 1
ATOM 2946 C C . THR A 1 365 ? -17.723 -1.820 -29.902 1.00 25.97 365 THR A C 1
ATOM 2948 O O . THR A 1 365 ? -16.826 -1.261 -30.524 1.00 25.97 365 THR A O 1
ATOM 2951 N N . ALA A 1 366 ? -18.517 -2.714 -30.490 1.00 25.22 366 ALA A N 1
ATOM 2952 C CA . ALA A 1 366 ? -18.875 -2.567 -31.893 1.00 25.22 366 ALA A CA 1
ATOM 2953 C C . ALA A 1 366 ? -20.151 -1.725 -31.907 1.00 25.22 366 ALA A C 1
ATOM 2955 O O . ALA A 1 366 ? -21.238 -2.214 -31.611 1.00 25.22 366 ALA A O 1
ATOM 2956 N N . ILE A 1 367 ? -20.007 -0.429 -32.176 1.00 27.59 367 ILE A N 1
ATOM 2957 C CA . ILE A 1 367 ? -21.137 0.367 -32.641 1.00 27.59 367 ILE A CA 1
ATOM 2958 C C . ILE A 1 367 ? -21.478 -0.213 -34.016 1.00 27.59 367 ILE A C 1
ATOM 2960 O O . ILE A 1 367 ? -20.743 0.004 -34.979 1.00 27.59 367 ILE A O 1
ATOM 2964 N N . GLN A 1 368 ? -22.543 -1.016 -34.076 1.00 26.05 368 GLN A N 1
ATOM 2965 C CA . GLN A 1 368 ? -23.223 -1.353 -35.320 1.00 26.05 368 GLN A CA 1
ATOM 2966 C C . GLN A 1 368 ? -23.702 -0.041 -35.943 1.00 26.05 368 GLN A C 1
ATOM 2968 O O . GLN A 1 368 ? -24.625 0.597 -35.441 1.00 26.05 368 GLN A O 1
ATOM 2973 N N . PHE A 1 369 ? -23.054 0.374 -37.026 1.00 26.02 369 PHE A N 1
ATOM 2974 C CA . PHE A 1 369 ? -23.750 1.139 -38.046 1.00 26.02 369 PHE A CA 1
ATOM 2975 C C . PHE A 1 369 ? -24.512 0.117 -38.881 1.00 26.02 369 PHE A C 1
ATOM 2977 O O . PHE A 1 369 ? -23.917 -0.567 -39.715 1.00 26.02 369 PHE A O 1
ATOM 2984 N N . ASP A 1 370 ? -25.807 -0.023 -38.596 1.00 27.81 370 ASP A N 1
ATOM 2985 C CA . ASP A 1 370 ? -26.719 -0.703 -39.505 1.00 27.81 370 ASP A CA 1
ATOM 2986 C C . ASP A 1 370 ? -26.716 0.058 -40.831 1.00 27.81 370 ASP A C 1
ATOM 2988 O O . ASP A 1 370 ? -27.016 1.252 -40.915 1.00 27.81 370 ASP A O 1
ATOM 2992 N N . SER A 1 371 ? -26.296 -0.675 -41.853 1.00 28.64 371 SER A N 1
ATOM 2993 C CA . SER A 1 371 ? -26.613 -0.408 -43.245 1.00 28.64 371 SER A CA 1
ATOM 2994 C C . SER A 1 371 ? -28.023 -0.942 -43.493 1.00 28.64 371 SER A C 1
ATOM 2996 O O . SER A 1 371 ? -28.400 -1.972 -42.941 1.00 28.64 371 SER A O 1
ATOM 2998 N N . ASP A 1 372 ? -28.755 -0.228 -44.344 1.00 29.00 372 ASP A N 1
ATOM 2999 C CA . ASP A 1 372 ? -30.009 -0.628 -44.990 1.00 29.00 372 ASP A CA 1
ATOM 3000 C C . ASP A 1 372 ? -31.319 -0.311 -44.246 1.00 29.00 372 ASP A C 1
ATOM 3002 O O . ASP A 1 372 ? -31.981 -1.160 -43.654 1.00 29.00 372 ASP A O 1
ATOM 3006 N N . VAL A 1 373 ? -31.789 0.927 -44.446 1.00 32.75 373 VAL A N 1
ATOM 3007 C CA . VAL A 1 373 ? -33.182 1.135 -44.870 1.00 32.75 373 VAL A CA 1
ATOM 3008 C C . VAL A 1 373 ? -33.147 1.770 -46.257 1.00 32.75 373 VAL A C 1
ATOM 3010 O O . VAL A 1 373 ? -32.515 2.803 -46.476 1.00 32.75 373 VAL A O 1
ATOM 3013 N N . MET A 1 374 ? -33.781 1.053 -47.177 1.00 28.69 374 MET A N 1
ATOM 3014 C CA . MET A 1 374 ? -33.852 1.261 -48.613 1.00 28.69 374 MET A CA 1
ATOM 3015 C C . MET A 1 374 ? -34.615 2.528 -49.026 1.00 28.69 374 MET A C 1
ATOM 3017 O O . MET A 1 374 ? -35.575 2.925 -48.372 1.00 28.69 374 MET A O 1
ATOM 3021 N N . ASP A 1 375 ? -34.184 3.028 -50.184 1.00 29.42 375 ASP A N 1
ATOM 3022 C CA . ASP A 1 375 ? -34.968 3.466 -51.343 1.00 29.42 375 ASP A CA 1
ATOM 3023 C C . ASP A 1 375 ? -35.952 4.648 -51.286 1.00 29.42 375 ASP A C 1
ATOM 3025 O O . ASP A 1 375 ? -36.869 4.734 -50.479 1.00 29.42 375 ASP A O 1
ATOM 3029 N N . GLU A 1 376 ? -35.766 5.464 -52.334 1.00 28.89 376 GLU A N 1
ATOM 3030 C CA . GLU A 1 376 ? -36.765 6.210 -53.107 1.00 28.89 376 GLU A CA 1
ATOM 3031 C C . GLU A 1 376 ? -37.501 7.374 -52.419 1.00 28.89 376 GLU A C 1
ATOM 3033 O O . GLU A 1 376 ? -38.443 7.203 -51.663 1.00 28.89 376 GLU A O 1
ATOM 3038 N N . GLU A 1 377 ? -37.164 8.611 -52.801 1.00 30.50 377 GLU A N 1
ATOM 3039 C CA . GLU A 1 377 ? -37.903 9.339 -53.848 1.00 30.50 377 GLU A CA 1
ATOM 3040 C C . GLU A 1 377 ? -37.364 10.777 -54.038 1.00 30.50 377 GLU A C 1
ATOM 3042 O O . GLU A 1 377 ? -37.300 11.569 -53.107 1.00 30.50 377 GLU A O 1
ATOM 3047 N N . LYS A 1 378 ? -37.031 11.079 -55.303 1.00 32.81 378 LYS A N 1
ATOM 3048 C CA . LYS A 1 378 ? -37.362 12.295 -56.078 1.00 32.81 378 LYS A CA 1
ATOM 3049 C C . LYS A 1 378 ? -36.972 13.708 -55.588 1.00 32.81 378 LYS A C 1
ATOM 3051 O O . LYS A 1 378 ? -37.429 14.187 -54.566 1.00 32.81 378 LYS A O 1
ATOM 3056 N N . GLN A 1 379 ? -36.289 14.394 -56.518 1.00 34.66 379 GLN A N 1
ATOM 3057 C CA . GLN A 1 379 ? -36.593 15.743 -57.039 1.00 34.66 379 GLN A CA 1
ATOM 3058 C C . GLN A 1 379 ? -36.668 16.907 -56.034 1.00 34.66 379 GLN A C 1
ATOM 3060 O O . GLN A 1 379 ? -37.638 17.039 -55.303 1.00 34.66 379 GLN A O 1
ATOM 3065 N N . ASP A 1 380 ? -35.702 17.827 -56.071 1.00 38.19 380 ASP A N 1
ATOM 3066 C CA . ASP A 1 380 ? -35.799 19.083 -56.840 1.00 38.19 380 ASP A CA 1
ATOM 3067 C C . ASP A 1 380 ? -34.668 20.064 -56.454 1.00 38.19 380 ASP A C 1
ATOM 3069 O O . ASP A 1 380 ? -34.279 20.149 -55.291 1.00 38.19 380 ASP A O 1
ATOM 3073 N N . GLU A 1 381 ? -34.211 20.789 -57.485 1.00 37.06 381 GLU A N 1
ATOM 3074 C CA . GLU A 1 381 ? -33.344 21.993 -57.533 1.00 37.06 381 GLU A CA 1
ATOM 3075 C C . GLU A 1 381 ? -31.833 21.900 -57.244 1.00 37.06 381 GLU A C 1
ATOM 3077 O O . GLU A 1 381 ? -31.393 21.714 -56.087 1.00 37.06 381 GLU A O 1
#

Foldseek 3Di:
DQEFEWADADPVRHTPADPDPQLVLLLLLLSLLLCVQGVPPPKHKYKYAFFWFDAPDPPDTATFGIKMDIQQDIAGEAEFEDAAEWADDLDLAFTAGPVRDGGDQPPGSYVNRNQVVVVQSVLRRQVVCCVFWPVQLRPDGPPPDPPDDDDDPDDPPDDDDPLNQYEYEYDDDDDDHPDDDDDPNNPSYDYYYSVCSSVCSNVDDGDRRTRGPPVNVVCCCCPVGVIDTPQVSVVVNAPAQWWKDWPQDPDTRGHRDQKFWDFCAPNGNHHGPPQLQQTHRTFWMWGQDPVGIKIFGPQGPAAKDWQNHGADRRGMDHDDAQIKIKGGHPDDPPSVSIIIIGIHGRDPPPPPPCPPDPDDPPDPDPPDPDDDDDDDDDDDD